Protein AF-A0A7S2RY55-F1 (afdb_monomer_lite)

Organism: NCBI:txid96639

Sequence (521 aa):
DVDEGTRLVTLERRDEWWFAETEDKSQRGIIPISYVMSVEEYDRMQTLAADEDEGQVDVDQDYYEEQDAEEEEQEDIQAQAPEQVLEQVGEAPPPEEDLGTSYEDLEAKFSALQKKVADVKLTIDDEEPANVDPRGLPPTPDEAAAVHQAGSPPPPSPAQAAAALAQPPPPSPAQAAAALGQPPPPSPAQAAAALGQPPPPSPAQAAAALGQMPPSPQQAAAAYSLQQQQQIQTPPPPSPQQAAAAYGLQQQQQQQTSMPPPPAPDQAMRQLQATQAEQARREAEQARRRAAEEEESKSRAAELRHKREEEYRLQQEALARDREAQAQIHRFAQQHDSEYQGKQAMGQAIEAVKQAVAADGQGRLVDAYKLYTQSCELFAYVLNVNAMRPQHQVIAERVQGYLSRMSALEPSICEGPWSDGVTRPGPHITRYKDRVKVLLTLAKVAGFNPIPYGDELRVKARFAQSQNKLRDSFRHYNEALEYYMCQHKLLKEQKRPADPKIVELLTQMLDKAESLKGQIK

pLDDT: mean 71.53, std 18.9, range [28.86, 98.06]

InterPro domains:
  IPR001452 SH3 domain [PS50002] (1-41)
  IPR007330 MIT domain [PF04212] (348-409)
  IPR036028 SH3-like domain superfamily [SSF50044] (3-44)
  IPR036181 MIT domain superfamily [SSF116846] (342-422)

Secondary structure (DSSP, 8-state):
---TT--EEEEEEETTEEEEEETTSS-EEEEEGGG---HHHHHHHHHHHHHHHH------STTSTTTHHHHTTTGGG-SS-------------------SS-HHHHHHHHHHHHHHHHHHHHTSTT-PPP---------------------PPPPPPHHHHHHHSSPPPPPPHHHHHHHTTPPPPPPHHHHHHHTTPPPPPPHHHHHHHTT-SPPPGGGHHHHHHSGGGGS---PPPPPHHHHHHHHHHHHHHHGGG-PPPPPPHHHHHHHHHHHHHHHHHHHHHHHHHHHHHHHHHHHHHHHHHHHHHHHHHHHHHHHHHHHHHHHHHHHHHHHHHHHHHHHHHHHHHHHHHHHHHHHHHTT-HHHHHHHHHHHHHHHHHHHHHTTT-THHHHHHHHHHHHHHHHHHHHHHH--EE-TTS-EE------THHHHHHHHHHHTTSTT---HHHHHHHHHHHHHHHHTT-HHHHHHHHHHHHHHHHHHHHHHHHTTPPPPHHHHHHHHHHHHHHHHHHHH--

Foldseek 3Di:
DDDPPFDWDFPDDDDQWTFIATPVRPDTDIDGPVRDDDPVVVVVVVVVVVVVVVPPDDPDDPPPPVPVVVVVVPPVVPPDDDDDDDDDDDDDDDDDDDDDDDPVVVVVLVVVVVVVVVVVVVVPPPDDDDDDDPDDDDDDDDDDDDDDDDDDDDDDDVVVVVVVPDDDDDDDQCVVCVVVVHHRDDDQCVVCVVVVHHRDDDPVVVCVVVVPDDDDPVVVVVVVVVVPVPDDDDDDDDDVVVVVVVVVVVVVVVVPPDDDPDDDPVVVVVVVVVVVVVVVVVVVVVVVVVVVVVVVVVVVVVVVVVVVVVVVVVVVVVVVVVVVVVVVVVVVVVLVVLVVLLVVLLVQLVVLQVVLVVCVVVVVLVSNLVSLLSSLQSLLSSLQSPVPDPCNVVSLVVNVVSLVVSVVSCLVADADQDLVRDGDDHDHDPCVVSSLVSLLSNLLRPPRDNVVVLVVLQSQLVSCVVVVVLVSNLVSLVSSLSSLVSNQVSCVVVVHPRDVVSVVVSVVSSVVSVVSVVVVD

Radius of gyration: 47.89 Å; chains: 1; bounding box: 132×67×142 Å

Structure (mmCIF, N/CA/C/O backbone):
data_AF-A0A7S2RY55-F1
#
_entry.id   AF-A0A7S2RY55-F1
#
loop_
_atom_site.group_PDB
_atom_site.id
_atom_site.type_symbol
_atom_site.label_atom_id
_atom_site.label_alt_id
_atom_site.label_comp_id
_atom_site.label_asym_id
_atom_site.label_entity_id
_atom_site.label_seq_id
_atom_site.pdbx_PDB_ins_code
_atom_site.Cartn_x
_atom_site.Cartn_y
_atom_site.Cartn_z
_atom_site.occupancy
_atom_site.B_iso_or_equiv
_atom_site.auth_seq_id
_atom_site.auth_comp_id
_atom_site.auth_asym_id
_atom_site.auth_atom_id
_atom_site.pdbx_PDB_model_num
ATOM 1 N N . ASP A 1 1 ? 4.375 20.923 40.256 1.00 61.12 1 ASP A N 1
ATOM 2 C CA . ASP A 1 1 ? 4.943 22.242 39.934 1.00 61.12 1 ASP A CA 1
ATOM 3 C C . ASP A 1 1 ? 6.412 22.226 40.306 1.00 61.12 1 ASP A C 1
ATOM 5 O O . ASP A 1 1 ? 6.780 22.488 41.444 1.00 61.12 1 ASP A O 1
ATOM 9 N N . VAL A 1 2 ? 7.218 21.772 39.351 1.00 79.19 2 VAL A N 1
ATOM 10 C CA . VAL A 1 2 ? 8.681 21.776 39.396 1.00 79.19 2 VAL A CA 1
ATOM 11 C C . VAL A 1 2 ? 9.096 22.486 38.114 1.00 79.19 2 VAL A C 1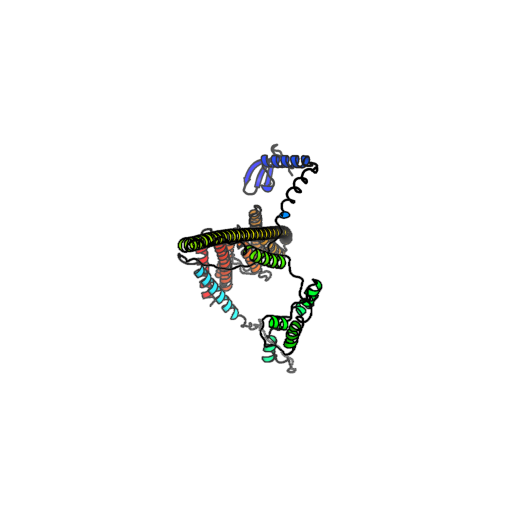
ATOM 13 O O . VAL A 1 2 ? 8.536 22.169 37.062 1.00 79.19 2 VAL A O 1
ATOM 16 N N . ASP A 1 3 ? 9.997 23.460 38.204 1.00 83.88 3 ASP A N 1
ATOM 17 C CA . ASP A 1 3 ? 10.376 24.280 37.053 1.00 83.88 3 ASP A CA 1
ATOM 18 C C . ASP A 1 3 ? 11.164 23.463 36.016 1.00 83.88 3 ASP A C 1
ATOM 20 O O . ASP A 1 3 ? 11.881 22.511 36.351 1.00 83.88 3 ASP A O 1
ATOM 24 N N . GLU A 1 4 ? 11.030 23.832 34.743 1.00 82.75 4 GLU A N 1
ATOM 25 C CA . GLU A 1 4 ? 11.732 23.180 33.637 1.00 82.75 4 GLU A CA 1
ATOM 26 C C . GLU A 1 4 ? 13.260 23.278 33.815 1.00 82.75 4 GLU A C 1
ATOM 28 O O . GLU A 1 4 ? 13.787 24.286 34.283 1.00 82.75 4 GLU A O 1
ATOM 33 N N . GLY A 1 5 ? 13.978 22.193 33.506 1.00 83.81 5 GLY A N 1
ATOM 34 C CA . GLY A 1 5 ? 15.420 22.075 33.760 1.00 83.81 5 GLY A CA 1
ATOM 35 C C . GLY A 1 5 ? 15.811 21.679 35.196 1.00 83.81 5 GLY A C 1
ATOM 36 O O . GLY A 1 5 ? 16.998 21.484 35.466 1.00 83.81 5 GLY A O 1
ATOM 37 N N . THR A 1 6 ? 14.860 21.503 36.124 1.00 90.00 6 THR A N 1
ATOM 38 C CA . THR A 1 6 ? 15.178 21.018 37.482 1.00 90.00 6 THR A CA 1
ATOM 39 C C . THR A 1 6 ? 15.724 19.589 37.456 1.00 90.00 6 THR A C 1
ATOM 41 O O . THR A 1 6 ? 15.100 18.675 36.914 1.00 90.00 6 THR A O 1
ATOM 44 N N . ARG A 1 7 ? 16.868 19.365 38.113 1.00 90.31 7 ARG A N 1
ATOM 45 C CA . ARG A 1 7 ? 17.490 18.039 38.227 1.00 90.31 7 ARG A CA 1
ATOM 46 C C . ARG A 1 7 ? 16.753 17.138 39.217 1.00 90.31 7 ARG A C 1
ATOM 48 O O . ARG A 1 7 ? 16.434 17.533 40.341 1.00 90.31 7 ARG A O 1
ATOM 55 N N . LEU A 1 8 ? 16.520 15.900 38.786 1.00 90.69 8 LEU A N 1
ATOM 56 C CA . LEU A 1 8 ? 15.730 14.894 39.489 1.00 90.69 8 LEU A CA 1
ATOM 57 C C . LEU A 1 8 ? 16.568 13.641 39.759 1.00 90.69 8 LEU A C 1
ATOM 59 O O . LEU A 1 8 ? 17.158 13.057 38.852 1.00 90.69 8 LEU A O 1
ATOM 63 N N . VAL A 1 9 ? 16.566 13.188 41.008 1.00 91.62 9 VAL A N 1
ATOM 64 C CA . VAL A 1 9 ? 17.144 11.915 41.436 1.00 91.62 9 VAL A CA 1
ATOM 65 C C . VAL A 1 9 ? 16.038 10.863 41.437 1.00 91.62 9 VAL A C 1
ATOM 67 O O . VAL A 1 9 ? 15.034 10.990 42.140 1.00 91.62 9 VAL A O 1
ATOM 70 N N . THR A 1 10 ? 16.214 9.803 40.647 1.00 89.19 10 THR A N 1
ATOM 71 C CA . THR A 1 10 ? 15.252 8.691 40.599 1.00 89.19 10 THR A CA 1
ATOM 72 C C . THR A 1 10 ? 15.389 7.832 41.855 1.00 89.19 10 THR A C 1
ATOM 74 O O . THR A 1 10 ? 16.453 7.269 42.105 1.00 89.19 10 THR A O 1
ATOM 77 N N . LEU A 1 11 ? 14.311 7.713 42.633 1.00 82.81 11 LEU A N 1
ATOM 78 C CA . LEU A 1 11 ? 14.242 6.864 43.826 1.00 82.81 11 LEU A CA 1
ATOM 79 C C . LEU A 1 11 ? 13.776 5.444 43.483 1.00 82.81 11 LEU A C 1
ATOM 81 O O . LEU A 1 11 ? 14.355 4.468 43.952 1.00 82.81 11 LEU A O 1
ATOM 85 N N . GLU A 1 12 ? 12.727 5.327 42.666 1.00 88.56 12 GLU A N 1
ATOM 86 C CA . GLU A 1 12 ? 12.156 4.048 42.237 1.00 88.56 12 GLU A CA 1
ATOM 87 C C . GLU A 1 12 ? 11.534 4.196 40.841 1.00 88.56 12 GLU A C 1
ATOM 89 O O . GLU A 1 12 ? 10.830 5.168 40.565 1.00 88.56 12 GLU A O 1
ATOM 94 N N . ARG A 1 13 ? 11.761 3.219 39.956 1.00 81.38 13 ARG A N 1
ATOM 95 C CA . ARG A 1 13 ? 11.147 3.159 38.623 1.00 81.38 13 ARG A CA 1
ATOM 96 C C . ARG A 1 13 ? 10.091 2.059 38.586 1.00 81.38 13 ARG A C 1
ATOM 98 O O . ARG A 1 13 ? 10.399 0.907 38.882 1.00 81.38 13 ARG A O 1
ATOM 105 N N . ARG A 1 14 ? 8.876 2.407 38.164 1.00 76.06 14 ARG A N 1
ATOM 106 C CA . ARG A 1 14 ? 7.816 1.466 37.770 1.00 76.06 14 ARG A CA 1
ATOM 107 C C . ARG A 1 14 ? 7.377 1.779 36.341 1.00 76.06 14 ARG A C 1
ATOM 109 O O . ARG A 1 14 ? 7.685 2.853 35.836 1.00 76.06 14 ARG A O 1
ATOM 116 N N . ASP A 1 15 ? 6.706 0.831 35.698 1.00 85.00 15 ASP A N 1
ATOM 117 C CA . ASP A 1 15 ? 6.554 0.726 34.236 1.00 85.00 15 ASP A CA 1
ATOM 118 C C . ASP A 1 15 ? 6.340 2.060 33.490 1.00 85.00 15 ASP A C 1
ATOM 120 O O . ASP A 1 15 ? 7.116 2.379 32.591 1.00 85.00 15 ASP A O 1
ATOM 124 N N . GLU A 1 16 ? 5.365 2.872 33.913 1.00 82.06 16 GLU A N 1
ATOM 125 C CA . GLU A 1 16 ? 5.023 4.172 33.299 1.00 82.06 16 GLU A CA 1
ATOM 126 C C . GLU A 1 16 ? 5.417 5.407 34.146 1.00 82.06 16 GLU A C 1
ATOM 128 O O . GLU A 1 16 ? 5.209 6.547 33.719 1.00 82.06 16 GLU A O 1
ATOM 133 N N . TRP A 1 17 ? 5.980 5.211 35.347 1.00 82.19 17 TRP A N 1
ATOM 134 C CA . TRP A 1 17 ? 6.111 6.257 36.373 1.00 82.19 17 TRP A CA 1
ATOM 135 C C . TRP A 1 17 ? 7.437 6.186 37.139 1.00 82.19 17 TRP A C 1
ATOM 137 O O . TRP A 1 17 ? 7.836 5.130 37.639 1.00 82.19 17 TRP A O 1
ATOM 147 N N . TRP A 1 18 ? 8.101 7.330 37.305 1.00 87.75 18 TRP A N 1
ATOM 148 C CA . TRP A 1 18 ? 9.258 7.470 38.191 1.00 87.75 18 TRP A CA 1
ATOM 149 C C . TRP A 1 18 ? 8.835 8.122 39.504 1.00 87.75 18 TRP A C 1
ATOM 151 O O . TRP A 1 18 ? 8.216 9.186 39.514 1.00 87.75 18 TRP A O 1
ATOM 161 N N . PHE A 1 19 ? 9.210 7.503 40.619 1.00 89.19 19 PHE A N 1
ATOM 162 C CA . PHE A 1 19 ? 9.266 8.176 41.909 1.00 89.19 19 PHE A CA 1
ATOM 163 C C . PHE A 1 19 ? 10.578 8.949 41.946 1.00 89.19 19 PHE A C 1
ATOM 165 O O . PHE A 1 19 ? 11.655 8.347 41.939 1.00 89.19 19 PHE A O 1
ATOM 172 N N . ALA A 1 20 ? 10.483 10.272 41.954 1.00 89.38 20 ALA A N 1
ATOM 173 C CA . ALA A 1 20 ? 11.627 11.165 41.874 1.00 89.38 20 ALA A CA 1
ATOM 174 C C . ALA A 1 20 ? 11.648 12.142 43.052 1.00 89.38 20 ALA A C 1
ATOM 176 O O . ALA A 1 20 ? 10.610 12.534 43.593 1.00 89.38 20 ALA A O 1
ATOM 177 N N . GLU A 1 21 ? 12.855 12.535 43.434 1.00 95.19 21 GLU A N 1
ATOM 178 C CA . GLU A 1 21 ? 13.142 13.599 44.390 1.00 95.19 21 GLU A CA 1
ATOM 179 C C . GLU A 1 21 ? 13.986 14.659 43.677 1.00 95.19 21 GLU A C 1
ATOM 181 O O . GLU A 1 21 ? 14.846 14.315 42.867 1.00 95.19 21 GLU A O 1
ATOM 186 N N . THR A 1 22 ? 13.742 15.942 43.931 1.00 91.94 22 THR A N 1
ATOM 187 C CA . THR A 1 22 ? 14.611 17.010 43.415 1.00 91.94 22 THR A CA 1
ATOM 188 C C . THR A 1 22 ? 16.016 16.876 44.011 1.00 91.94 22 THR A C 1
ATOM 190 O O . THR A 1 22 ? 16.178 16.380 45.125 1.00 91.94 22 THR A O 1
ATOM 193 N N . GLU A 1 23 ? 17.064 17.284 43.289 1.00 91.94 23 GLU A N 1
ATOM 194 C CA . GLU A 1 23 ? 18.457 17.090 43.743 1.00 91.94 23 GLU A CA 1
ATOM 195 C C . GLU A 1 23 ? 18.756 17.771 45.102 1.00 91.94 23 GLU A C 1
ATOM 197 O O . GLU A 1 23 ? 19.529 17.255 45.914 1.00 91.94 23 GLU A O 1
ATOM 202 N N . ASP A 1 24 ? 18.061 18.874 45.401 1.00 91.81 24 ASP A N 1
ATOM 203 C CA . ASP A 1 24 ? 18.082 19.598 46.681 1.00 91.81 24 ASP A CA 1
ATOM 204 C C . ASP A 1 24 ? 17.240 18.947 47.804 1.00 91.81 24 ASP A C 1
ATOM 206 O O . ASP A 1 24 ? 17.302 19.381 48.957 1.00 91.81 24 ASP A O 1
ATOM 210 N N . LYS A 1 25 ? 16.465 17.902 47.480 1.00 92.06 25 LYS A N 1
ATOM 211 C CA . LYS A 1 25 ? 15.521 17.179 48.351 1.00 92.06 25 LYS A CA 1
ATOM 212 C C . LYS A 1 25 ? 14.361 18.020 48.894 1.00 92.06 25 LYS A C 1
ATOM 214 O O . LYS A 1 25 ? 13.737 17.634 49.885 1.00 92.06 25 LYS A O 1
ATOM 219 N N . SER A 1 26 ? 14.047 19.154 48.265 1.00 89.81 26 SER A N 1
ATOM 220 C CA . SER A 1 26 ? 12.913 19.993 48.676 1.00 89.81 26 SER A CA 1
ATOM 221 C C . SER A 1 26 ? 11.556 19.410 48.272 1.00 89.81 26 SER A C 1
ATOM 223 O O . SER A 1 26 ? 10.569 19.637 48.976 1.00 89.81 26 SER A O 1
ATOM 225 N N . GLN A 1 27 ? 11.489 18.628 47.187 1.00 88.25 27 GLN A N 1
ATOM 226 C CA . GLN A 1 27 ? 10.250 18.029 46.689 1.00 88.25 27 GLN A CA 1
ATOM 227 C C . GLN A 1 27 ? 10.409 16.549 46.319 1.00 88.25 27 GLN A C 1
ATOM 229 O O . GLN A 1 27 ? 11.440 16.110 45.812 1.00 88.25 27 GLN A O 1
ATOM 234 N N . ARG A 1 28 ? 9.339 15.773 46.534 1.00 91.69 28 ARG A N 1
ATOM 235 C CA . ARG A 1 28 ? 9.204 14.368 46.117 1.00 91.69 28 ARG A CA 1
ATOM 236 C C . ARG A 1 28 ? 7.891 14.186 45.371 1.00 91.69 28 ARG A C 1
ATOM 238 O O . ARG A 1 28 ? 6.862 14.679 45.830 1.00 91.69 28 ARG A O 1
ATOM 245 N N . GLY A 1 29 ? 7.909 13.450 44.266 1.00 91.19 29 GLY A N 1
ATOM 246 C CA . GLY A 1 29 ? 6.731 13.271 43.423 1.00 91.19 29 GLY A CA 1
ATOM 247 C C . GLY A 1 29 ? 6.758 12.006 42.575 1.00 91.19 29 GLY A C 1
ATOM 248 O O . GLY A 1 29 ? 7.744 11.271 42.535 1.00 91.19 29 GLY A O 1
ATOM 249 N N . ILE A 1 30 ? 5.636 11.770 41.897 1.00 89.06 30 ILE A N 1
ATOM 250 C CA . ILE A 1 30 ? 5.496 10.749 40.860 1.00 89.06 30 ILE A CA 1
ATOM 251 C C . ILE A 1 30 ? 5.439 11.488 39.524 1.00 89.06 30 ILE A C 1
ATOM 253 O O . ILE A 1 30 ? 4.587 12.358 39.347 1.00 89.06 30 ILE A O 1
ATOM 257 N N . ILE A 1 31 ? 6.345 11.162 38.608 1.00 86.56 31 ILE A N 1
ATOM 258 C CA . ILE A 1 31 ? 6.501 11.846 37.322 1.00 86.56 31 ILE A CA 1
ATOM 259 C C . ILE A 1 31 ? 6.306 10.811 36.201 1.00 86.56 31 ILE A C 1
ATOM 261 O O . ILE A 1 31 ? 6.915 9.738 36.273 1.00 86.56 31 ILE A O 1
ATOM 265 N N . PRO A 1 32 ? 5.456 11.065 35.186 1.00 85.19 32 PRO A N 1
ATOM 266 C CA . PRO A 1 32 ? 5.341 10.166 34.041 1.00 85.19 32 PRO A CA 1
ATOM 267 C C . PRO A 1 32 ? 6.649 10.171 33.246 1.00 85.19 32 PRO A C 1
ATOM 269 O O . PRO A 1 32 ? 7.234 11.233 33.034 1.00 85.19 32 PRO A O 1
ATOM 272 N N . ILE A 1 33 ? 7.083 9.008 32.753 1.00 82.50 33 ILE A N 1
ATOM 273 C CA . ILE A 1 33 ? 8.390 8.863 32.073 1.00 82.50 33 ILE A CA 1
ATOM 274 C C . ILE A 1 33 ? 8.537 9.815 30.874 1.00 82.50 33 ILE A C 1
ATOM 276 O O . ILE A 1 33 ? 9.627 10.306 30.613 1.00 82.50 33 ILE A O 1
ATOM 280 N N . SER A 1 34 ? 7.438 10.156 30.195 1.00 83.38 34 SER A N 1
ATOM 281 C CA . SER A 1 34 ? 7.423 11.098 29.066 1.00 83.38 34 SER A CA 1
ATOM 282 C C . SER A 1 34 ? 7.836 12.540 29.400 1.00 83.38 34 SER A C 1
ATOM 284 O O . SER A 1 34 ? 7.961 13.341 28.481 1.00 83.38 34 SER A O 1
ATOM 286 N N . TYR A 1 35 ? 7.987 12.889 30.681 1.00 78.31 35 TYR A N 1
ATOM 287 C CA . TYR A 1 35 ? 8.414 14.215 31.149 1.00 78.31 35 TYR A CA 1
ATOM 288 C C . TYR A 1 35 ? 9.844 14.223 31.710 1.00 78.31 35 TYR A C 1
ATOM 290 O O . TYR A 1 35 ? 10.274 15.238 32.252 1.00 78.31 35 TYR A O 1
ATOM 298 N N . VAL A 1 36 ? 10.578 13.110 31.608 1.00 80.31 36 VAL A N 1
ATOM 299 C CA . VAL A 1 36 ? 11.963 13.015 32.080 1.00 80.31 36 VAL A CA 1
ATOM 300 C C . VAL A 1 36 ? 12.857 12.573 30.928 1.00 80.31 36 VAL A C 1
ATOM 302 O O . VAL A 1 36 ? 12.697 11.477 30.399 1.00 80.31 36 VAL A O 1
ATOM 305 N N . MET A 1 37 ? 13.804 13.431 30.559 1.00 84.25 37 MET A N 1
ATOM 306 C CA . MET A 1 37 ? 14.866 13.135 29.594 1.00 84.25 37 MET A CA 1
ATOM 307 C C . MET A 1 37 ? 16.197 12.924 30.320 1.00 84.25 37 MET A C 1
ATOM 309 O O . MET A 1 37 ? 16.357 13.355 31.467 1.00 84.25 37 MET A O 1
ATOM 313 N N . SER A 1 38 ? 17.150 12.249 29.679 1.00 86.00 38 SER A N 1
ATOM 314 C CA . SER A 1 38 ? 18.496 12.107 30.239 1.00 86.00 38 SER A CA 1
ATOM 315 C C . SER A 1 38 ? 19.238 13.453 30.229 1.00 86.00 38 SER A C 1
ATOM 317 O O . SER A 1 38 ? 18.917 14.352 29.448 1.00 86.00 38 SER A O 1
ATOM 319 N N . VAL A 1 39 ? 20.253 13.608 31.087 1.00 79.00 39 VAL A N 1
ATOM 320 C CA . VAL A 1 39 ? 21.084 14.829 31.099 1.00 79.00 39 VAL A CA 1
ATOM 321 C C . VAL A 1 39 ? 21.786 14.992 29.746 1.00 79.00 39 VAL A C 1
ATOM 323 O O . VAL A 1 39 ? 21.805 16.075 29.178 1.00 79.00 39 VAL A O 1
ATOM 326 N N . GLU A 1 40 ? 22.253 13.885 29.168 1.00 83.50 40 GLU A N 1
ATOM 327 C CA . GLU A 1 40 ? 22.896 13.827 27.853 1.00 83.50 40 GLU A CA 1
ATOM 328 C C . GLU A 1 40 ? 21.934 14.080 26.676 1.00 83.50 40 GLU A C 1
ATOM 330 O O . GLU A 1 40 ? 22.392 14.329 25.560 1.00 83.50 40 GLU A O 1
ATOM 335 N N . GLU A 1 41 ? 20.619 13.956 26.875 1.00 81.69 41 GLU A N 1
ATOM 336 C CA . GLU A 1 41 ? 19.588 14.343 25.901 1.00 81.69 41 GLU A CA 1
ATOM 337 C C . GLU A 1 41 ? 19.263 15.837 26.021 1.00 81.69 41 GLU A C 1
ATOM 339 O O . GLU A 1 41 ? 19.229 16.532 25.005 1.00 81.69 41 GLU A O 1
ATOM 344 N N . TYR A 1 42 ? 19.119 16.349 27.249 1.00 84.44 42 TYR A N 1
ATOM 345 C CA . TYR A 1 42 ? 18.909 17.776 27.517 1.00 84.44 42 TYR A CA 1
ATOM 346 C C . TYR A 1 42 ? 20.082 18.632 27.015 1.00 84.44 42 TYR A C 1
ATOM 348 O O . TYR A 1 42 ? 19.870 19.595 26.279 1.00 84.44 42 TYR A O 1
ATOM 356 N N . ASP A 1 43 ? 21.321 18.238 27.329 1.00 83.81 43 ASP A N 1
ATOM 357 C CA . ASP A 1 43 ? 22.534 18.935 26.883 1.00 83.81 43 ASP A CA 1
ATOM 358 C C . ASP A 1 43 ? 22.657 18.929 25.344 1.00 83.81 43 ASP A C 1
ATOM 360 O O . ASP A 1 43 ? 23.106 19.907 24.742 1.00 83.81 43 ASP A O 1
ATOM 364 N N . ARG A 1 44 ? 22.190 17.860 24.677 1.00 82.19 44 ARG A N 1
ATOM 365 C CA . ARG A 1 44 ? 22.132 17.795 23.207 1.00 82.19 44 ARG A CA 1
ATOM 366 C C . ARG A 1 44 ? 21.089 18.741 22.616 1.00 82.19 44 ARG A C 1
ATOM 368 O O . ARG A 1 44 ? 21.398 19.394 21.625 1.00 82.19 44 ARG A O 1
ATOM 375 N N . MET A 1 45 ? 19.900 18.858 23.211 1.00 86.38 45 MET A N 1
ATOM 376 C CA . MET A 1 45 ? 18.913 19.851 22.760 1.00 86.38 45 MET A CA 1
ATOM 377 C C . MET A 1 45 ? 19.395 21.288 22.987 1.00 86.38 45 MET A C 1
ATOM 379 O O . MET A 1 45 ? 19.213 22.122 22.110 1.00 86.38 45 MET A O 1
ATOM 383 N N . GLN A 1 46 ? 20.045 21.570 24.122 1.00 84.38 46 GLN A N 1
ATOM 384 C CA . GLN A 1 46 ? 20.656 22.877 24.402 1.00 84.38 46 GLN A CA 1
ATOM 385 C C . GLN A 1 46 ? 21.735 23.240 23.371 1.00 84.38 46 GLN A C 1
ATOM 387 O O . GLN A 1 46 ? 21.792 24.383 22.934 1.00 84.38 46 GLN A O 1
ATOM 392 N N . THR A 1 47 ? 22.554 22.268 22.953 1.00 84.00 47 THR A N 1
ATOM 393 C CA . THR A 1 47 ? 23.583 22.485 21.920 1.00 84.00 47 THR A CA 1
ATOM 394 C C . THR A 1 47 ? 22.942 22.796 20.564 1.00 84.00 47 THR A C 1
ATOM 396 O O . THR A 1 47 ? 23.271 23.805 19.956 1.00 84.00 47 THR A O 1
ATOM 399 N N . LEU A 1 48 ? 21.958 21.996 20.133 1.00 83.06 48 LEU A N 1
ATOM 400 C CA . LEU A 1 48 ? 21.247 22.223 18.866 1.00 83.06 48 LEU A CA 1
ATOM 401 C C . LEU A 1 48 ? 20.511 23.573 18.833 1.00 83.06 48 LEU A C 1
ATOM 403 O O . LEU A 1 48 ? 20.539 24.256 17.817 1.00 83.06 48 LEU A O 1
ATOM 407 N N . ALA A 1 49 ? 19.900 23.985 19.947 1.00 80.00 49 ALA A N 1
ATOM 408 C CA . ALA A 1 49 ? 19.234 25.283 20.054 1.00 80.00 49 ALA A CA 1
ATOM 409 C C . ALA A 1 49 ? 20.212 26.475 20.039 1.00 80.00 49 ALA A C 1
ATOM 411 O O . ALA A 1 49 ? 19.808 27.577 19.681 1.00 80.00 49 ALA A O 1
ATOM 412 N N . ALA A 1 50 ? 21.477 26.273 20.425 1.00 77.38 50 ALA A N 1
ATOM 413 C CA . ALA A 1 50 ? 22.523 27.287 20.292 1.00 77.38 50 ALA A CA 1
ATOM 414 C C . ALA A 1 50 ? 23.046 27.375 18.846 1.00 77.38 50 ALA A C 1
ATOM 416 O O . ALA A 1 50 ? 23.225 28.477 18.331 1.00 77.38 50 ALA A O 1
ATOM 417 N N . ASP A 1 51 ? 23.219 26.231 18.174 1.00 73.69 51 ASP A N 1
ATOM 418 C CA . ASP A 1 51 ? 23.657 26.172 16.772 1.00 73.69 51 ASP A CA 1
ATOM 419 C C . ASP A 1 51 ? 22.614 26.786 15.805 1.00 73.69 51 ASP A C 1
ATOM 421 O O . ASP A 1 51 ? 22.981 27.367 14.782 1.00 73.69 51 ASP A O 1
ATOM 425 N N . GLU A 1 52 ? 21.312 26.705 16.122 1.00 69.81 52 GLU A N 1
ATOM 426 C CA . GLU A 1 52 ? 20.238 27.317 15.316 1.00 69.81 52 GLU A CA 1
ATOM 427 C C . GLU A 1 52 ? 20.231 28.863 15.353 1.00 69.81 52 GLU A C 1
ATOM 429 O O . GLU A 1 52 ? 19.780 29.476 14.384 1.00 69.81 52 GLU A O 1
ATOM 434 N N . ASP A 1 53 ? 20.757 29.503 16.408 1.00 58.12 53 ASP A N 1
ATOM 435 C CA . ASP A 1 53 ? 20.772 30.975 16.559 1.00 58.12 53 ASP A CA 1
ATOM 436 C C . ASP A 1 53 ? 22.030 31.623 15.925 1.00 58.12 53 ASP A C 1
ATOM 438 O O . ASP A 1 53 ? 22.011 32.795 15.549 1.00 58.12 53 ASP A O 1
ATOM 442 N N . GLU A 1 54 ? 23.114 30.857 15.717 1.00 57.88 54 GLU A N 1
ATOM 443 C CA . GLU A 1 54 ? 24.289 31.291 14.930 1.00 57.88 54 GLU A CA 1
ATOM 444 C C . GLU A 1 54 ? 24.162 30.972 13.421 1.00 57.88 54 GLU A C 1
ATOM 446 O O . GLU A 1 54 ? 24.951 31.452 12.605 1.00 57.88 54 GLU A O 1
ATOM 451 N N . GLY A 1 55 ? 23.143 30.202 13.020 1.00 50.94 55 GLY A N 1
ATOM 452 C CA . GLY A 1 55 ? 22.943 29.697 11.654 1.00 50.94 55 GLY A CA 1
ATOM 453 C C . GLY A 1 55 ? 22.417 30.696 10.612 1.00 50.94 55 GLY A C 1
ATOM 454 O O . GLY A 1 55 ? 22.134 30.292 9.482 1.00 50.94 55 GLY A O 1
ATOM 455 N N . GLN A 1 56 ? 22.275 31.986 10.938 1.00 47.25 56 GLN A N 1
ATOM 456 C CA . GLN A 1 56 ? 21.787 33.009 10.002 1.00 47.25 56 GLN A CA 1
ATOM 457 C C . GLN A 1 56 ? 22.911 33.531 9.084 1.00 47.25 56 GLN A C 1
ATOM 459 O O . GLN A 1 56 ? 23.266 34.708 9.093 1.00 47.25 56 GLN A O 1
ATOM 464 N N . VAL A 1 57 ? 23.482 32.622 8.291 1.00 48.19 57 VAL A N 1
ATOM 465 C CA . VAL A 1 57 ? 24.496 32.923 7.271 1.00 48.19 57 VAL A CA 1
ATOM 466 C C . VAL A 1 57 ? 23.817 33.537 6.045 1.00 48.19 57 VAL A C 1
ATOM 468 O O . VAL A 1 57 ? 22.959 32.899 5.432 1.00 48.19 57 VAL A O 1
ATOM 471 N N . ASP A 1 58 ? 24.216 34.755 5.666 1.00 48.56 58 ASP A N 1
ATOM 472 C CA . ASP A 1 58 ? 23.860 35.341 4.369 1.00 48.56 58 ASP A CA 1
ATOM 473 C C . ASP A 1 58 ? 24.385 34.430 3.247 1.00 48.56 58 ASP A C 1
ATOM 475 O O . ASP A 1 58 ? 25.592 34.238 3.085 1.00 48.56 58 ASP A O 1
ATOM 479 N N . VAL A 1 59 ? 23.466 33.834 2.482 1.00 48.09 59 VAL A N 1
ATOM 480 C CA . VAL A 1 59 ? 23.794 32.964 1.344 1.00 48.09 59 VAL A CA 1
ATOM 481 C C . VAL A 1 59 ? 24.106 33.840 0.130 1.00 48.09 59 VAL A C 1
ATOM 483 O O . VAL A 1 59 ? 23.287 34.001 -0.779 1.00 48.09 59 VAL A O 1
ATOM 486 N N . ASP A 1 60 ? 25.298 34.432 0.140 1.00 46.91 60 ASP A N 1
ATOM 487 C CA . ASP A 1 60 ? 25.832 35.190 -0.989 1.00 46.91 60 ASP A CA 1
ATOM 488 C C . ASP A 1 60 ? 26.173 34.255 -2.165 1.00 46.91 60 ASP A C 1
ATOM 490 O O . ASP A 1 60 ? 27.159 33.524 -2.159 1.00 46.91 60 ASP A O 1
ATOM 494 N N . GLN A 1 61 ? 25.294 34.303 -3.167 1.00 48.47 61 GLN A N 1
ATOM 495 C CA . GLN A 1 61 ? 25.549 34.421 -4.614 1.00 48.47 61 GLN A CA 1
ATOM 496 C C . GLN A 1 61 ? 26.452 33.441 -5.396 1.00 48.47 61 GLN A C 1
ATOM 498 O O . GLN A 1 61 ? 26.225 33.311 -6.598 1.00 48.47 61 GLN A O 1
ATOM 503 N N . ASP A 1 62 ? 27.378 32.701 -4.791 1.00 47.38 62 ASP A N 1
ATOM 504 C CA . ASP A 1 62 ? 28.436 31.990 -5.537 1.00 47.38 62 ASP A CA 1
ATOM 505 C C . ASP A 1 62 ? 28.030 30.596 -6.078 1.00 47.38 62 ASP A C 1
ATOM 507 O O . ASP A 1 62 ? 28.810 29.943 -6.765 1.00 47.38 62 ASP A O 1
ATOM 511 N N . TYR A 1 63 ? 26.811 30.111 -5.797 1.00 47.69 63 TYR A N 1
ATOM 512 C CA . TYR A 1 63 ? 26.390 28.730 -6.117 1.00 47.69 63 TYR A CA 1
ATOM 513 C C . TYR A 1 63 ? 25.629 28.555 -7.450 1.00 47.69 63 TYR A C 1
ATOM 515 O O . TYR A 1 63 ? 25.062 27.491 -7.689 1.00 47.69 63 TYR A O 1
ATOM 523 N N . TYR A 1 64 ? 25.576 29.583 -8.306 1.00 50.44 64 TYR A N 1
ATOM 524 C CA . TYR A 1 64 ? 24.837 29.536 -9.583 1.00 50.44 64 TYR A CA 1
ATOM 525 C C . TYR A 1 64 ? 25.713 29.559 -10.850 1.00 50.44 64 TYR A C 1
ATOM 527 O O . TYR A 1 64 ? 25.194 29.262 -11.920 1.00 50.44 64 TYR A O 1
ATOM 535 N N . GLU A 1 65 ? 27.020 29.843 -10.771 1.00 51.38 65 GLU A N 1
ATOM 536 C CA . GLU A 1 65 ? 27.880 29.919 -11.974 1.00 51.38 65 GLU A CA 1
ATOM 537 C C . GLU A 1 65 ? 28.418 28.556 -12.469 1.00 51.38 65 GLU A C 1
ATOM 539 O O . GLU A 1 65 ? 28.915 28.478 -13.590 1.00 51.38 65 GLU A O 1
ATOM 544 N N . GLU A 1 66 ? 28.298 27.466 -11.696 1.00 51.47 66 GLU A N 1
ATOM 545 C CA . GLU A 1 66 ? 28.743 26.124 -12.135 1.00 51.47 66 GLU A CA 1
ATOM 546 C C . GLU A 1 66 ? 27.674 25.319 -12.910 1.00 51.47 66 GLU A C 1
ATOM 548 O O . GLU A 1 66 ? 28.020 24.305 -13.511 1.00 51.47 66 GLU A O 1
ATOM 553 N N . GLN A 1 67 ? 26.402 25.749 -12.957 1.00 47.28 67 GLN A N 1
ATOM 554 C CA . GLN A 1 67 ? 25.349 25.021 -13.697 1.00 47.28 67 GLN A CA 1
ATOM 555 C C . GLN A 1 67 ? 25.245 25.390 -15.186 1.00 47.28 67 GLN A C 1
ATOM 557 O O . GLN A 1 67 ? 24.995 24.505 -16.002 1.00 47.28 67 GLN A O 1
ATOM 562 N N . ASP A 1 68 ? 25.510 26.644 -15.565 1.00 46.97 68 ASP A N 1
ATOM 563 C CA . ASP A 1 68 ? 25.402 27.098 -16.965 1.00 46.97 68 ASP A CA 1
ATOM 564 C C . ASP A 1 68 ? 26.475 26.476 -17.891 1.00 46.97 68 ASP A C 1
ATOM 566 O O . ASP A 1 68 ? 26.352 26.526 -19.114 1.00 46.97 68 ASP A O 1
ATOM 570 N N . ALA A 1 69 ? 27.530 25.868 -17.332 1.00 52.00 69 ALA A N 1
ATOM 571 C CA . ALA A 1 69 ? 28.622 25.258 -18.095 1.00 52.00 69 ALA A CA 1
ATOM 572 C C . ALA A 1 69 ? 28.361 23.802 -18.536 1.00 52.00 69 ALA A C 1
ATOM 574 O O . ALA A 1 69 ? 29.031 23.329 -19.454 1.00 52.00 69 ALA A O 1
ATOM 575 N N . GLU A 1 70 ? 27.416 23.085 -17.911 1.00 51.25 70 GLU A N 1
ATOM 576 C CA . GLU A 1 70 ? 27.093 21.689 -18.266 1.00 51.25 70 GLU A CA 1
ATOM 577 C C . GLU A 1 70 ? 25.886 21.559 -19.223 1.00 51.25 70 GLU A C 1
ATOM 579 O O . GLU A 1 70 ? 25.699 20.496 -19.821 1.00 51.25 70 GLU A O 1
ATOM 584 N N . GLU A 1 71 ? 25.089 22.619 -19.431 1.00 50.56 71 GLU A N 1
ATOM 585 C CA . GLU A 1 71 ? 23.952 22.588 -20.374 1.00 50.56 71 GLU A CA 1
ATOM 586 C C . GLU A 1 71 ? 24.368 22.756 -21.854 1.00 50.56 71 GLU A C 1
ATOM 588 O O . GLU A 1 71 ? 23.757 22.122 -22.719 1.00 50.56 71 GLU A O 1
ATOM 593 N N . GLU A 1 72 ? 25.438 23.503 -22.182 1.00 49.38 72 GLU A N 1
ATOM 594 C CA . GLU A 1 72 ? 25.874 23.686 -23.588 1.00 49.38 72 GLU A CA 1
ATOM 595 C C . GLU A 1 72 ? 26.391 22.391 -24.258 1.00 49.38 72 GLU A C 1
ATOM 597 O O . GLU A 1 72 ? 26.320 22.272 -25.482 1.00 49.38 72 GLU A O 1
ATOM 602 N N . GLU A 1 73 ? 26.870 21.386 -23.508 1.00 49.12 73 GLU A N 1
ATOM 603 C CA . GLU A 1 73 ? 27.390 20.135 -24.101 1.00 49.12 73 GLU A CA 1
ATOM 604 C C . GLU A 1 73 ? 26.282 19.097 -24.416 1.00 49.12 73 GLU A C 1
ATOM 606 O O . GLU A 1 73 ? 26.542 18.095 -25.088 1.00 49.12 73 GLU A O 1
ATOM 611 N N . GLN A 1 74 ? 25.028 19.324 -23.988 1.00 48.59 74 GLN A N 1
ATOM 612 C CA . GLN A 1 74 ? 23.911 18.389 -24.229 1.00 48.59 74 GLN A CA 1
ATOM 613 C C . GLN A 1 74 ? 23.018 18.730 -25.435 1.00 48.59 74 GLN A C 1
ATOM 615 O O . GLN A 1 74 ? 22.376 17.820 -25.971 1.00 48.59 74 GLN A O 1
ATOM 620 N N . GLU A 1 75 ? 22.984 19.978 -25.920 1.00 46.44 75 GLU A N 1
ATOM 621 C CA . GLU A 1 75 ? 22.114 20.343 -27.057 1.00 46.44 75 GLU A CA 1
ATOM 622 C C . GLU A 1 75 ? 22.569 19.736 -28.403 1.00 46.44 75 GLU A C 1
ATOM 624 O O . GLU A 1 75 ? 21.732 19.378 -29.236 1.00 46.44 75 GLU A O 1
ATOM 629 N N . ASP A 1 76 ? 23.875 19.530 -28.615 1.00 41.50 76 ASP A N 1
ATOM 630 C CA . ASP A 1 76 ? 24.428 19.140 -29.928 1.00 41.50 76 ASP A CA 1
ATOM 631 C C . ASP A 1 76 ? 24.225 17.642 -30.282 1.00 41.50 76 ASP A C 1
ATOM 633 O O . ASP A 1 76 ? 24.461 17.207 -31.412 1.00 41.50 76 ASP A O 1
ATOM 637 N N . ILE A 1 77 ? 23.742 16.828 -29.332 1.00 47.72 77 ILE A N 1
ATOM 638 C CA . ILE A 1 77 ? 23.492 15.382 -29.520 1.00 47.72 77 ILE A CA 1
ATOM 639 C C . ILE A 1 77 ? 22.032 15.099 -29.935 1.00 47.72 77 ILE A C 1
ATOM 641 O O . ILE A 1 77 ? 21.726 14.021 -30.449 1.00 47.72 77 ILE A O 1
ATOM 645 N N . GLN A 1 78 ? 21.109 16.058 -29.781 1.00 39.97 78 GLN A N 1
ATOM 646 C CA . GLN A 1 78 ? 19.666 15.808 -29.925 1.00 39.97 78 GLN A CA 1
ATOM 647 C C . GLN A 1 78 ? 19.097 16.021 -31.347 1.00 39.97 78 GLN A C 1
ATOM 649 O O . GLN A 1 78 ? 17.883 16.123 -31.543 1.00 39.97 78 GLN A O 1
ATOM 654 N N . ALA A 1 79 ? 19.950 16.016 -32.376 1.00 43.47 79 ALA A N 1
ATOM 655 C CA . ALA A 1 79 ? 19.534 16.089 -33.774 1.00 43.47 79 ALA A CA 1
ATOM 656 C C . ALA A 1 79 ? 19.570 14.713 -34.481 1.00 43.47 79 ALA A C 1
ATOM 658 O O . ALA A 1 79 ? 20.628 14.240 -34.881 1.00 43.47 79 ALA A O 1
ATOM 659 N N . GLN A 1 80 ? 18.372 14.179 -34.783 1.00 36.38 80 GLN A N 1
ATOM 660 C CA . GLN A 1 80 ? 18.058 13.057 -35.704 1.00 36.38 80 GLN A CA 1
ATOM 661 C C . GLN A 1 80 ? 18.056 11.609 -35.151 1.00 36.38 80 GLN A C 1
ATOM 663 O O . GLN A 1 80 ? 18.992 10.858 -35.398 1.00 36.38 80 GLN A O 1
ATOM 668 N N . ALA A 1 81 ? 16.907 11.146 -34.623 1.00 33.34 81 ALA A N 1
ATOM 669 C CA . ALA A 1 81 ? 16.273 9.867 -35.030 1.00 33.34 81 ALA A CA 1
ATOM 670 C C . ALA A 1 81 ? 14.870 9.652 -34.397 1.00 33.34 81 ALA A C 1
ATOM 672 O O . ALA A 1 81 ? 14.714 9.868 -33.195 1.00 33.34 81 ALA A O 1
ATOM 673 N N . PRO A 1 82 ? 13.859 9.170 -35.156 1.00 40.84 82 PRO A N 1
ATOM 674 C CA . PRO A 1 82 ? 12.581 8.699 -34.610 1.00 40.84 82 PRO A CA 1
ATOM 675 C C . PRO A 1 82 ? 12.392 7.161 -34.639 1.00 40.84 82 PRO A C 1
ATOM 677 O O . PRO A 1 82 ? 12.814 6.491 -35.575 1.00 40.84 82 PRO A O 1
ATOM 680 N N . GLU A 1 83 ? 11.693 6.664 -33.609 1.00 33.81 83 GLU A N 1
ATOM 681 C CA . GLU A 1 83 ? 10.762 5.511 -33.511 1.00 33.81 83 GLU A CA 1
ATOM 682 C C . GLU A 1 83 ? 10.874 4.251 -34.432 1.00 33.81 83 GLU A C 1
ATOM 684 O O . GLU A 1 83 ? 10.765 4.355 -35.651 1.00 33.81 83 GLU A O 1
ATOM 689 N N . GLN A 1 84 ? 10.830 3.024 -33.858 1.00 32.44 84 GLN A N 1
ATOM 690 C CA . GLN A 1 84 ? 9.594 2.186 -33.736 1.00 32.44 84 GLN A CA 1
ATOM 691 C C . GLN A 1 84 ? 9.791 0.695 -33.291 1.00 32.44 84 GLN A C 1
ATOM 693 O O . GLN A 1 84 ? 10.602 -0.036 -33.843 1.00 32.44 84 GLN A O 1
ATOM 698 N N . VAL A 1 85 ? 8.909 0.250 -32.370 1.00 38.47 85 VAL A N 1
ATOM 699 C CA . VAL A 1 85 ? 8.173 -1.056 -32.288 1.00 38.47 85 VAL A CA 1
ATOM 700 C C . VAL A 1 85 ? 8.895 -2.418 -32.033 1.00 38.47 85 VAL A C 1
ATOM 702 O O . VAL A 1 85 ? 9.361 -3.092 -32.941 1.00 38.47 85 VAL A O 1
ATOM 705 N N . LEU A 1 86 ? 8.837 -2.863 -30.760 1.00 41.06 86 LEU A N 1
ATOM 706 C CA . LEU A 1 86 ? 8.161 -4.080 -30.208 1.00 41.06 86 LEU A CA 1
ATOM 707 C C . LEU A 1 86 ? 8.091 -5.434 -30.978 1.00 41.06 86 LEU A C 1
ATOM 709 O O . LEU A 1 86 ? 7.369 -5.521 -31.964 1.00 41.06 86 LEU A O 1
ATOM 713 N N . GLU A 1 87 ? 8.573 -6.534 -30.354 1.00 36.16 87 GLU A N 1
ATOM 714 C CA . GLU A 1 87 ? 7.763 -7.760 -30.103 1.00 36.16 87 GLU A CA 1
ATOM 715 C C . GLU A 1 87 ? 8.326 -8.734 -29.021 1.00 36.16 87 GLU A C 1
ATOM 717 O O . GLU A 1 87 ? 9.459 -8.613 -28.566 1.00 36.16 87 GLU A O 1
ATOM 722 N N . GLN A 1 88 ? 7.443 -9.643 -28.584 1.00 40.91 88 GLN A N 1
ATOM 723 C CA . GLN A 1 88 ? 7.401 -10.614 -27.459 1.00 40.91 88 GLN A CA 1
ATOM 724 C C . GLN A 1 88 ? 8.436 -11.783 -27.589 1.00 40.91 88 GLN A C 1
ATOM 726 O O . GLN A 1 88 ? 9.068 -11.889 -28.630 1.00 40.91 88 GLN A O 1
ATOM 731 N N . VAL A 1 89 ? 8.754 -12.700 -26.646 1.00 36.44 89 VAL A N 1
ATOM 732 C CA . VAL A 1 89 ? 8.021 -13.690 -25.785 1.00 36.44 89 VAL A CA 1
ATOM 733 C C . VAL A 1 89 ? 9.068 -14.289 -24.777 1.00 36.44 89 VAL A C 1
ATOM 735 O O . VAL A 1 89 ? 10.254 -14.213 -25.080 1.00 36.44 89 VAL A O 1
ATOM 738 N N . GLY A 1 90 ? 8.823 -14.927 -23.610 1.00 42.25 90 GLY A N 1
ATOM 739 C CA . GLY A 1 90 ? 7.609 -15.186 -22.805 1.00 42.25 90 GLY A CA 1
ATOM 740 C C . GLY A 1 90 ? 7.350 -16.669 -22.394 1.00 42.25 90 GLY A C 1
ATOM 741 O O . GLY A 1 90 ? 6.486 -17.287 -23.007 1.00 42.25 90 GLY A O 1
ATOM 742 N N . GLU A 1 91 ? 8.003 -17.242 -21.357 1.00 32.66 91 GLU A N 1
ATOM 743 C CA . GLU A 1 91 ? 7.758 -18.643 -20.883 1.00 32.66 91 GLU A CA 1
ATOM 744 C C . GLU A 1 91 ? 7.869 -18.845 -19.338 1.00 32.66 91 GLU A C 1
ATOM 746 O O . GLU A 1 91 ? 8.397 -17.981 -18.638 1.00 32.66 91 GLU A O 1
ATOM 751 N N . ALA A 1 92 ? 7.319 -19.949 -18.792 1.00 36.66 92 ALA A N 1
ATOM 752 C CA . ALA A 1 92 ? 6.933 -20.123 -17.371 1.00 36.66 92 ALA A CA 1
ATOM 753 C C . ALA A 1 92 ? 7.562 -21.358 -16.648 1.00 36.66 92 ALA A C 1
ATOM 755 O O . ALA A 1 92 ? 8.049 -22.265 -17.322 1.00 36.66 92 ALA A O 1
ATOM 756 N N . PRO A 1 93 ? 7.555 -21.430 -15.290 1.00 48.62 93 PRO A N 1
ATOM 757 C CA . PRO A 1 93 ? 8.282 -22.451 -14.511 1.00 48.62 93 PRO A CA 1
ATOM 758 C C . PRO A 1 93 ? 7.427 -23.648 -14.003 1.00 48.62 93 PRO A C 1
ATOM 760 O O . PRO A 1 93 ? 6.201 -23.545 -13.950 1.00 48.62 93 PRO A O 1
ATOM 763 N N . PRO A 1 94 ? 8.061 -24.768 -13.574 1.00 42.72 94 PRO A N 1
ATOM 764 C CA . PRO A 1 94 ? 7.402 -25.956 -13.001 1.00 42.72 94 PRO A CA 1
ATOM 765 C C . PRO A 1 94 ? 7.289 -25.943 -11.446 1.00 42.72 94 PRO A C 1
ATOM 767 O O . PRO A 1 94 ? 7.866 -25.056 -10.812 1.00 42.72 94 PRO A O 1
ATOM 770 N N . PRO A 1 95 ? 6.550 -26.894 -10.819 1.00 46.56 95 PRO A N 1
ATOM 771 C CA . PRO A 1 95 ? 5.900 -26.666 -9.517 1.00 46.56 95 PRO A CA 1
ATOM 772 C C . PRO A 1 95 ? 6.408 -27.482 -8.300 1.00 46.56 95 PRO A C 1
ATOM 774 O O . PRO A 1 95 ? 7.077 -28.497 -8.451 1.00 46.56 95 PRO A O 1
ATOM 777 N N . GLU A 1 96 ? 5.992 -26.993 -7.119 1.00 44.25 96 GLU A N 1
ATOM 778 C CA . GLU A 1 96 ? 5.516 -27.666 -5.879 1.00 44.25 96 GLU A CA 1
ATOM 779 C C . GLU A 1 96 ? 6.182 -28.926 -5.276 1.00 44.25 96 GLU A C 1
ATOM 781 O O . GLU A 1 96 ? 6.356 -29.947 -5.929 1.00 44.25 96 GLU A O 1
ATOM 786 N N . GLU A 1 97 ? 6.313 -28.907 -3.937 1.00 35.75 97 GLU A N 1
ATOM 787 C CA . GLU A 1 97 ? 6.041 -30.068 -3.067 1.00 35.75 97 GLU A CA 1
ATOM 788 C C . GLU A 1 97 ? 5.201 -29.645 -1.837 1.00 35.75 97 GLU A C 1
ATOM 790 O O . GLU A 1 97 ? 5.273 -28.502 -1.378 1.00 35.75 97 GLU A O 1
ATOM 795 N N . ASP A 1 98 ? 4.383 -30.578 -1.335 1.00 40.47 98 ASP A N 1
ATOM 796 C CA . ASP A 1 98 ? 3.279 -30.391 -0.376 1.00 40.47 98 ASP A CA 1
ATOM 797 C C . ASP A 1 98 ? 3.600 -30.954 1.025 1.00 40.47 98 ASP A C 1
ATOM 799 O O . ASP A 1 98 ? 4.225 -32.007 1.158 1.00 40.47 98 ASP A O 1
ATOM 803 N N . LEU A 1 99 ? 3.106 -30.283 2.076 1.00 37.22 99 LEU A N 1
ATOM 804 C CA . LEU A 1 99 ? 2.992 -30.834 3.430 1.00 37.22 99 LEU A CA 1
ATOM 805 C C . LEU A 1 99 ? 1.711 -30.360 4.149 1.00 37.22 99 LEU A C 1
ATOM 807 O O . LEU A 1 99 ? 1.741 -29.436 4.961 1.00 37.22 99 LEU A O 1
ATOM 811 N N . GLY A 1 100 ? 0.630 -31.120 3.971 1.00 47.31 100 GLY A N 1
ATOM 812 C CA . GLY A 1 100 ? -0.132 -31.687 5.094 1.00 47.31 100 GLY A CA 1
ATOM 813 C C . GLY A 1 100 ? -1.110 -30.764 5.837 1.00 47.31 100 GLY A C 1
ATOM 814 O O . GLY A 1 100 ? -0.729 -29.945 6.669 1.00 47.31 100 GLY A O 1
ATOM 815 N N . THR A 1 101 ? -2.410 -31.022 5.646 1.00 58.81 101 THR A N 1
ATOM 816 C CA . THR A 1 101 ? -3.548 -30.254 6.201 1.00 58.81 101 THR A CA 1
ATOM 817 C C . THR A 1 101 ? -3.515 -28.780 5.805 1.00 58.81 101 THR A C 1
ATOM 819 O O . THR A 1 101 ? -3.290 -27.885 6.620 1.00 58.81 101 THR A O 1
ATOM 822 N N . SER A 1 102 ? -3.755 -28.547 4.514 1.00 57.75 102 SER A N 1
ATOM 823 C CA . SER A 1 102 ? -3.792 -27.214 3.924 1.00 57.75 102 SER A CA 1
ATOM 824 C C . SER A 1 102 ? -4.824 -26.300 4.595 1.00 57.75 102 SER A C 1
ATOM 826 O O . SER A 1 102 ? -5.925 -26.707 4.973 1.00 57.75 102 SER A O 1
ATOM 828 N N . TYR A 1 103 ? -4.482 -25.014 4.656 1.00 54.59 103 TYR A N 1
ATOM 829 C CA . TYR A 1 103 ? -5.401 -23.921 4.974 1.00 54.59 103 TYR A CA 1
ATOM 830 C C . TYR A 1 103 ? -6.663 -23.941 4.092 1.00 54.59 103 TYR A C 1
ATOM 832 O O . TYR A 1 103 ? -7.735 -23.572 4.568 1.00 54.59 103 TYR A O 1
ATOM 840 N N . GLU A 1 104 ? -6.562 -24.442 2.857 1.00 66.06 104 GLU A N 1
ATOM 841 C CA . GLU A 1 104 ? -7.694 -24.612 1.939 1.00 66.06 104 GLU A CA 1
ATOM 842 C C . GLU A 1 104 ? -8.783 -25.532 2.510 1.00 66.06 104 GLU A C 1
ATOM 844 O O . GLU A 1 104 ? -9.960 -25.257 2.302 1.00 66.06 104 GLU A O 1
ATOM 849 N N . ASP A 1 105 ? -8.444 -26.559 3.302 1.00 72.62 105 ASP A N 1
ATOM 850 C CA . ASP A 1 105 ? -9.448 -27.405 3.967 1.00 72.62 105 ASP A CA 1
ATOM 851 C C . ASP A 1 105 ? -10.226 -26.631 5.042 1.00 72.62 105 ASP A C 1
ATOM 853 O O . ASP A 1 105 ? -11.430 -26.835 5.219 1.00 72.62 105 ASP A O 1
ATOM 857 N N . LEU A 1 106 ? -9.554 -25.742 5.780 1.00 66.94 106 LEU A N 1
ATOM 858 C CA . LEU A 1 106 ? -10.189 -24.891 6.791 1.00 66.94 106 LEU A CA 1
ATOM 859 C C . LEU A 1 106 ? -11.025 -23.787 6.136 1.00 66.94 106 LEU A C 1
ATOM 861 O O . LEU A 1 106 ? -12.158 -23.547 6.556 1.00 66.94 106 LEU A O 1
ATOM 865 N N . GLU A 1 107 ? -10.511 -23.158 5.080 1.00 71.69 107 GLU A N 1
ATOM 866 C CA . GLU A 1 107 ? -11.211 -22.118 4.326 1.00 71.69 107 GLU A CA 1
ATOM 867 C C . GLU A 1 107 ? -12.399 -22.691 3.534 1.00 71.69 107 GLU A C 1
ATOM 869 O O . GLU A 1 107 ? -13.465 -22.074 3.502 1.00 71.69 107 GLU A O 1
ATOM 874 N N . ALA A 1 108 ? -12.301 -23.912 2.999 1.00 79.19 108 ALA A N 1
ATOM 875 C CA . ALA A 1 108 ? -13.418 -24.617 2.373 1.00 79.19 108 ALA A CA 1
ATOM 876 C C . ALA A 1 108 ? -14.500 -25.005 3.394 1.00 79.19 108 ALA A C 1
ATOM 878 O O . ALA A 1 108 ? -15.689 -24.790 3.138 1.00 79.19 108 ALA A O 1
ATOM 879 N N . LYS A 1 109 ? -14.117 -25.517 4.576 1.00 75.31 109 LYS A N 1
ATOM 880 C CA . LYS A 1 109 ? -15.056 -25.799 5.681 1.00 75.31 109 LYS A CA 1
ATOM 881 C C . LYS A 1 109 ? -15.763 -24.529 6.152 1.00 75.31 109 LYS A C 1
ATOM 883 O O . LYS A 1 109 ? -16.989 -24.527 6.271 1.00 75.31 109 LYS A O 1
ATOM 888 N N . PHE A 1 110 ? -15.025 -23.437 6.349 1.00 71.94 110 PHE A N 1
ATOM 889 C CA . PHE A 1 110 ? -15.582 -22.143 6.742 1.00 71.94 110 PHE A CA 1
ATOM 890 C C . PHE A 1 110 ? -16.509 -21.557 5.663 1.00 71.94 110 PHE A C 1
ATOM 892 O O . PHE A 1 110 ? -17.644 -21.185 5.962 1.00 71.94 110 PHE A O 1
ATOM 899 N N . SER A 1 111 ? -16.096 -21.580 4.393 1.00 74.81 111 SER A N 1
ATOM 900 C CA . SER A 1 111 ? -16.922 -21.150 3.252 1.00 74.81 111 SER A CA 1
ATOM 901 C C . SER A 1 111 ? -18.217 -21.968 3.139 1.00 74.81 111 SER A C 1
ATOM 903 O O . SER A 1 111 ? -19.307 -21.421 2.940 1.00 74.81 111 SER A O 1
ATOM 905 N N . ALA A 1 112 ? -18.135 -23.287 3.347 1.00 76.38 112 ALA A N 1
ATOM 906 C CA . ALA A 1 112 ? -19.300 -24.168 3.413 1.00 76.38 112 ALA A CA 1
ATOM 907 C C . ALA A 1 112 ? -20.182 -23.900 4.647 1.00 76.38 112 ALA A C 1
ATOM 909 O O . ALA A 1 112 ? -21.400 -24.113 4.592 1.00 76.38 112 ALA A O 1
ATOM 910 N N . LEU A 1 113 ? -19.604 -23.429 5.758 1.00 69.19 113 LEU A N 1
ATOM 911 C CA . LEU A 1 113 ? -20.342 -23.008 6.945 1.00 69.19 113 LEU A CA 1
ATOM 912 C C . LEU A 1 113 ? -21.131 -21.723 6.665 1.00 69.19 113 LEU A C 1
ATOM 914 O O . LEU A 1 113 ? -22.340 -21.729 6.915 1.00 69.19 113 LEU A O 1
ATOM 918 N N . GLN A 1 114 ? -20.480 -20.689 6.111 1.00 67.31 114 GLN A N 1
ATOM 919 C CA . GLN A 1 114 ? -21.078 -19.393 5.759 1.00 67.31 114 GLN A CA 1
ATOM 920 C C . GLN A 1 114 ? -22.224 -19.544 4.752 1.00 67.31 114 GLN A C 1
ATOM 922 O O . GLN A 1 114 ? -23.326 -19.058 5.013 1.00 67.31 114 GLN A O 1
ATOM 927 N N . LYS A 1 115 ? -22.022 -20.292 3.655 1.00 76.44 115 LYS A N 1
ATOM 928 C CA . LYS A 1 115 ? -23.080 -20.564 2.663 1.00 76.44 115 LYS A CA 1
ATOM 929 C C . LYS A 1 115 ? -24.331 -21.165 3.318 1.00 76.44 115 LYS A C 1
ATOM 931 O O . LYS A 1 115 ? -25.423 -20.624 3.188 1.00 76.44 115 LYS A O 1
ATOM 936 N N . LYS A 1 116 ? -24.148 -22.194 4.152 1.00 67.00 116 LYS A N 1
ATOM 937 C CA . LYS A 1 116 ? -25.238 -22.843 4.905 1.00 67.00 116 LYS A CA 1
ATOM 938 C C . LYS A 1 116 ? -25.885 -21.945 5.974 1.00 67.00 116 LYS A C 1
ATOM 940 O O . LYS A 1 116 ? -26.954 -22.290 6.465 1.00 67.00 116 LYS A O 1
ATOM 945 N N . VAL A 1 117 ? -25.241 -20.855 6.403 1.00 60.62 117 VAL A N 1
ATOM 946 C CA . VAL A 1 117 ? -25.844 -19.851 7.304 1.00 60.62 117 VAL A CA 1
ATOM 947 C C . VAL A 1 117 ? -26.699 -18.861 6.511 1.00 60.62 117 VAL A C 1
ATOM 949 O O . VAL A 1 117 ? -27.773 -18.492 6.983 1.00 60.62 117 VAL A O 1
ATOM 952 N N . ALA A 1 118 ? -26.284 -18.490 5.295 1.00 62.75 118 ALA A N 1
ATOM 953 C CA . ALA A 1 118 ? -27.121 -17.721 4.375 1.00 62.75 118 ALA A CA 1
ATOM 954 C C . ALA A 1 118 ? -28.390 -18.498 3.973 1.00 62.75 118 ALA A C 1
ATOM 956 O O . ALA A 1 118 ? -29.477 -17.925 3.998 1.00 62.75 118 ALA A O 1
ATOM 957 N N . ASP A 1 119 ? -28.274 -19.806 3.717 1.00 61.47 119 ASP A N 1
ATOM 958 C CA . ASP A 1 119 ? -29.422 -20.671 3.399 1.00 61.47 119 ASP A CA 1
ATOM 959 C C . ASP A 1 119 ? -30.458 -20.704 4.544 1.00 61.47 119 ASP A C 1
ATOM 961 O O . ASP A 1 119 ? -31.650 -20.534 4.308 1.00 61.47 119 ASP A O 1
ATOM 965 N N . VAL A 1 120 ? -30.012 -20.841 5.804 1.00 55.84 120 VAL A N 1
ATOM 966 C CA . VAL A 1 120 ? -30.902 -20.814 6.988 1.00 55.84 120 VAL A CA 1
ATOM 967 C C . VAL A 1 120 ? -31.567 -19.446 7.172 1.00 55.84 120 VAL A C 1
ATOM 969 O O . VAL A 1 120 ? -32.692 -19.372 7.662 1.00 55.84 120 VAL A O 1
ATOM 972 N N . LYS A 1 121 ? -30.897 -18.360 6.771 1.00 44.16 121 LYS A N 1
ATOM 973 C CA . LYS A 1 121 ? -31.453 -17.005 6.840 1.00 44.16 121 LYS A CA 1
ATOM 974 C C . LYS A 1 121 ? -32.614 -16.806 5.855 1.00 44.16 121 LYS A C 1
ATOM 976 O O . LYS A 1 121 ? -33.571 -16.136 6.211 1.00 44.16 121 LYS A O 1
ATOM 981 N N . LEU A 1 122 ? -32.556 -17.420 4.670 1.00 45.72 122 LEU A N 1
ATOM 982 C CA . LEU A 1 122 ? -33.615 -17.340 3.651 1.00 45.72 122 LEU A CA 1
ATOM 983 C C . LEU A 1 122 ? -34.898 -18.104 4.019 1.00 45.72 122 LEU A C 1
ATOM 985 O O . LEU A 1 122 ? -35.951 -17.802 3.475 1.00 45.72 122 LEU A O 1
ATOM 989 N N . THR A 1 123 ? -34.833 -19.072 4.936 1.00 45.28 123 THR A N 1
ATOM 990 C CA . THR A 1 123 ? -35.991 -19.887 5.360 1.00 45.28 123 THR A CA 1
ATOM 991 C C . THR A 1 123 ? -36.780 -19.332 6.555 1.00 45.28 123 THR A C 1
ATOM 993 O O . THR A 1 123 ? -37.650 -20.031 7.062 1.00 45.28 123 THR A O 1
ATOM 996 N N . ILE A 1 124 ? -36.451 -18.140 7.072 1.00 46.00 124 ILE A N 1
ATOM 997 C CA . ILE A 1 124 ? -36.983 -17.641 8.362 1.00 46.00 124 ILE A CA 1
ATOM 998 C C . ILE A 1 124 ? -37.857 -16.377 8.224 1.00 46.00 124 ILE A C 1
ATOM 1000 O O . ILE A 1 124 ? -38.599 -16.064 9.150 1.00 46.00 124 ILE A O 1
ATOM 1004 N N . ASP A 1 125 ? -37.846 -15.690 7.079 1.00 42.69 125 ASP A N 1
ATOM 1005 C CA . ASP A 1 125 ? -38.607 -14.441 6.878 1.00 42.69 125 ASP A CA 1
ATOM 1006 C C . ASP A 1 125 ? -40.107 -14.650 6.513 1.00 42.69 125 ASP A C 1
ATOM 1008 O O . ASP A 1 125 ? -40.789 -13.679 6.198 1.00 42.69 125 ASP A O 1
ATOM 1012 N N . ASP A 1 126 ? -40.636 -15.885 6.583 1.00 43.84 126 ASP A N 1
ATOM 1013 C CA . ASP A 1 126 ? -42.016 -16.257 6.176 1.00 43.84 126 ASP A CA 1
ATOM 1014 C C . ASP A 1 126 ? -42.973 -16.652 7.335 1.00 43.84 126 ASP A C 1
ATOM 1016 O O . ASP A 1 126 ? -44.125 -17.005 7.082 1.00 43.84 126 ASP A O 1
ATOM 1020 N N . GLU A 1 127 ? -42.560 -16.583 8.611 1.00 45.34 127 GLU A N 1
ATOM 1021 C CA . GLU A 1 127 ? -43.487 -16.759 9.752 1.00 45.34 127 GLU A CA 1
ATOM 1022 C C . GLU A 1 127 ? -43.864 -15.420 10.408 1.00 45.34 127 GLU A C 1
ATOM 1024 O O . GLU A 1 127 ? -43.224 -14.932 11.343 1.00 45.34 127 GLU A O 1
ATOM 1029 N N . GLU A 1 128 ? -44.964 -14.843 9.919 1.00 51.16 128 GLU A N 1
ATOM 1030 C CA . GLU A 1 128 ? -45.682 -13.737 10.558 1.00 51.16 128 GLU A CA 1
ATOM 1031 C C . GLU A 1 128 ? -46.218 -14.183 11.941 1.00 51.16 128 GLU A C 1
ATOM 1033 O O . GLU A 1 128 ? -46.947 -15.177 12.031 1.00 51.16 128 GLU A O 1
ATOM 1038 N N . PRO A 1 129 ? -45.881 -13.492 13.049 1.00 45.75 129 PRO A N 1
ATOM 1039 C CA . PRO A 1 129 ? -46.262 -13.947 14.381 1.00 45.75 129 PRO A CA 1
ATOM 1040 C C . PRO A 1 129 ? -47.759 -13.740 14.636 1.00 45.75 129 PRO A C 1
ATOM 1042 O O . PRO A 1 129 ? -48.253 -12.612 14.692 1.00 45.75 129 PRO A O 1
ATOM 1045 N N . ALA A 1 130 ? -48.472 -14.843 14.873 1.00 41.12 130 ALA A N 1
ATOM 1046 C CA . ALA A 1 130 ? -49.872 -14.817 15.277 1.00 41.12 130 ALA A CA 1
ATOM 1047 C C . ALA A 1 130 ? -50.073 -13.959 16.542 1.00 41.12 130 ALA A C 1
ATOM 1049 O O . ALA A 1 130 ? -49.475 -14.199 17.593 1.00 41.12 130 ALA A O 1
ATOM 1050 N N . ASN A 1 131 ? -50.947 -12.961 16.428 1.00 45.97 131 ASN A N 1
ATOM 1051 C CA . ASN A 1 131 ? -51.269 -12.005 17.480 1.00 45.97 131 ASN A CA 1
ATOM 1052 C C . ASN A 1 131 ? -51.986 -12.694 18.663 1.00 45.97 131 ASN A C 1
ATOM 1054 O O . ASN A 1 131 ? -53.123 -13.144 18.516 1.00 45.97 131 ASN A O 1
ATOM 1058 N N . VAL A 1 132 ? -51.338 -12.765 19.833 1.00 39.22 132 VAL A N 1
ATOM 1059 C CA . VAL A 1 132 ? -51.926 -13.315 21.069 1.00 39.22 132 VAL A CA 1
ATOM 1060 C C . VAL A 1 132 ? -52.269 -12.178 22.031 1.00 39.22 132 VAL A C 1
ATOM 1062 O O . VAL A 1 132 ? -51.401 -11.647 22.722 1.00 39.22 132 VAL A O 1
ATOM 1065 N N . ASP A 1 133 ? -53.554 -11.832 22.085 1.00 44.34 133 ASP A N 1
ATOM 1066 C CA . ASP A 1 133 ? -54.117 -10.818 22.982 1.00 44.34 133 ASP A CA 1
ATOM 1067 C C . ASP A 1 133 ? -54.246 -11.347 24.433 1.00 44.34 133 ASP A C 1
ATOM 1069 O O . ASP A 1 133 ? -54.919 -12.360 24.661 1.00 44.34 133 ASP A O 1
ATOM 1073 N N . PRO A 1 134 ? -53.624 -10.705 25.445 1.00 50.09 134 PRO A N 1
ATOM 1074 C CA . PRO A 1 134 ? -53.638 -11.180 26.821 1.00 50.09 134 PRO A CA 1
ATOM 1075 C C . PRO A 1 134 ? -54.661 -10.441 27.710 1.00 50.09 134 PRO A C 1
ATOM 1077 O O . PRO A 1 134 ? -54.265 -9.741 28.646 1.00 50.09 134 PRO A O 1
ATOM 1080 N N . ARG A 1 135 ? -55.975 -10.639 27.498 1.00 36.38 135 ARG A N 1
ATOM 1081 C CA . ARG A 1 135 ? -57.032 -10.408 28.521 1.00 36.38 135 ARG A CA 1
ATOM 1082 C C . ARG A 1 135 ? -58.346 -11.138 28.212 1.00 36.38 135 ARG A C 1
ATOM 1084 O O . ARG A 1 135 ? -59.162 -10.670 27.430 1.00 36.38 135 ARG A O 1
ATOM 1091 N N . GLY A 1 136 ? -58.617 -12.217 28.945 1.00 37.97 136 GLY A N 1
ATOM 1092 C CA . GLY A 1 136 ? -59.962 -12.788 29.041 1.00 37.97 136 GLY A CA 1
ATOM 1093 C C . GLY A 1 136 ? -60.653 -12.412 30.353 1.00 37.97 136 GLY A C 1
ATOM 1094 O O . GLY A 1 136 ? -60.296 -12.969 31.386 1.00 37.97 136 GLY A O 1
ATOM 1095 N N . LEU A 1 137 ? -61.667 -11.539 30.306 1.00 36.88 137 LEU A N 1
ATOM 1096 C CA . LEU A 1 137 ? -62.824 -11.530 31.221 1.00 36.88 137 LEU A CA 1
ATOM 1097 C C . LEU A 1 137 ? -64.071 -10.966 30.481 1.00 36.88 137 LEU A C 1
ATOM 1099 O O . LEU A 1 137 ? -63.890 -10.123 29.603 1.00 36.88 137 LEU A O 1
ATOM 1103 N N . PRO A 1 138 ? -65.311 -11.423 30.776 1.00 50.38 138 PRO A N 1
ATOM 1104 C CA . PRO A 1 138 ? -66.497 -11.177 29.932 1.00 50.38 138 PRO A CA 1
ATOM 1105 C C . PRO A 1 138 ? -67.543 -10.236 30.621 1.00 50.38 138 PRO A C 1
ATOM 1107 O O . PRO A 1 138 ? -67.195 -9.592 31.608 1.00 50.38 138 PRO A O 1
ATOM 1110 N N . PRO A 1 139 ? -68.815 -10.120 30.167 1.00 60.81 139 PRO A N 1
ATOM 1111 C CA . PRO A 1 139 ? -69.244 -9.217 29.084 1.00 60.81 139 PRO A CA 1
ATOM 1112 C C . PRO A 1 139 ? -70.479 -8.341 29.448 1.00 60.81 139 PRO A C 1
ATOM 1114 O O . PRO A 1 139 ? -71.182 -8.643 30.406 1.00 60.81 139 PRO A O 1
ATOM 1117 N N . THR A 1 140 ? -70.850 -7.356 28.614 1.00 35.16 140 THR A N 1
ATOM 1118 C CA . THR A 1 140 ? -72.238 -6.817 28.519 1.00 35.16 140 THR A CA 1
ATOM 1119 C C . THR A 1 140 ? -72.510 -6.184 27.134 1.00 35.16 140 THR A C 1
ATOM 1121 O O . THR A 1 140 ? -71.537 -5.906 26.433 1.00 35.16 140 THR A O 1
ATOM 1124 N N . PRO A 1 141 ? -73.786 -6.033 26.703 1.00 57.59 141 PRO A N 1
ATOM 1125 C CA . PRO A 1 1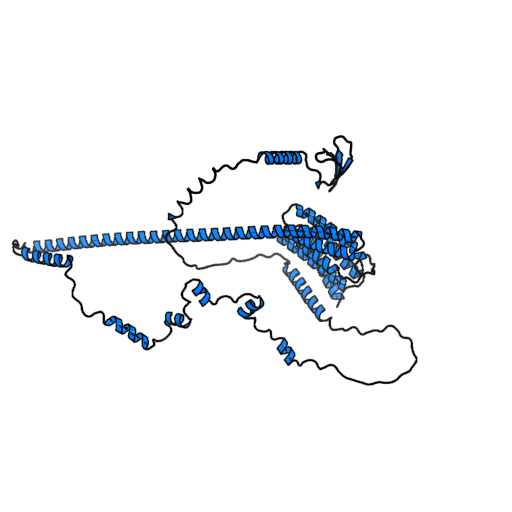41 ? -74.168 -5.930 25.285 1.00 57.59 141 PRO A CA 1
ATOM 1126 C C . PRO A 1 141 ? -74.503 -4.501 24.794 1.00 57.59 141 PRO A C 1
ATOM 1128 O O . PRO A 1 141 ? -74.299 -3.532 25.519 1.00 57.59 141 PRO A O 1
ATOM 1131 N N . ASP A 1 142 ? -75.073 -4.449 23.580 1.00 32.59 142 ASP A N 1
ATOM 1132 C CA . ASP A 1 142 ? -75.444 -3.298 22.736 1.00 32.59 142 ASP A CA 1
ATOM 1133 C C . ASP A 1 142 ? -74.236 -2.616 22.044 1.00 32.59 142 ASP A C 1
ATOM 1135 O O . ASP A 1 142 ? -73.178 -2.443 22.638 1.00 32.59 142 ASP A O 1
ATOM 1139 N N . GLU A 1 143 ? -74.262 -2.283 20.747 1.00 31.84 143 GLU A N 1
ATOM 1140 C CA . GLU A 1 143 ? -75.388 -2.125 19.807 1.00 31.84 143 GLU A CA 1
ATOM 1141 C C . GLU A 1 143 ? -75.045 -2.662 18.392 1.00 31.84 143 GLU A C 1
ATOM 1143 O O . GLU A 1 143 ? -73.890 -2.962 18.083 1.00 31.84 143 GLU A O 1
ATOM 1148 N N . ALA A 1 144 ? -76.049 -2.818 17.522 1.00 31.14 144 ALA A N 1
ATOM 1149 C CA . ALA A 1 144 ? -75.895 -3.393 16.178 1.00 31.14 144 ALA A CA 1
ATOM 1150 C C . ALA A 1 144 ? -75.737 -2.340 15.054 1.00 31.14 144 ALA A C 1
ATOM 1152 O O . ALA A 1 144 ? -76.115 -1.185 15.216 1.00 31.14 144 ALA A O 1
ATOM 1153 N N . ALA A 1 145 ? -75.305 -2.811 13.871 1.00 29.98 145 ALA A N 1
ATOM 1154 C CA . ALA A 1 145 ? -75.063 -2.067 12.617 1.00 29.98 145 ALA A CA 1
ATOM 1155 C C . ALA A 1 145 ? -73.766 -1.205 12.606 1.00 29.98 145 ALA A C 1
ATOM 1157 O O . ALA A 1 145 ? -73.349 -0.683 13.626 1.00 29.98 145 ALA A O 1
ATOM 1158 N N . ALA A 1 146 ? -73.045 -1.036 11.486 1.00 28.86 146 ALA A N 1
ATOM 1159 C CA . ALA A 1 146 ? -73.474 -1.149 10.091 1.00 28.86 146 ALA A CA 1
ATOM 1160 C C . ALA A 1 146 ? -72.347 -1.529 9.090 1.00 28.86 146 ALA A C 1
ATOM 1162 O O . ALA A 1 146 ? -71.206 -1.111 9.231 1.00 28.86 146 ALA A O 1
ATOM 1163 N N . VAL A 1 147 ? -72.749 -2.226 8.017 1.00 32.56 147 VAL A N 1
ATOM 1164 C CA . VAL A 1 147 ? -72.289 -2.082 6.611 1.00 32.56 147 VAL A CA 1
ATOM 1165 C C . VAL A 1 147 ? -70.802 -2.310 6.240 1.00 32.56 147 VAL A C 1
ATOM 1167 O O . VAL A 1 147 ? -69.938 -1.448 6.317 1.00 32.56 147 VAL A O 1
ATOM 1170 N N . HIS A 1 148 ? -70.594 -3.492 5.657 1.00 32.69 148 HIS A N 1
ATOM 1171 C CA . HIS A 1 148 ? -69.810 -3.833 4.458 1.00 32.69 148 HIS A CA 1
ATOM 1172 C C . HIS A 1 148 ? -69.055 -2.763 3.614 1.00 32.69 148 HIS A C 1
ATOM 1174 O O . HIS A 1 148 ? -69.661 -1.865 3.042 1.00 32.69 148 HIS A O 1
ATOM 1180 N N . GLN A 1 149 ? -67.814 -3.157 3.270 1.00 32.88 149 GLN A N 1
ATOM 1181 C CA . GLN A 1 149 ? -67.176 -3.171 1.928 1.00 32.88 149 GLN A CA 1
ATOM 1182 C C . GLN A 1 149 ? -66.485 -1.935 1.297 1.00 32.88 149 GLN A C 1
ATOM 1184 O O . GLN A 1 149 ? -66.969 -0.812 1.319 1.00 32.88 149 GLN A O 1
ATOM 1189 N N . ALA A 1 150 ? -65.421 -2.301 0.555 1.00 32.88 150 ALA A N 1
ATOM 1190 C CA . ALA A 1 150 ? -64.685 -1.606 -0.515 1.00 32.88 150 ALA A CA 1
ATOM 1191 C C . ALA A 1 150 ? -63.706 -0.472 -0.117 1.00 32.88 150 ALA A C 1
ATOM 1193 O O . ALA A 1 150 ? -64.049 0.434 0.626 1.00 32.88 150 ALA A O 1
ATOM 1194 N N . GLY A 1 151 ? -62.468 -0.439 -0.630 1.00 31.70 151 GLY A N 1
ATOM 1195 C CA . GLY A 1 151 ? -61.776 -1.438 -1.459 1.00 31.70 151 GLY A CA 1
ATOM 1196 C C . GLY A 1 151 ? -60.466 -0.901 -2.053 1.00 31.70 151 GLY A C 1
ATOM 1197 O O . GLY A 1 151 ? -60.481 0.107 -2.754 1.00 31.70 151 GLY A O 1
ATOM 1198 N N . SER A 1 152 ? -59.343 -1.578 -1.800 1.00 39.06 152 SER A N 1
ATOM 1199 C CA . SER A 1 152 ? -58.040 -1.255 -2.410 1.00 39.06 152 SER A CA 1
ATOM 1200 C C . SER A 1 152 ? -57.909 -1.885 -3.808 1.00 39.06 152 SER A C 1
ATOM 1202 O O . SER A 1 152 ? -58.465 -2.964 -4.032 1.00 39.06 152 SER A O 1
ATOM 1204 N N . PRO A 1 153 ? -57.193 -1.252 -4.759 1.00 49.34 153 PRO A N 1
ATOM 1205 C CA . PRO A 1 153 ? -57.069 -1.762 -6.124 1.00 49.34 153 PRO A CA 1
ATOM 1206 C C . PRO A 1 153 ? -56.263 -3.074 -6.188 1.00 49.34 153 PRO A C 1
ATOM 1208 O O . PRO A 1 153 ? -55.386 -3.294 -5.349 1.00 49.34 153 PRO A O 1
ATOM 1211 N N . PRO A 1 154 ? -56.517 -3.941 -7.189 1.00 51.97 154 PRO A N 1
ATOM 1212 C CA . PRO A 1 154 ? -55.742 -5.162 -7.380 1.00 51.97 154 PRO A CA 1
ATOM 1213 C C . PRO A 1 154 ? -54.281 -4.845 -7.759 1.00 51.97 154 PRO A C 1
ATOM 1215 O O . PRO A 1 154 ? -54.030 -3.842 -8.436 1.00 51.97 154 PRO A O 1
ATOM 1218 N N . PRO A 1 155 ? -53.314 -5.693 -7.360 1.00 52.06 155 PRO A N 1
ATOM 1219 C CA . PRO A 1 155 ? -51.907 -5.500 -7.694 1.00 52.06 155 PRO A CA 1
ATOM 1220 C C . PRO A 1 155 ? -51.654 -5.611 -9.211 1.00 52.06 155 PRO A C 1
ATOM 1222 O O . PRO A 1 155 ? -52.403 -6.295 -9.917 1.00 52.06 155 PRO A O 1
ATOM 1225 N N . PRO A 1 156 ? -50.599 -4.953 -9.730 1.00 53.03 156 PRO A N 1
ATOM 1226 C CA . PRO A 1 156 ? -50.277 -4.961 -11.152 1.00 53.03 156 PRO A CA 1
ATOM 1227 C C . PRO A 1 156 ? -49.952 -6.370 -11.662 1.00 53.03 156 PRO A C 1
ATOM 1229 O O . PRO A 1 156 ? -49.396 -7.212 -10.958 1.00 53.03 156 PRO A O 1
ATOM 1232 N N . SER A 1 157 ? -50.293 -6.613 -12.925 1.00 56.97 157 SER A N 1
ATOM 1233 C CA . SER A 1 157 ? -50.111 -7.918 -13.568 1.00 56.97 157 SER A CA 1
ATOM 1234 C C . SER A 1 157 ? -48.625 -8.249 -13.814 1.00 56.97 157 SER A C 1
ATOM 1236 O O . SER A 1 157 ? -47.820 -7.330 -13.992 1.00 56.97 157 SER A O 1
ATOM 1238 N N . PRO A 1 158 ? -48.229 -9.538 -13.911 1.00 52.66 158 PRO A N 1
ATOM 1239 C CA . PRO A 1 158 ? -46.821 -9.933 -14.073 1.00 52.66 158 PRO A CA 1
ATOM 1240 C C . PRO A 1 158 ? -46.091 -9.291 -15.266 1.00 52.66 158 PRO A C 1
ATOM 1242 O O . PRO A 1 158 ? -44.885 -9.063 -15.201 1.00 52.66 158 PRO A O 1
ATOM 1245 N N . ALA A 1 159 ? -46.811 -8.929 -16.334 1.00 53.91 159 ALA A N 1
ATOM 1246 C CA . ALA A 1 159 ? -46.246 -8.214 -17.480 1.00 53.91 159 ALA A CA 1
ATOM 1247 C C . ALA A 1 159 ? -45.740 -6.800 -17.123 1.00 53.91 159 ALA A C 1
ATOM 1249 O O . ALA A 1 159 ? -44.746 -6.338 -17.681 1.00 53.91 159 ALA A O 1
ATOM 1250 N N . GLN A 1 160 ? -46.384 -6.123 -16.167 1.00 53.50 160 GLN A N 1
ATOM 1251 C CA . GLN A 1 160 ? -45.966 -4.801 -15.686 1.00 53.50 160 GLN A CA 1
ATOM 1252 C C . GLN A 1 160 ? -44.744 -4.902 -14.761 1.00 53.50 160 GLN A C 1
ATOM 1254 O O . GLN A 1 160 ? -43.873 -4.037 -14.808 1.00 53.50 160 GLN A O 1
ATOM 1259 N N . ALA A 1 161 ? -44.628 -5.988 -13.986 1.00 55.28 161 ALA A N 1
ATOM 1260 C CA . ALA A 1 161 ? -43.428 -6.280 -13.199 1.00 55.28 161 ALA A CA 1
ATOM 1261 C C . ALA A 1 161 ? -42.215 -6.608 -14.094 1.00 55.28 161 ALA A C 1
ATOM 1263 O O . ALA A 1 161 ? -41.115 -6.127 -13.838 1.00 55.28 161 ALA A O 1
ATOM 1264 N N . ALA A 1 162 ? -42.415 -7.357 -15.186 1.00 51.41 162 ALA A N 1
ATOM 1265 C C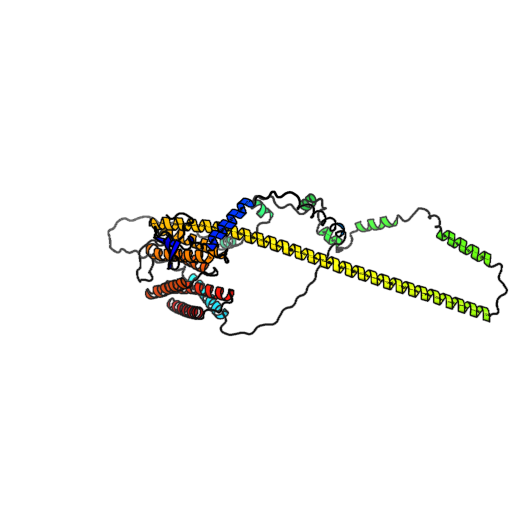A . ALA A 1 162 ? -41.352 -7.660 -16.147 1.00 51.41 162 ALA A CA 1
ATOM 1266 C C . ALA A 1 162 ? -40.806 -6.401 -16.850 1.00 51.41 162 ALA A C 1
ATOM 1268 O O . ALA A 1 162 ? -39.596 -6.273 -17.028 1.00 51.41 162 ALA A O 1
ATOM 1269 N N . ALA A 1 163 ? -41.674 -5.440 -17.191 1.00 53.44 163 ALA A N 1
ATOM 1270 C CA . ALA A 1 163 ? -41.256 -4.162 -17.775 1.00 53.44 163 ALA A CA 1
ATOM 1271 C C . ALA A 1 163 ? -40.430 -3.292 -16.804 1.00 53.44 163 ALA A C 1
ATOM 1273 O O . ALA A 1 163 ? -39.561 -2.548 -17.248 1.00 53.44 163 ALA A O 1
ATOM 1274 N N . ALA A 1 164 ? -40.660 -3.408 -15.491 1.00 54.09 164 ALA A N 1
ATOM 1275 C CA . ALA A 1 164 ? -39.913 -2.677 -14.463 1.00 54.09 164 ALA A CA 1
ATOM 1276 C C . ALA A 1 164 ? -38.518 -3.267 -14.156 1.00 54.09 164 ALA A C 1
ATOM 1278 O O . ALA A 1 164 ? -37.714 -2.612 -13.498 1.00 54.09 164 ALA A O 1
ATOM 1279 N N . LEU A 1 165 ? -38.225 -4.488 -14.624 1.00 50.44 165 LEU A N 1
ATOM 1280 C CA . LEU A 1 165 ? -36.941 -5.177 -14.417 1.00 50.44 165 LEU A CA 1
ATOM 1281 C C . LEU A 1 165 ? -35.984 -5.081 -15.617 1.00 50.44 165 LEU A C 1
ATOM 1283 O O . LEU A 1 165 ? -34.823 -5.476 -15.510 1.00 50.44 165 LEU A O 1
ATOM 1287 N N . ALA A 1 166 ? -36.436 -4.540 -16.750 1.00 47.59 166 ALA A N 1
ATOM 1288 C CA . ALA A 1 166 ? -35.560 -4.228 -17.871 1.00 47.59 166 ALA A CA 1
ATOM 1289 C C . ALA A 1 166 ? -34.723 -2.985 -17.534 1.00 47.59 166 ALA A C 1
ATOM 1291 O O . ALA A 1 166 ? -35.240 -1.867 -17.533 1.00 47.59 166 ALA A O 1
ATOM 1292 N N . GLN A 1 167 ? -33.428 -3.162 -17.248 1.00 51.19 167 GLN A N 1
ATOM 1293 C CA . GLN A 1 167 ? -32.546 -2.009 -17.066 1.00 51.19 167 GLN A CA 1
ATOM 1294 C C . GLN A 1 167 ? -32.474 -1.195 -18.369 1.00 51.19 167 GLN A C 1
ATOM 1296 O O . GLN A 1 167 ? -32.284 -1.783 -19.439 1.00 51.19 167 GLN A O 1
ATOM 1301 N N . PRO A 1 168 ? -32.622 0.142 -18.309 1.00 61.31 168 PRO A N 1
ATOM 1302 C CA . PRO A 1 168 ? -32.433 0.979 -19.483 1.00 61.31 168 PRO A CA 1
ATOM 1303 C C . PRO A 1 168 ? -30.980 0.863 -19.972 1.00 61.31 168 PRO A C 1
ATOM 1305 O O . PRO A 1 168 ? -30.075 0.665 -19.155 1.00 61.31 168 PRO A O 1
ATOM 1308 N N . PRO A 1 169 ? -30.725 0.999 -21.287 1.00 63.94 169 PRO A N 1
ATOM 1309 C CA . PRO A 1 169 ? -29.360 1.037 -21.796 1.00 63.94 169 PRO A CA 1
ATOM 1310 C C . PRO A 1 169 ? -28.582 2.184 -21.128 1.00 63.94 169 PRO A C 1
ATOM 1312 O O . PRO A 1 169 ? -29.178 3.226 -20.828 1.00 63.94 169 PRO A O 1
ATOM 1315 N N . PRO A 1 170 ? -27.266 2.021 -20.889 1.00 62.88 170 PRO A N 1
ATOM 1316 C CA . PRO A 1 170 ? -26.466 3.046 -20.231 1.00 62.88 170 PRO A CA 1
ATOM 1317 C C . PRO A 1 170 ? -26.545 4.371 -21.006 1.00 62.88 170 PRO A C 1
ATOM 1319 O O . PRO A 1 170 ? -26.559 4.355 -22.243 1.00 62.88 170 PRO A O 1
ATOM 1322 N N . PRO A 1 171 ? -26.610 5.522 -20.309 1.00 67.88 171 PRO A N 1
ATOM 1323 C CA . PRO A 1 171 ? -26.736 6.817 -20.959 1.00 67.88 171 PRO A CA 1
ATOM 1324 C C . PRO A 1 171 ? -25.542 7.069 -21.878 1.00 67.88 171 PRO A C 1
ATOM 1326 O O . PRO A 1 171 ? -24.395 6.773 -21.538 1.00 67.88 171 PRO A O 1
ATOM 1329 N N . SER A 1 172 ? -25.809 7.651 -23.045 1.00 72.94 172 SER A N 1
ATOM 1330 C CA . SER A 1 172 ? -24.744 8.061 -23.961 1.00 72.94 172 SER A CA 1
ATOM 1331 C C . SER A 1 172 ? -23.820 9.099 -23.297 1.00 72.94 172 SER A C 1
ATOM 1333 O O . SER A 1 172 ? -24.284 9.868 -22.448 1.00 72.94 172 SER A O 1
ATOM 1335 N N . PRO A 1 173 ? -22.535 9.203 -23.693 1.00 65.06 173 PRO A N 1
ATOM 1336 C CA . PRO A 1 173 ? -21.597 10.154 -23.085 1.00 65.06 173 PRO A CA 1
ATOM 1337 C C . PRO A 1 173 ? -22.091 11.611 -23.072 1.00 65.06 173 PRO A C 1
ATOM 1339 O O . PRO A 1 173 ? -21.832 12.345 -22.123 1.00 65.06 173 PRO A O 1
ATOM 1342 N N . ALA A 1 174 ? -22.873 12.018 -24.079 1.00 68.69 174 ALA A N 1
ATOM 1343 C CA . ALA A 1 174 ? -23.500 13.339 -24.132 1.00 68.69 174 ALA A CA 1
ATOM 1344 C C . ALA A 1 174 ? -24.590 13.539 -23.057 1.00 68.69 174 ALA A C 1
ATOM 1346 O O . ALA A 1 174 ? -24.698 14.621 -22.484 1.00 68.69 174 ALA A O 1
ATOM 1347 N N . GLN A 1 175 ? -25.375 12.501 -22.748 1.00 73.81 175 GLN A N 1
ATOM 1348 C CA . GLN A 1 175 ? -26.370 12.533 -21.667 1.00 73.81 175 GLN A CA 1
ATOM 1349 C C . GLN A 1 175 ? -25.699 12.527 -20.286 1.00 73.81 175 GLN A C 1
ATOM 1351 O O . GLN A 1 175 ? -26.160 13.226 -19.387 1.00 73.81 175 GLN A O 1
ATOM 1356 N N . ALA A 1 176 ? -24.590 11.795 -20.131 1.00 69.94 176 ALA A N 1
ATOM 1357 C CA . ALA A 1 176 ? -23.792 11.806 -18.906 1.00 69.94 176 ALA A CA 1
ATOM 1358 C C . ALA A 1 176 ? -23.151 13.184 -18.641 1.00 69.94 176 ALA A C 1
ATOM 1360 O O . ALA A 1 176 ? -23.254 13.698 -17.529 1.00 69.94 176 ALA A O 1
ATOM 1361 N N . ALA A 1 177 ? -22.570 13.825 -19.664 1.00 69.75 177 ALA A N 1
ATOM 1362 C CA . ALA A 1 177 ? -22.019 15.180 -19.552 1.00 69.75 177 ALA A CA 1
ATOM 1363 C C . ALA A 1 177 ? -23.096 16.214 -19.169 1.00 69.75 177 ALA A C 1
ATOM 1365 O O . ALA A 1 177 ? -22.904 16.992 -18.234 1.00 69.75 177 ALA A O 1
ATOM 1366 N N . ALA A 1 178 ? -24.267 16.159 -19.818 1.00 71.81 178 ALA A N 1
ATOM 1367 C CA . ALA A 1 178 ? -25.392 17.044 -19.517 1.00 71.81 178 ALA A CA 1
ATOM 1368 C C . ALA A 1 178 ? -25.920 16.877 -18.078 1.00 71.81 178 ALA A C 1
ATOM 1370 O O . ALA A 1 178 ? -26.234 17.872 -17.425 1.00 71.81 178 ALA A O 1
ATOM 1371 N N . ALA A 1 179 ? -25.975 15.646 -17.555 1.00 71.00 179 ALA A N 1
ATOM 1372 C CA . ALA A 1 179 ? -26.378 15.375 -16.172 1.00 71.00 179 ALA A CA 1
ATOM 1373 C C . ALA A 1 179 ? -25.381 15.915 -15.126 1.00 71.00 179 ALA A C 1
ATOM 1375 O O . ALA A 1 179 ? -25.775 16.201 -13.997 1.00 71.00 179 ALA A O 1
ATOM 1376 N N . LEU A 1 180 ? -24.110 16.087 -15.504 1.00 75.25 180 LEU A N 1
ATOM 1377 C CA . LEU A 1 180 ? -23.053 16.675 -14.672 1.00 75.25 180 LEU A CA 1
ATOM 1378 C C . LEU A 1 180 ? -22.876 18.188 -14.897 1.00 75.25 180 LEU A C 1
ATOM 1380 O O . LEU A 1 180 ? -21.945 18.782 -14.356 1.00 75.25 180 LEU A O 1
ATOM 1384 N N . GLY A 1 181 ? -23.737 18.820 -15.705 1.00 71.06 181 GLY A N 1
ATOM 1385 C CA . GLY A 1 181 ? -23.640 20.243 -16.044 1.00 71.06 181 GLY A CA 1
ATOM 1386 C C . GLY A 1 181 ? -22.404 20.611 -16.873 1.00 71.06 181 GLY A C 1
ATOM 1387 O O . GLY A 1 181 ? -22.072 21.791 -16.976 1.00 71.06 181 GLY A O 1
ATOM 1388 N N . GLN A 1 182 ? -21.712 19.627 -17.455 1.00 65.75 182 GLN A N 1
ATOM 1389 C CA . GLN A 1 182 ? -20.509 19.851 -18.251 1.00 65.75 182 GLN A CA 1
ATOM 1390 C C . GLN A 1 182 ? -20.848 19.985 -19.743 1.00 65.75 182 GLN A C 1
ATOM 1392 O O . GLN A 1 182 ? -21.751 19.297 -20.235 1.00 65.75 182 GLN A O 1
ATOM 1397 N N . PRO A 1 183 ? -20.135 20.847 -20.493 1.00 70.25 183 PRO A N 1
ATOM 1398 C CA . PRO A 1 183 ? -20.274 20.885 -21.942 1.00 70.25 183 PRO A CA 1
ATOM 1399 C C . PRO A 1 183 ? -19.897 19.513 -22.529 1.00 70.25 183 PRO A C 1
ATOM 1401 O O . PRO A 1 183 ? -18.948 18.885 -22.051 1.00 70.25 183 PRO A O 1
ATOM 1404 N N . PRO A 1 184 ? -20.615 19.021 -23.556 1.00 70.25 184 PRO A N 1
ATOM 1405 C CA . PRO A 1 184 ? -20.264 17.758 -24.191 1.00 70.25 184 PRO A CA 1
ATOM 1406 C C . PRO A 1 184 ? -18.851 17.851 -24.792 1.00 70.25 184 PRO A C 1
ATOM 1408 O O . PRO A 1 184 ? -18.483 18.912 -25.308 1.00 70.25 184 PRO A O 1
ATOM 1411 N N . PRO A 1 185 ? -18.058 16.763 -24.754 1.00 71.31 185 PRO A N 1
ATOM 1412 C CA . PRO A 1 185 ? -16.710 16.774 -25.306 1.00 71.31 185 PRO A CA 1
ATOM 1413 C C . PRO A 1 185 ? -16.746 17.133 -26.802 1.00 71.31 185 PRO A C 1
ATOM 1415 O O . PRO A 1 185 ? -17.661 16.696 -27.511 1.00 71.31 185 PRO A O 1
ATOM 1418 N N . PRO A 1 186 ? -15.776 17.923 -27.300 1.00 72.12 186 PRO A N 1
ATOM 1419 C CA . PRO A 1 186 ? -15.744 18.326 -28.699 1.00 72.12 186 PRO A CA 1
ATOM 1420 C C . PRO A 1 186 ? -15.649 17.098 -29.603 1.00 72.12 186 PRO A C 1
ATOM 1422 O O . PRO A 1 186 ? -14.919 16.146 -29.323 1.00 72.12 186 PRO A O 1
ATOM 1425 N N . SER A 1 187 ? -16.375 17.124 -30.719 1.00 75.69 187 SER A N 1
ATOM 1426 C CA . SER A 1 187 ? -16.266 16.067 -31.726 1.00 75.69 187 SER A CA 1
ATOM 1427 C C . SER A 1 187 ? -14.836 15.994 -32.292 1.00 75.69 187 SER A C 1
ATOM 1429 O O . SER A 1 187 ? -14.155 17.022 -32.345 1.00 75.69 187 SER 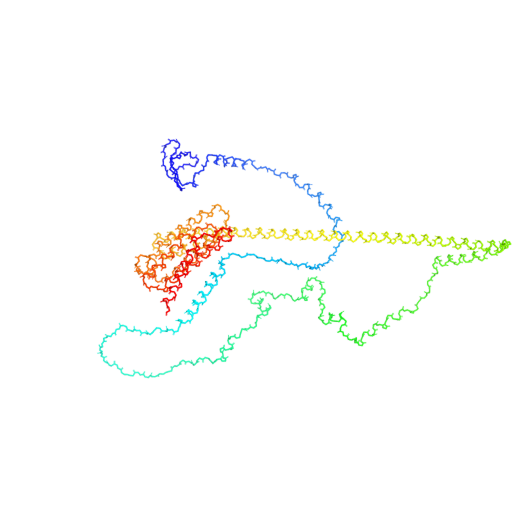A O 1
ATOM 1431 N N . PRO A 1 188 ? -14.371 14.832 -32.794 1.00 65.25 188 PRO A N 1
ATOM 1432 C CA . PRO A 1 188 ? -13.023 14.702 -33.357 1.00 65.25 188 PRO A CA 1
ATOM 1433 C C . PRO A 1 188 ? -12.700 15.728 -34.456 1.00 65.25 188 PRO A C 1
ATOM 1435 O O . PRO A 1 188 ? -11.564 16.177 -34.564 1.00 65.25 188 PRO A O 1
ATOM 1438 N N . ALA A 1 189 ? -13.702 16.163 -35.229 1.00 67.38 189 ALA A N 1
ATOM 1439 C CA . ALA A 1 189 ? -13.548 17.221 -36.228 1.00 67.38 189 ALA A CA 1
ATOM 1440 C C . ALA A 1 189 ? -13.344 18.619 -35.605 1.00 67.38 189 ALA A C 1
ATOM 1442 O O . ALA A 1 189 ? -12.561 19.408 -36.126 1.00 67.38 189 ALA A O 1
ATOM 1443 N N . GLN A 1 190 ? -14.008 18.923 -34.484 1.00 74.00 190 GLN A N 1
ATOM 1444 C CA . GLN A 1 190 ? -13.793 20.166 -33.730 1.00 74.00 190 GLN A CA 1
ATOM 1445 C C . GLN A 1 190 ? -12.437 20.161 -33.013 1.00 74.00 190 GLN A C 1
ATOM 1447 O O . GLN A 1 190 ? -11.765 21.187 -32.994 1.00 74.00 190 GLN A O 1
ATOM 1452 N N . ALA A 1 191 ? -12.012 19.012 -32.478 1.00 69.62 191 ALA A N 1
ATOM 1453 C CA . ALA A 1 191 ? -10.687 18.847 -31.884 1.00 69.62 191 ALA A CA 1
ATOM 1454 C C . ALA A 1 191 ? -9.569 19.017 -32.932 1.00 69.62 191 ALA A C 1
ATOM 1456 O O . ALA A 1 191 ? -8.634 19.780 -32.704 1.00 69.62 191 ALA A O 1
ATOM 1457 N N . ALA A 1 192 ? -9.700 18.394 -34.111 1.00 68.06 192 ALA A N 1
ATOM 1458 C CA . ALA A 1 192 ? -8.758 18.576 -35.217 1.00 68.06 192 ALA A CA 1
ATOM 1459 C C . ALA A 1 192 ? -8.683 20.046 -35.674 1.00 68.06 192 ALA A C 1
ATOM 1461 O O . ALA A 1 192 ? -7.591 20.598 -35.785 1.00 68.06 192 ALA A O 1
ATOM 1462 N N . ALA A 1 193 ? -9.834 20.712 -35.840 1.00 70.12 193 ALA A N 1
ATOM 1463 C CA . ALA A 1 193 ? -9.891 22.126 -36.212 1.00 70.12 193 ALA A CA 1
ATOM 1464 C C . ALA A 1 193 ? -9.253 23.056 -35.160 1.00 70.12 193 ALA A C 1
ATOM 1466 O O . ALA A 1 193 ? -8.563 24.003 -35.530 1.00 70.12 193 ALA A O 1
ATOM 1467 N N . ALA A 1 194 ? -9.435 22.776 -33.864 1.00 70.38 194 ALA A N 1
ATOM 1468 C CA . ALA A 1 194 ? -8.799 23.529 -32.779 1.00 70.38 194 ALA A CA 1
ATOM 1469 C C . ALA A 1 194 ? -7.267 23.353 -32.739 1.00 70.38 194 ALA A C 1
ATOM 1471 O O . ALA A 1 194 ? -6.561 24.255 -32.298 1.00 70.38 194 ALA A O 1
ATOM 1472 N N . LEU A 1 195 ? -6.758 22.221 -33.235 1.00 73.56 195 LEU A N 1
ATOM 1473 C CA . LEU A 1 195 ? -5.327 21.921 -33.367 1.00 73.56 195 LEU A CA 1
ATOM 1474 C C . LEU A 1 195 ? -4.751 22.296 -34.748 1.00 73.56 195 LEU A C 1
ATOM 1476 O O . LEU A 1 195 ? -3.609 21.957 -35.049 1.00 73.56 195 LEU A O 1
ATOM 1480 N N . GLY A 1 196 ? -5.532 22.957 -35.613 1.00 69.88 196 GLY A N 1
ATOM 1481 C CA . GLY A 1 196 ? -5.118 23.320 -36.973 1.00 69.88 196 GLY A CA 1
ATOM 1482 C C . GLY A 1 196 ? -4.879 22.128 -37.911 1.00 69.88 196 GLY A C 1
ATOM 1483 O O . GLY A 1 196 ? -4.320 22.306 -38.992 1.00 69.88 196 GLY A O 1
ATOM 1484 N N . GLN A 1 197 ? -5.290 20.919 -37.522 1.00 64.81 197 GLN A N 1
ATOM 1485 C CA . GLN A 1 197 ? -5.081 19.701 -38.300 1.00 64.81 197 GLN A CA 1
ATOM 1486 C C . GLN A 1 197 ? -6.270 19.415 -39.231 1.00 64.81 197 GLN A C 1
ATOM 1488 O O . GLN A 1 197 ? -7.424 19.675 -38.869 1.00 64.81 197 GLN A O 1
ATOM 1493 N N . PRO A 1 198 ? -6.028 18.856 -40.433 1.00 68.25 198 PRO A N 1
ATOM 1494 C CA . PRO A 1 198 ? -7.111 18.400 -41.294 1.00 68.25 198 PRO A CA 1
ATOM 1495 C C . PRO A 1 198 ? -7.916 17.296 -40.583 1.00 68.25 198 PRO A C 1
ATOM 1497 O O . PRO A 1 198 ? -7.325 16.442 -39.918 1.00 68.25 198 PRO A O 1
ATOM 1500 N N . PRO A 1 199 ? -9.256 17.279 -40.707 1.00 65.50 199 PRO A N 1
ATOM 1501 C CA . PRO A 1 199 ? -10.068 16.240 -40.086 1.00 65.50 199 PRO A CA 1
ATOM 1502 C C . PRO A 1 199 ? -9.686 14.858 -40.644 1.00 65.50 199 PRO A C 1
ATOM 1504 O O . PRO A 1 199 ? -9.397 14.746 -41.842 1.00 65.50 199 PRO A O 1
ATOM 1507 N N . PRO A 1 200 ? -9.699 13.798 -39.813 1.00 65.50 200 PRO A N 1
ATOM 1508 C CA . PRO A 1 200 ? -9.317 12.463 -40.253 1.00 65.50 200 PRO A CA 1
ATOM 1509 C C . PRO A 1 200 ? -10.220 11.982 -41.402 1.00 65.50 200 PRO A C 1
ATOM 1511 O O . PRO A 1 200 ? -11.419 12.290 -41.411 1.00 65.50 200 PRO A O 1
ATOM 1514 N N . PRO A 1 201 ? -9.675 11.226 -42.375 1.00 68.06 201 PRO A N 1
ATOM 1515 C CA . PRO A 1 201 ? -10.441 10.753 -43.518 1.00 68.06 201 PRO A CA 1
ATOM 1516 C C . PRO A 1 201 ? -11.618 9.890 -43.059 1.00 68.06 201 PRO A C 1
ATOM 1518 O O . PRO A 1 201 ? -11.498 9.049 -42.167 1.00 68.06 201 PRO A O 1
ATOM 1521 N N . SER A 1 202 ? -12.766 10.080 -43.704 1.00 68.88 202 SER A N 1
ATOM 1522 C CA . SER A 1 202 ? -13.952 9.262 -43.453 1.00 68.88 202 SER A CA 1
ATOM 1523 C C . SER A 1 202 ? -13.669 7.772 -43.726 1.00 68.88 202 SER A C 1
ATOM 1525 O O . SER A 1 202 ? -12.828 7.457 -44.574 1.00 68.88 202 SER A O 1
ATOM 1527 N N . PRO A 1 203 ? -14.399 6.828 -43.100 1.00 59.44 203 PRO A N 1
ATOM 1528 C CA . PRO A 1 203 ? -14.200 5.393 -43.336 1.00 59.44 203 PRO A CA 1
ATOM 1529 C C . PRO A 1 203 ? -14.267 4.986 -44.819 1.00 59.44 203 PRO A C 1
ATOM 1531 O O . PRO A 1 203 ? -13.553 4.083 -45.247 1.00 59.44 203 PRO A O 1
ATOM 1534 N N . ALA A 1 204 ? -15.060 5.697 -45.630 1.00 57.12 204 ALA A N 1
ATOM 1535 C CA . ALA A 1 204 ? -15.124 5.509 -47.080 1.00 57.12 204 ALA A CA 1
ATOM 1536 C C . ALA A 1 204 ? -13.826 5.922 -47.807 1.00 57.12 204 ALA A C 1
ATOM 1538 O O . ALA A 1 204 ? -13.421 5.268 -48.767 1.00 57.12 204 ALA A O 1
ATOM 1539 N N . GLN A 1 205 ? -13.147 6.977 -47.345 1.00 63.53 205 GLN A N 1
ATOM 1540 C CA . GLN A 1 205 ? -11.848 7.408 -47.878 1.00 63.53 205 GLN A CA 1
ATOM 1541 C C . GLN A 1 205 ? -10.716 6.472 -47.429 1.00 63.53 205 GLN A C 1
ATOM 1543 O O . GLN A 1 205 ? -9.848 6.143 -48.234 1.00 63.53 205 GLN A O 1
ATOM 1548 N N . ALA A 1 206 ? -10.757 5.979 -46.186 1.00 61.22 206 ALA A N 1
ATOM 1549 C CA . ALA A 1 206 ? -9.809 4.976 -45.697 1.00 61.22 206 ALA A CA 1
ATOM 1550 C C . ALA A 1 206 ? -9.924 3.646 -46.472 1.00 61.22 206 ALA A C 1
ATOM 1552 O O . ALA A 1 206 ? -8.913 3.077 -46.881 1.00 61.22 206 ALA A O 1
ATOM 1553 N N . ALA A 1 207 ? -11.147 3.186 -46.762 1.00 53.50 207 ALA A N 1
ATOM 1554 C CA . ALA A 1 207 ? -11.380 1.997 -47.585 1.00 53.50 207 ALA A CA 1
ATOM 1555 C C . ALA A 1 207 ? -10.882 2.163 -49.036 1.00 53.50 207 ALA A C 1
ATOM 1557 O O . ALA A 1 207 ? -10.338 1.221 -49.613 1.00 53.50 207 ALA A O 1
ATOM 1558 N N . ALA A 1 208 ? -11.012 3.365 -49.613 1.00 54.91 208 ALA A N 1
ATOM 1559 C CA . ALA A 1 208 ? -10.490 3.671 -50.946 1.00 54.91 208 ALA A CA 1
ATOM 1560 C C . ALA A 1 208 ? -8.949 3.646 -51.001 1.00 54.91 208 ALA A C 1
ATOM 1562 O O . ALA A 1 208 ? -8.383 3.170 -51.984 1.00 54.91 208 ALA A O 1
ATOM 1563 N N . ALA A 1 209 ? -8.268 4.097 -49.941 1.00 57.22 209 ALA A N 1
ATOM 1564 C CA . ALA A 1 209 ? -6.806 4.040 -49.836 1.00 57.22 209 ALA A CA 1
ATOM 1565 C C . ALA A 1 209 ? -6.258 2.601 -49.718 1.00 57.22 209 ALA A C 1
ATOM 1567 O O . ALA A 1 209 ? -5.133 2.338 -50.133 1.00 57.22 209 ALA A O 1
ATOM 1568 N N . LEU A 1 210 ? -7.063 1.661 -49.208 1.00 57.94 210 LEU A N 1
ATOM 1569 C CA . LEU A 1 210 ? -6.719 0.237 -49.083 1.00 57.94 210 LEU A CA 1
ATOM 1570 C C . LEU A 1 210 ? -7.080 -0.605 -50.326 1.00 57.94 210 LEU A C 1
ATOM 1572 O O . LEU A 1 210 ? -7.020 -1.833 -50.281 1.00 57.94 210 LEU A O 1
ATOM 1576 N N . GLY A 1 211 ? -7.450 0.031 -51.444 1.00 47.28 211 GLY A N 1
ATOM 1577 C CA . GLY A 1 211 ? -7.576 -0.621 -52.755 1.00 47.28 211 GLY A CA 1
ATOM 1578 C C . GLY A 1 211 ? -8.770 -1.569 -52.933 1.00 47.28 211 GLY A C 1
ATOM 1579 O O . GLY A 1 211 ? -8.819 -2.298 -53.923 1.00 47.28 211 GLY A O 1
ATOM 1580 N N . GLN A 1 212 ? -9.744 -1.576 -52.017 1.00 51.28 212 GLN A N 1
ATOM 1581 C CA . GLN A 1 212 ? -10.849 -2.545 -52.024 1.00 51.28 212 GLN A CA 1
ATOM 1582 C C . GLN A 1 212 ? -12.146 -2.029 -52.676 1.00 51.28 212 GLN A C 1
ATOM 1584 O O . GLN A 1 212 ? -13.204 -2.045 -52.056 1.00 51.28 212 GLN A O 1
ATOM 1589 N N . MET A 1 213 ? -12.084 -1.605 -53.945 1.00 44.81 213 MET A N 1
ATOM 1590 C CA . MET A 1 213 ? -13.223 -1.638 -54.886 1.00 44.81 213 MET A CA 1
ATOM 1591 C C . MET A 1 213 ? -12.759 -1.412 -56.341 1.00 44.81 213 MET A C 1
ATOM 1593 O O . MET A 1 213 ? -11.721 -0.784 -56.555 1.00 44.81 213 MET A O 1
ATOM 1597 N N . PRO A 1 214 ? -13.505 -1.896 -57.357 1.00 52.53 214 PRO A N 1
ATOM 1598 C CA . PRO A 1 214 ? -13.161 -1.675 -58.762 1.00 52.53 214 PRO A CA 1
ATOM 1599 C C . PRO A 1 214 ? -13.312 -0.192 -59.160 1.00 52.53 214 PRO A C 1
ATOM 1601 O O . PRO A 1 214 ? -14.202 0.496 -58.650 1.00 52.53 214 PRO A O 1
ATOM 1604 N N . PRO A 1 215 ? -12.477 0.321 -60.085 1.00 44.81 215 PRO A N 1
ATOM 1605 C CA . PRO A 1 215 ? -12.431 1.744 -60.399 1.00 44.81 215 PRO A CA 1
ATOM 1606 C C . PRO A 1 215 ? -13.699 2.221 -61.113 1.00 44.81 215 PRO A C 1
ATOM 1608 O O . PRO A 1 215 ? -14.200 1.595 -62.048 1.00 44.81 215 PRO A O 1
ATOM 1611 N N . SER A 1 216 ? -14.190 3.385 -60.691 1.00 53.12 216 SER A N 1
ATOM 1612 C CA . SER A 1 216 ? -15.315 4.068 -61.335 1.00 53.12 216 SER A CA 1
ATOM 1613 C C . SER A 1 216 ? -14.855 4.874 -62.566 1.00 53.12 216 SER A C 1
ATOM 1615 O O . SER A 1 216 ? -13.712 5.341 -62.588 1.00 53.12 216 SER A O 1
ATOM 1617 N N . PRO A 1 217 ? -15.722 5.121 -63.575 1.00 52.12 217 PRO A N 1
ATOM 1618 C CA . PRO A 1 217 ? -15.313 5.661 -64.884 1.00 52.12 217 PRO A CA 1
ATOM 1619 C C . PRO A 1 217 ? -14.597 7.024 -64.880 1.00 52.12 217 PRO A C 1
ATOM 1621 O O . PRO A 1 217 ? -13.974 7.393 -65.872 1.00 52.12 217 PRO A O 1
ATOM 1624 N N . GLN A 1 218 ? -14.661 7.781 -63.783 1.00 52.41 218 GLN A N 1
ATOM 1625 C CA . GLN A 1 218 ? -14.032 9.100 -63.663 1.00 52.41 218 GLN A CA 1
ATOM 1626 C C . GLN A 1 218 ? -12.505 9.046 -63.467 1.00 52.41 218 GLN A C 1
ATOM 1628 O O . GLN A 1 218 ? -11.825 10.013 -63.800 1.00 52.41 218 GLN A O 1
ATOM 1633 N N . GLN A 1 219 ? -11.933 7.924 -63.008 1.00 49.75 219 GLN A N 1
ATOM 1634 C CA . GLN A 1 219 ? -10.475 7.799 -62.836 1.00 49.75 219 GLN A CA 1
ATOM 1635 C C . GLN A 1 219 ? -9.717 7.582 -64.161 1.00 49.75 219 GLN A C 1
ATOM 1637 O O . GLN A 1 219 ? -8.530 7.891 -64.247 1.00 49.75 219 GLN A O 1
ATOM 1642 N N . ALA A 1 220 ? -10.399 7.145 -65.227 1.00 45.78 220 ALA A N 1
ATOM 1643 C CA . ALA A 1 220 ? -9.797 6.996 -66.555 1.00 45.78 220 ALA A CA 1
ATOM 1644 C C . ALA A 1 220 ? -9.416 8.343 -67.209 1.00 45.78 220 ALA A C 1
ATOM 1646 O O . ALA A 1 220 ? -8.510 8.392 -68.040 1.00 45.78 220 ALA A O 1
ATOM 1647 N N . ALA A 1 221 ? -10.065 9.446 -66.815 1.00 45.69 221 ALA A N 1
ATOM 1648 C CA . ALA A 1 221 ? -9.800 10.772 -67.376 1.00 45.69 221 ALA A CA 1
ATOM 1649 C C . ALA A 1 221 ? -8.428 11.341 -66.958 1.00 45.69 221 ALA A C 1
ATOM 1651 O O . ALA A 1 221 ? -7.766 11.991 -67.764 1.00 45.69 221 ALA A O 1
ATOM 1652 N N . ALA A 1 222 ? -7.970 11.056 -65.733 1.00 46.00 222 ALA A N 1
ATOM 1653 C CA . ALA A 1 222 ? -6.703 11.576 -65.207 1.00 46.00 222 ALA A CA 1
ATOM 1654 C C . ALA A 1 222 ? -5.464 10.920 -65.852 1.00 46.00 222 ALA A C 1
ATOM 1656 O O . ALA A 1 222 ? -4.437 11.575 -66.041 1.00 46.00 222 ALA A O 1
ATOM 1657 N N . ALA A 1 223 ? -5.570 9.646 -66.245 1.00 44.09 223 ALA A N 1
ATOM 1658 C CA . ALA A 1 223 ? -4.494 8.929 -66.931 1.00 44.09 223 ALA A CA 1
ATOM 1659 C C . ALA A 1 223 ? -4.228 9.479 -68.347 1.00 44.09 223 ALA A C 1
ATOM 1661 O O . ALA A 1 223 ? -3.082 9.516 -68.793 1.00 44.09 223 ALA A O 1
ATOM 1662 N N . TYR A 1 224 ? -5.265 9.965 -69.038 1.00 46.66 224 TYR A N 1
ATOM 1663 C CA . TYR A 1 224 ? -5.142 10.485 -70.406 1.00 46.66 224 TYR A CA 1
ATOM 1664 C C . TYR A 1 224 ? -4.471 11.869 -70.475 1.00 46.66 224 TYR A C 1
ATOM 1666 O O . TYR A 1 224 ? -3.850 12.211 -71.482 1.00 46.66 224 TYR A O 1
ATOM 1674 N N . SER A 1 225 ? -4.549 12.665 -69.402 1.00 48.50 225 SER A N 1
ATOM 1675 C CA . SER A 1 225 ? -3.937 14.001 -69.332 1.00 48.50 225 SER A CA 1
ATOM 1676 C C . SER A 1 225 ? -2.409 13.998 -69.205 1.00 48.50 225 SER A C 1
ATOM 1678 O O . SER A 1 225 ? -1.779 14.965 -69.627 1.00 48.50 225 SER A O 1
ATOM 1680 N N . LEU A 1 226 ? -1.789 12.930 -68.682 1.00 48.38 226 LEU A N 1
ATOM 1681 C CA . LEU A 1 226 ? -0.326 12.882 -68.525 1.00 48.38 226 LEU A CA 1
ATOM 1682 C C . LEU A 1 226 ? 0.416 12.531 -69.830 1.00 48.38 226 LEU A C 1
ATOM 1684 O O . LEU A 1 226 ? 1.601 12.825 -69.963 1.00 48.38 226 LEU A O 1
ATOM 1688 N N . GLN A 1 227 ? -0.268 11.927 -70.809 1.00 50.09 227 GLN A N 1
ATOM 1689 C CA . GLN A 1 227 ? 0.360 11.457 -72.051 1.00 50.09 227 GLN A CA 1
ATOM 1690 C C . GLN A 1 227 ? 0.537 12.562 -73.114 1.00 50.09 227 GLN A C 1
ATOM 1692 O O . GLN A 1 227 ? 1.341 12.401 -74.029 1.00 50.09 227 GLN A O 1
ATOM 1697 N N . GLN A 1 228 ? -0.159 13.703 -72.997 1.00 48.59 228 GLN A N 1
ATOM 1698 C CA . GLN A 1 228 ? -0.062 14.801 -73.977 1.00 48.59 228 GLN A CA 1
ATOM 1699 C C . GLN A 1 228 ? 1.057 15.828 -73.717 1.00 48.59 228 GLN A C 1
ATOM 1701 O O . GLN A 1 228 ? 1.333 16.633 -74.601 1.00 48.59 228 GLN A O 1
ATOM 1706 N N . GLN A 1 229 ? 1.768 15.792 -72.582 1.00 46.91 229 GLN A N 1
ATOM 1707 C CA . GLN A 1 229 ? 2.914 16.694 -72.341 1.00 46.91 229 GLN A CA 1
ATOM 1708 C C . GLN A 1 229 ? 4.254 16.219 -72.946 1.00 46.91 229 GLN A C 1
ATOM 1710 O O . GLN A 1 229 ? 5.295 16.804 -72.666 1.00 46.91 229 GLN A O 1
ATOM 1715 N N . GLN A 1 230 ? 4.254 15.198 -73.814 1.00 47.84 230 GLN A N 1
ATOM 1716 C CA . GLN A 1 230 ? 5.457 14.734 -74.531 1.00 47.84 230 GLN A CA 1
ATOM 1717 C C . GLN A 1 230 ? 5.486 15.086 -76.029 1.00 47.84 230 GLN A C 1
ATOM 1719 O O . GLN A 1 230 ? 6.144 14.402 -76.814 1.00 47.84 230 GLN A O 1
ATOM 1724 N N . GLN A 1 231 ? 4.820 16.163 -76.459 1.00 50.91 231 GLN A N 1
ATOM 1725 C CA . GLN A 1 231 ? 5.036 16.701 -77.806 1.00 50.91 231 GLN A CA 1
ATOM 1726 C C . GLN A 1 231 ? 5.348 18.202 -77.798 1.00 50.91 231 GLN A C 1
ATOM 1728 O O . GLN A 1 231 ? 4.646 19.005 -77.194 1.00 50.91 231 GLN A O 1
ATOM 1733 N N . ILE A 1 232 ? 6.382 18.547 -78.577 1.00 51.22 232 ILE A N 1
ATOM 1734 C CA . ILE A 1 232 ? 6.825 19.898 -78.961 1.00 51.22 232 ILE A CA 1
ATOM 1735 C C . ILE A 1 232 ? 7.564 20.716 -77.872 1.00 51.22 232 ILE A C 1
ATOM 1737 O O . ILE A 1 232 ? 7.033 21.699 -77.357 1.00 51.22 232 ILE A O 1
ATOM 1741 N N . GLN A 1 233 ? 8.865 20.439 -77.670 1.00 39.91 233 GLN A N 1
ATOM 1742 C CA . GLN A 1 233 ? 9.917 21.410 -78.054 1.00 39.91 233 GLN A CA 1
ATOM 1743 C C . GLN A 1 233 ? 11.369 20.880 -77.996 1.00 39.91 233 GLN A C 1
ATOM 1745 O O . GLN A 1 233 ? 11.818 20.372 -76.980 1.00 39.91 233 GLN A O 1
ATOM 1750 N N . THR A 1 234 ? 12.073 21.087 -79.120 1.00 49.16 234 THR A N 1
ATOM 1751 C CA . THR A 1 234 ? 13.532 21.276 -79.335 1.00 49.16 234 THR A CA 1
ATOM 1752 C C . THR A 1 234 ? 14.576 20.358 -78.660 1.00 49.16 234 THR A C 1
ATOM 1754 O O . THR A 1 234 ? 14.628 20.281 -77.435 1.00 49.16 234 THR A O 1
ATOM 1757 N N . PRO A 1 235 ? 15.530 19.778 -79.424 1.00 48.94 235 PRO A N 1
ATOM 1758 C CA . PRO A 1 235 ? 16.681 19.087 -78.841 1.00 48.94 235 PRO A CA 1
ATOM 1759 C C . PRO A 1 235 ? 17.639 20.078 -78.144 1.00 48.94 235 PRO A C 1
ATOM 1761 O O . PRO A 1 235 ? 17.913 21.145 -78.704 1.00 48.94 235 PRO A O 1
ATOM 1764 N N . PRO A 1 236 ? 18.192 19.742 -76.963 1.00 62.16 236 PRO A N 1
ATOM 1765 C CA . PRO A 1 236 ? 19.235 20.543 -76.328 1.00 62.16 236 PRO A CA 1
ATOM 1766 C C . PRO A 1 236 ? 20.559 20.466 -77.116 1.00 62.16 236 PRO A C 1
ATOM 1768 O O . PRO A 1 236 ? 20.803 19.479 -77.818 1.00 62.16 236 PRO A O 1
ATOM 1771 N N . PRO A 1 237 ? 21.439 21.481 -77.004 1.00 61.09 237 PRO A N 1
ATOM 1772 C CA . PRO A 1 237 ? 22.755 21.455 -77.639 1.00 61.09 237 PRO A CA 1
ATOM 1773 C C . PRO A 1 237 ? 23.625 20.307 -77.089 1.00 61.09 237 PRO A C 1
ATOM 1775 O O . PRO A 1 237 ? 23.478 19.934 -75.921 1.00 61.09 237 PRO A O 1
ATOM 1778 N N . PRO A 1 238 ? 24.549 19.752 -77.899 1.00 57.66 238 PRO A N 1
ATOM 1779 C CA . PRO A 1 238 ? 25.391 18.636 -77.484 1.00 57.66 238 PRO A CA 1
ATOM 1780 C C . PRO A 1 238 ? 26.253 19.017 -76.279 1.00 57.66 238 PRO A C 1
ATOM 1782 O O . PRO A 1 238 ? 26.909 20.061 -76.264 1.00 57.66 238 PRO A O 1
ATOM 1785 N N . SER A 1 239 ? 26.274 18.149 -75.268 1.00 67.69 239 SER A N 1
ATOM 1786 C CA . SER A 1 239 ? 27.102 18.351 -74.081 1.00 67.69 239 SER A CA 1
ATOM 1787 C C . SER A 1 239 ? 28.600 18.267 -74.432 1.00 67.69 239 SER A C 1
ATOM 1789 O O . SER A 1 239 ? 28.971 17.578 -75.390 1.00 67.69 239 SER A O 1
ATOM 1791 N N . PRO A 1 240 ? 29.506 18.900 -73.655 1.00 64.00 240 PRO A N 1
ATOM 1792 C CA . PRO A 1 240 ? 30.950 18.876 -73.934 1.00 64.00 240 PRO A CA 1
ATOM 1793 C C . PRO A 1 240 ? 31.544 17.464 -74.093 1.00 64.00 240 PRO A C 1
ATOM 1795 O O . PRO A 1 240 ? 32.503 17.267 -74.836 1.00 64.00 240 PRO A O 1
ATOM 1798 N N . GLN A 1 241 ? 30.934 16.464 -73.451 1.00 62.72 241 GLN A N 1
ATOM 1799 C CA . GLN A 1 241 ? 31.302 15.050 -73.562 1.00 62.72 241 GLN A CA 1
ATOM 1800 C C . GLN A 1 241 ? 31.025 14.461 -74.961 1.00 62.72 241 GLN A C 1
ATOM 1802 O O . GLN A 1 241 ? 31.808 13.647 -75.445 1.00 62.72 241 GLN A O 1
ATOM 1807 N N . GLN A 1 242 ? 29.964 14.899 -75.650 1.00 64.06 242 GLN A N 1
ATOM 1808 C CA . GLN A 1 242 ? 29.662 14.468 -77.022 1.00 64.06 242 GLN A CA 1
ATOM 1809 C C . GLN A 1 242 ? 30.609 15.117 -78.044 1.00 64.06 242 GLN A C 1
ATOM 1811 O O . GLN A 1 242 ? 31.053 14.454 -78.982 1.00 64.06 242 GLN A O 1
ATOM 1816 N N . ALA A 1 243 ? 30.993 16.380 -77.827 1.00 60.25 243 ALA A N 1
ATOM 1817 C CA . ALA A 1 243 ? 32.011 17.049 -78.641 1.00 60.25 243 ALA A CA 1
ATOM 1818 C C . ALA A 1 243 ? 33.399 16.391 -78.487 1.00 60.25 243 ALA A C 1
ATOM 1820 O O . ALA A 1 243 ? 34.091 16.166 -79.481 1.00 60.25 243 ALA A O 1
ATOM 1821 N N . ALA A 1 244 ? 33.778 16.006 -77.262 1.00 64.19 244 ALA A N 1
ATOM 1822 C CA . ALA A 1 244 ? 35.018 15.273 -77.001 1.00 64.19 244 ALA A CA 1
ATOM 1823 C C . ALA A 1 244 ? 35.052 13.897 -77.700 1.00 64.19 244 ALA A C 1
ATOM 1825 O O . ALA A 1 244 ? 36.073 13.530 -78.285 1.00 64.19 244 ALA A O 1
ATOM 1826 N N . ALA A 1 245 ? 33.931 13.165 -77.708 1.00 65.50 245 ALA A N 1
ATOM 1827 C CA . ALA A 1 245 ? 33.818 11.883 -78.407 1.00 65.50 245 ALA A CA 1
ATOM 1828 C C . ALA A 1 245 ? 34.002 12.021 -79.933 1.00 65.50 245 ALA A C 1
ATOM 1830 O O . ALA A 1 245 ? 34.717 11.223 -80.544 1.00 65.50 245 ALA A O 1
ATOM 1831 N N . ALA A 1 246 ? 33.425 13.061 -80.547 1.00 59.62 246 ALA A N 1
ATOM 1832 C CA . ALA A 1 246 ? 33.602 13.340 -81.974 1.00 59.62 246 ALA A CA 1
ATOM 1833 C C . ALA A 1 246 ? 35.057 13.713 -82.329 1.00 59.62 246 ALA A C 1
ATOM 1835 O O . ALA A 1 246 ? 35.589 13.246 -83.339 1.00 59.62 246 ALA A O 1
ATOM 1836 N N . TYR A 1 247 ? 35.727 14.499 -81.479 1.00 64.88 247 TYR A N 1
ATOM 1837 C CA . TYR A 1 247 ? 37.120 14.909 -81.696 1.00 64.88 247 TYR A CA 1
ATOM 1838 C C . TYR A 1 247 ? 38.105 13.729 -81.598 1.00 64.88 247 TYR A C 1
ATOM 1840 O O . TYR A 1 247 ? 39.047 13.630 -82.389 1.00 64.88 247 TYR A O 1
ATOM 1848 N N . GLY A 1 248 ? 37.857 12.786 -80.679 1.00 68.81 248 GLY A N 1
ATOM 1849 C CA . GLY A 1 248 ? 38.633 11.545 -80.572 1.00 68.81 248 GLY A CA 1
ATOM 1850 C C . GLY A 1 248 ? 38.553 10.680 -81.836 1.00 68.81 248 GLY A C 1
ATOM 1851 O O . GLY A 1 248 ? 39.578 10.194 -82.320 1.00 68.81 248 GLY A O 1
ATOM 1852 N N . LEU A 1 249 ? 37.359 10.555 -82.426 1.00 67.88 249 LEU A N 1
ATOM 1853 C CA . LEU A 1 249 ? 37.151 9.784 -83.657 1.00 67.88 249 LEU A CA 1
ATOM 1854 C C . LEU A 1 249 ? 37.872 10.408 -84.869 1.00 67.88 249 LEU A C 1
ATOM 1856 O O . LEU A 1 249 ? 38.385 9.689 -85.728 1.00 67.88 249 LEU A O 1
ATOM 1860 N N . GLN A 1 250 ? 37.961 11.742 -84.927 1.00 64.38 250 GLN A N 1
ATOM 1861 C CA . GLN A 1 250 ? 38.642 12.451 -86.014 1.00 64.38 250 GLN A CA 1
ATOM 1862 C C . GLN A 1 250 ? 40.173 12.319 -85.941 1.00 64.38 250 GLN A C 1
ATOM 1864 O O . GLN A 1 250 ? 40.814 12.125 -86.977 1.00 64.38 250 GLN A O 1
ATOM 1869 N N . GLN A 1 251 ? 40.772 12.344 -84.742 1.00 64.88 251 GLN A N 1
ATOM 1870 C CA . GLN A 1 251 ? 42.205 12.043 -84.595 1.00 64.88 251 GLN A CA 1
ATOM 1871 C C . GLN A 1 251 ? 42.541 10.598 -84.983 1.00 64.88 251 GLN A C 1
ATOM 1873 O O . GLN A 1 251 ? 43.573 10.363 -85.613 1.00 64.88 251 GLN A O 1
ATOM 1878 N N . GLN A 1 252 ? 41.665 9.635 -84.674 1.00 62.75 252 GLN A N 1
ATOM 1879 C CA . GLN A 1 252 ? 41.891 8.230 -85.024 1.00 62.75 252 GLN A CA 1
ATOM 1880 C C . GLN A 1 252 ? 41.967 8.001 -86.546 1.00 62.75 252 GLN A C 1
ATOM 1882 O O . GLN A 1 252 ? 42.712 7.130 -86.990 1.00 62.75 252 GLN A O 1
ATOM 1887 N N . GLN A 1 253 ? 41.259 8.800 -87.356 1.00 60.56 253 GLN A N 1
ATOM 1888 C CA . GLN A 1 253 ? 41.374 8.737 -88.820 1.00 60.56 253 GLN A CA 1
ATOM 1889 C C . GLN A 1 253 ? 42.675 9.362 -89.349 1.00 60.56 253 GLN A C 1
ATOM 1891 O O . GLN A 1 253 ? 43.232 8.862 -90.324 1.00 60.56 253 GLN A O 1
ATOM 1896 N N . GLN A 1 254 ? 43.204 10.412 -88.710 1.00 61.09 254 GLN A N 1
ATOM 1897 C CA . GLN A 1 254 ? 44.434 11.070 -89.179 1.00 61.09 254 GLN A CA 1
ATOM 1898 C C . GLN A 1 254 ? 45.713 10.267 -88.894 1.00 61.09 254 GLN A C 1
ATOM 1900 O O . GLN A 1 254 ? 46.695 10.437 -89.611 1.00 61.09 254 GLN A O 1
ATOM 1905 N N . GLN A 1 255 ? 45.708 9.353 -87.917 1.00 57.75 255 GLN A N 1
ATOM 1906 C CA . GLN A 1 255 ? 46.873 8.507 -87.607 1.00 57.75 255 GLN A CA 1
ATOM 1907 C C . GLN A 1 255 ? 47.025 7.274 -88.527 1.00 57.75 255 GLN A C 1
ATOM 1909 O O . GLN A 1 255 ? 48.039 6.583 -88.458 1.00 57.75 255 GLN A O 1
ATOM 1914 N N . GLN A 1 256 ? 46.071 6.995 -89.427 1.00 54.84 256 GLN A N 1
ATOM 1915 C CA . GLN A 1 256 ? 46.148 5.834 -90.335 1.00 54.84 256 GLN A CA 1
ATOM 1916 C C . GLN A 1 256 ? 47.085 6.031 -91.546 1.00 54.84 256 GLN A C 1
ATOM 1918 O O . GLN A 1 256 ? 47.322 5.086 -92.296 1.00 54.84 256 GLN A O 1
ATOM 1923 N N . THR A 1 257 ? 47.639 7.229 -91.756 1.00 50.47 257 THR A N 1
ATOM 1924 C CA . THR A 1 257 ? 48.423 7.576 -92.961 1.00 50.47 257 THR A CA 1
ATOM 1925 C C . THR A 1 257 ? 49.932 7.327 -92.849 1.00 50.47 257 THR A C 1
ATOM 1927 O O . THR A 1 257 ? 50.658 7.575 -93.810 1.00 50.47 257 THR A O 1
ATOM 1930 N N . SER A 1 258 ? 50.425 6.796 -91.723 1.00 53.78 258 SER A N 1
ATOM 1931 C CA . SER A 1 258 ? 51.853 6.499 -91.517 1.00 53.78 258 SER A CA 1
ATOM 1932 C C . SER A 1 258 ? 52.085 5.173 -90.781 1.00 53.78 258 SER A C 1
ATOM 1934 O O . SER A 1 258 ? 52.700 5.131 -89.715 1.00 53.78 258 SER A O 1
ATOM 1936 N N . MET A 1 259 ? 51.580 4.076 -91.347 1.00 47.72 259 MET A N 1
ATOM 1937 C CA . MET A 1 259 ? 51.846 2.722 -90.849 1.00 47.72 259 MET A CA 1
ATOM 1938 C C . MET A 1 259 ? 53.246 2.244 -91.291 1.00 47.72 259 MET A C 1
ATOM 1940 O O . MET A 1 259 ? 53.516 2.231 -92.496 1.00 47.72 259 MET A O 1
ATOM 1944 N N . PRO A 1 260 ? 54.139 1.818 -90.374 1.00 61.97 260 PRO A N 1
ATOM 1945 C CA . PRO A 1 260 ? 55.334 1.060 -90.746 1.00 61.97 260 PRO A CA 1
ATOM 1946 C C . PRO A 1 260 ? 54.942 -0.301 -91.364 1.00 61.97 260 PRO A C 1
ATOM 1948 O O . PRO A 1 260 ? 53.811 -0.757 -91.169 1.00 61.97 260 PRO A O 1
ATOM 1951 N N . PRO A 1 261 ? 55.842 -0.965 -92.119 1.00 62.56 261 PRO A N 1
ATOM 1952 C CA . PRO A 1 261 ? 55.532 -2.237 -92.771 1.00 62.56 261 PRO A CA 1
ATOM 1953 C C . PRO A 1 261 ? 55.063 -3.295 -91.759 1.00 62.56 261 PRO A C 1
ATOM 1955 O O . PRO A 1 261 ? 55.565 -3.322 -90.630 1.00 62.56 261 PRO A O 1
ATOM 1958 N N . PRO A 1 262 ? 54.114 -4.171 -92.144 1.00 55.22 262 PRO A N 1
ATOM 1959 C CA . PRO A 1 262 ? 53.506 -5.117 -91.221 1.00 55.22 262 PRO A CA 1
ATOM 1960 C C . PRO A 1 262 ? 54.574 -6.043 -90.620 1.00 55.22 262 PRO A C 1
ATOM 1962 O O . PRO A 1 262 ? 55.375 -6.614 -91.369 1.00 55.22 262 PRO A O 1
ATOM 1965 N N . PRO A 1 263 ? 54.599 -6.222 -89.286 1.00 59.56 263 PRO A N 1
ATOM 1966 C CA . PRO A 1 263 ? 55.491 -7.188 -88.667 1.00 59.56 263 PRO A CA 1
ATOM 1967 C C . PRO A 1 263 ? 55.128 -8.599 -89.145 1.00 59.56 263 PRO A C 1
ATOM 1969 O O . PRO A 1 263 ? 53.972 -8.880 -89.473 1.00 59.56 263 PRO A O 1
ATOM 1972 N N . ALA A 1 264 ? 56.115 -9.499 -89.182 1.00 60.88 264 ALA A N 1
ATOM 1973 C CA . ALA A 1 264 ? 55.897 -10.886 -89.593 1.00 60.88 264 ALA A CA 1
ATOM 1974 C C . ALA A 1 264 ? 54.738 -11.522 -88.788 1.00 60.88 264 ALA A C 1
ATOM 1976 O O . ALA A 1 264 ? 54.596 -11.203 -87.603 1.00 60.88 264 ALA A O 1
ATOM 1977 N N . PRO A 1 265 ? 53.919 -12.416 -89.377 1.00 70.50 265 PRO A N 1
ATOM 1978 C CA . PRO A 1 265 ? 52.663 -12.879 -88.770 1.00 70.50 265 PRO A CA 1
ATOM 1979 C C . PRO A 1 265 ? 52.805 -13.420 -87.333 1.00 70.50 265 PRO A C 1
ATOM 1981 O O . PRO A 1 265 ? 51.941 -13.161 -86.492 1.00 70.50 265 PRO A O 1
ATOM 1984 N N . ASP A 1 266 ? 53.930 -14.062 -87.007 1.00 70.12 266 ASP A N 1
ATOM 1985 C CA . ASP A 1 266 ? 54.243 -14.540 -85.651 1.00 70.12 266 ASP A CA 1
ATOM 1986 C C . ASP A 1 266 ? 54.393 -13.413 -84.611 1.00 70.12 266 ASP A C 1
ATOM 1988 O O . ASP A 1 266 ? 54.073 -13.594 -83.435 1.00 70.12 266 ASP A O 1
ATOM 1992 N N . GLN A 1 267 ? 54.879 -12.236 -85.014 1.00 72.44 267 GLN A N 1
ATOM 1993 C CA . GLN A 1 267 ? 55.004 -11.068 -84.137 1.00 72.44 267 GLN A CA 1
ATOM 1994 C C . GLN A 1 267 ? 53.646 -10.395 -83.906 1.00 72.44 267 GLN A C 1
ATOM 1996 O O . GLN A 1 267 ? 53.346 -10.027 -82.770 1.00 72.44 267 GLN A O 1
ATOM 2001 N N . ALA A 1 268 ? 52.804 -10.293 -84.940 1.00 73.94 268 ALA A N 1
ATOM 2002 C CA . ALA A 1 268 ? 51.453 -9.743 -84.817 1.00 73.94 268 ALA A CA 1
ATOM 2003 C C . ALA A 1 268 ? 50.584 -10.578 -83.856 1.00 73.94 268 ALA A C 1
ATOM 2005 O O . ALA A 1 268 ? 49.909 -10.027 -82.986 1.00 73.94 268 ALA A O 1
ATOM 2006 N N . MET A 1 269 ? 50.662 -11.913 -83.944 1.00 78.69 269 MET A N 1
ATOM 2007 C CA . MET A 1 269 ? 49.934 -12.809 -83.040 1.00 78.69 269 MET A CA 1
ATOM 2008 C C . MET A 1 269 ? 50.402 -12.673 -81.581 1.00 78.69 269 MET A C 1
ATOM 2010 O O . MET A 1 269 ? 49.573 -12.626 -80.673 1.00 78.69 269 MET A O 1
ATOM 2014 N N . ARG A 1 270 ? 51.716 -12.539 -81.343 1.00 83.81 270 ARG A N 1
ATOM 2015 C CA . ARG A 1 270 ? 52.272 -12.302 -79.996 1.00 83.81 270 ARG A CA 1
ATOM 2016 C C . ARG A 1 270 ? 51.863 -10.947 -79.420 1.00 83.81 270 ARG A C 1
ATOM 2018 O O . ARG A 1 270 ? 51.572 -10.870 -78.231 1.00 83.81 270 ARG A O 1
ATOM 2025 N N . GLN A 1 271 ? 51.816 -9.894 -80.240 1.00 83.69 271 GLN A N 1
ATOM 2026 C CA . GLN A 1 271 ? 51.339 -8.577 -79.805 1.00 83.69 271 GLN A CA 1
ATOM 2027 C C . GLN A 1 271 ? 49.856 -8.619 -79.418 1.00 83.69 271 GLN A C 1
ATOM 2029 O O . GLN A 1 271 ? 49.503 -8.112 -78.358 1.00 83.69 271 GLN A O 1
ATOM 2034 N N . LEU A 1 272 ? 49.007 -9.288 -80.208 1.00 85.94 272 LEU A N 1
ATOM 2035 C CA . LEU A 1 272 ? 47.587 -9.457 -79.881 1.00 85.94 272 LEU A CA 1
ATOM 2036 C C . LEU A 1 272 ? 47.376 -10.257 -78.583 1.00 85.94 272 LEU A C 1
ATOM 2038 O O . LEU A 1 272 ? 46.563 -9.877 -77.747 1.00 85.94 272 LEU A O 1
ATOM 2042 N N . GLN A 1 273 ? 48.134 -11.338 -78.376 1.00 88.94 273 GLN A N 1
ATOM 2043 C CA . GLN A 1 273 ? 48.087 -12.098 -77.120 1.00 88.94 273 GLN A CA 1
ATOM 2044 C C . GLN A 1 273 ? 48.558 -11.260 -75.921 1.00 88.94 273 GLN A C 1
ATOM 2046 O O . GLN A 1 273 ? 47.964 -11.341 -74.847 1.00 88.94 273 GLN A O 1
ATOM 2051 N N . ALA A 1 274 ? 49.590 -10.427 -76.094 1.00 87.81 274 ALA A N 1
ATOM 2052 C CA . ALA A 1 274 ? 50.072 -9.534 -75.044 1.00 87.81 274 ALA A CA 1
ATOM 2053 C C . ALA A 1 274 ? 49.037 -8.456 -74.674 1.00 87.81 274 ALA A C 1
ATOM 2055 O O . ALA A 1 274 ? 48.798 -8.241 -73.486 1.00 87.81 274 ALA A O 1
ATOM 2056 N N . THR A 1 275 ? 48.373 -7.828 -75.652 1.00 90.94 275 THR A N 1
ATOM 2057 C CA . THR A 1 275 ? 47.332 -6.820 -75.379 1.00 90.94 275 THR A CA 1
ATOM 2058 C C . THR A 1 275 ? 46.087 -7.432 -74.742 1.00 90.94 275 THR A C 1
ATOM 2060 O O . THR A 1 275 ? 45.553 -6.854 -73.798 1.00 90.94 275 THR A O 1
ATOM 2063 N N . GLN A 1 276 ? 45.665 -8.629 -75.166 1.00 92.88 276 GLN A N 1
ATOM 2064 C CA . GLN A 1 276 ? 44.581 -9.372 -74.509 1.00 92.88 276 GLN A CA 1
ATOM 2065 C C . GLN A 1 276 ? 44.934 -9.742 -73.060 1.00 92.88 276 GLN A C 1
ATOM 2067 O O . GLN A 1 276 ? 44.112 -9.568 -72.162 1.00 92.88 276 GLN A O 1
ATOM 2072 N N . ALA A 1 277 ? 46.165 -10.196 -72.804 1.00 93.12 277 ALA A N 1
ATOM 2073 C CA . ALA A 1 277 ? 46.632 -10.501 -71.453 1.00 93.12 277 ALA A CA 1
ATOM 2074 C C . ALA A 1 277 ? 46.726 -9.247 -70.563 1.00 93.12 277 ALA A C 1
ATOM 2076 O O . ALA A 1 277 ? 46.438 -9.319 -69.367 1.00 93.12 277 ALA A O 1
ATOM 2077 N N . GLU A 1 278 ? 47.102 -8.094 -71.121 1.00 93.19 278 GLU A N 1
ATOM 2078 C CA . GLU A 1 278 ? 47.110 -6.828 -70.386 1.00 93.19 278 GLU A CA 1
ATOM 2079 C C . GLU A 1 278 ? 45.690 -6.321 -70.098 1.00 93.19 278 GLU A C 1
ATOM 2081 O O . GLU A 1 278 ? 45.407 -5.913 -68.971 1.00 93.19 278 GLU A O 1
ATOM 2086 N N . GLN A 1 279 ? 44.772 -6.410 -71.065 1.00 94.06 279 GLN A N 1
ATOM 2087 C CA . GLN A 1 279 ? 43.365 -6.065 -70.858 1.00 94.06 279 GLN A CA 1
ATOM 2088 C C . GLN A 1 279 ? 42.737 -6.943 -69.766 1.00 94.06 279 GLN A C 1
ATOM 2090 O O . GLN A 1 279 ? 42.171 -6.405 -68.817 1.00 94.06 279 GLN A O 1
ATOM 2095 N N . ALA A 1 280 ? 42.936 -8.264 -69.818 1.00 94.81 280 ALA A N 1
ATOM 2096 C CA . ALA A 1 280 ? 42.458 -9.184 -68.786 1.00 94.81 280 ALA A CA 1
ATOM 2097 C C . ALA A 1 280 ? 43.041 -8.870 -67.392 1.00 94.81 280 ALA A C 1
ATOM 2099 O O . ALA A 1 280 ? 42.344 -8.997 -66.386 1.00 94.81 280 ALA A O 1
ATOM 2100 N N . ARG A 1 281 ? 44.300 -8.407 -67.306 1.00 95.94 281 ARG A N 1
ATOM 2101 C CA . ARG A 1 281 ? 44.889 -7.927 -66.041 1.00 95.94 281 ARG A CA 1
ATOM 2102 C C . ARG A 1 281 ? 44.212 -6.655 -65.533 1.00 95.94 281 ARG A C 1
ATOM 2104 O O . ARG A 1 281 ? 43.903 -6.590 -64.348 1.00 95.94 281 ARG A O 1
ATOM 2111 N N . ARG A 1 282 ? 43.956 -5.673 -66.405 1.00 96.19 282 ARG A N 1
ATOM 2112 C CA . ARG A 1 282 ? 43.263 -4.421 -66.044 1.00 96.19 282 ARG A CA 1
ATOM 2113 C C . ARG A 1 282 ? 41.818 -4.683 -65.610 1.00 96.19 282 ARG A C 1
ATOM 2115 O O . ARG A 1 282 ? 41.375 -4.113 -64.620 1.00 96.19 282 ARG A O 1
ATOM 2122 N N . GLU A 1 283 ? 41.106 -5.575 -66.294 1.00 96.00 283 GLU A N 1
ATOM 2123 C CA . GLU A 1 283 ? 39.750 -6.002 -65.924 1.00 96.00 283 GLU A CA 1
ATOM 2124 C C . GLU A 1 283 ? 39.737 -6.746 -64.580 1.00 96.00 283 GLU A C 1
ATOM 2126 O O . GLU A 1 283 ? 38.923 -6.428 -63.714 1.00 96.00 283 GLU A O 1
ATOM 2131 N N . ALA A 1 284 ? 40.686 -7.661 -64.347 1.00 95.75 284 ALA A N 1
ATOM 2132 C CA . ALA A 1 284 ? 40.838 -8.339 -63.060 1.00 95.75 284 ALA A CA 1
ATOM 2133 C C . ALA A 1 284 ? 41.208 -7.374 -61.917 1.00 95.75 284 ALA A C 1
ATOM 2135 O O . ALA A 1 284 ? 40.738 -7.541 -60.791 1.00 95.75 284 ALA A O 1
ATOM 2136 N N . GLU A 1 285 ? 42.021 -6.348 -62.182 1.00 96.50 285 GLU A N 1
ATOM 2137 C CA . GLU A 1 285 ? 42.340 -5.308 -61.200 1.00 96.50 285 GLU A CA 1
ATOM 2138 C C . GLU A 1 285 ? 41.118 -4.429 -60.890 1.00 96.50 285 GLU A C 1
ATOM 2140 O O . GLU A 1 285 ? 40.821 -4.188 -59.721 1.00 96.50 285 GLU A O 1
ATOM 2145 N N . GLN A 1 286 ? 40.359 -4.008 -61.906 1.00 96.75 286 GLN A N 1
ATOM 2146 C CA . GLN A 1 286 ? 39.107 -3.268 -61.711 1.00 96.75 286 GLN A CA 1
ATOM 2147 C C . GLN A 1 286 ? 38.066 -4.091 -60.943 1.00 96.75 286 GLN A C 1
ATOM 2149 O O . GLN A 1 286 ? 37.406 -3.552 -60.058 1.00 96.75 286 GLN A O 1
ATOM 2154 N N . ALA A 1 287 ? 37.943 -5.390 -61.228 1.00 96.19 287 ALA A N 1
ATOM 2155 C CA . ALA A 1 287 ? 37.066 -6.288 -60.481 1.00 96.19 287 ALA A CA 1
ATOM 2156 C C . ALA A 1 287 ? 37.481 -6.394 -59.003 1.00 96.19 287 ALA A C 1
ATOM 2158 O O . ALA A 1 287 ? 36.622 -6.335 -58.126 1.00 96.19 287 ALA A O 1
ATOM 2159 N N . ARG A 1 288 ? 38.789 -6.470 -58.711 1.00 97.00 288 ARG A N 1
ATOM 2160 C CA . ARG A 1 288 ? 39.310 -6.449 -57.332 1.00 97.00 288 ARG A CA 1
ATOM 2161 C C . ARG A 1 288 ? 39.042 -5.125 -56.617 1.00 97.00 288 ARG A C 1
ATOM 2163 O O . ARG A 1 288 ? 38.656 -5.159 -55.455 1.00 97.00 288 ARG A O 1
ATOM 2170 N N . ARG A 1 289 ? 39.210 -3.982 -57.294 1.00 96.75 289 ARG A N 1
ATOM 2171 C CA . ARG A 1 289 ? 38.895 -2.660 -56.721 1.00 96.75 289 ARG A CA 1
ATOM 2172 C C . ARG A 1 289 ? 37.408 -2.545 -56.379 1.00 96.75 289 ARG A C 1
ATOM 2174 O O . ARG A 1 289 ? 37.092 -2.235 -55.241 1.00 96.75 289 ARG A O 1
ATOM 2181 N N . ARG A 1 290 ? 36.512 -2.921 -57.301 1.00 96.81 290 ARG A N 1
ATOM 2182 C CA . ARG A 1 290 ? 35.058 -2.941 -57.044 1.00 96.81 290 ARG A CA 1
ATOM 2183 C C . ARG A 1 290 ? 34.674 -3.874 -55.895 1.00 96.81 290 ARG A C 1
ATOM 2185 O O . ARG A 1 290 ? 33.829 -3.509 -55.093 1.00 96.81 290 ARG A O 1
ATOM 2192 N N . ALA A 1 291 ? 35.293 -5.053 -55.799 1.00 96.19 291 ALA A N 1
ATOM 2193 C CA . ALA A 1 291 ? 35.040 -5.978 -54.694 1.00 96.19 291 ALA A CA 1
ATOM 2194 C C . ALA A 1 291 ? 35.478 -5.392 -53.338 1.00 96.19 291 ALA A C 1
ATOM 2196 O O . ALA A 1 291 ? 34.737 -5.509 -52.367 1.00 96.19 291 ALA A O 1
ATOM 2197 N N . ALA A 1 292 ? 36.632 -4.718 -53.284 1.00 96.56 292 ALA A N 1
ATOM 2198 C CA . ALA A 1 292 ? 37.104 -4.032 -52.080 1.00 96.56 292 ALA A CA 1
ATOM 2199 C C . ALA A 1 292 ? 36.218 -2.825 -51.706 1.00 96.56 292 ALA A C 1
ATOM 2201 O O . ALA A 1 292 ? 35.875 -2.659 -50.541 1.00 96.56 292 ALA A O 1
ATOM 2202 N N . GLU A 1 293 ? 35.790 -2.025 -52.688 1.00 97.00 293 GLU A N 1
ATOM 2203 C CA . GLU A 1 293 ? 34.837 -0.917 -52.499 1.00 97.00 293 GLU A CA 1
ATOM 2204 C C . GLU A 1 293 ? 33.465 -1.422 -52.002 1.00 97.00 293 GLU A C 1
ATOM 2206 O O . GLU A 1 293 ? 32.839 -0.799 -51.145 1.00 97.00 293 GLU A O 1
ATOM 2211 N N . GLU A 1 294 ? 32.997 -2.575 -52.497 1.00 97.38 294 GLU A N 1
ATOM 2212 C CA . GLU A 1 294 ? 31.758 -3.220 -52.047 1.00 97.38 294 GLU A CA 1
ATOM 2213 C C . GLU A 1 294 ? 31.884 -3.780 -50.617 1.00 97.38 294 GLU A C 1
ATOM 2215 O O . GLU A 1 294 ? 30.946 -3.669 -49.825 1.00 97.38 294 GLU A O 1
ATOM 2220 N N . GLU A 1 295 ? 33.033 -4.359 -50.262 1.00 97.25 295 GLU A N 1
ATOM 2221 C CA . GLU A 1 295 ? 33.335 -4.834 -48.905 1.00 97.25 295 GLU A CA 1
ATOM 2222 C C . GLU A 1 295 ? 33.428 -3.669 -47.906 1.00 97.25 295 GLU A C 1
ATOM 2224 O O . GLU A 1 295 ? 32.791 -3.710 -46.852 1.00 97.25 295 GLU A O 1
ATOM 2229 N N . GLU A 1 296 ? 34.109 -2.580 -48.270 1.00 97.00 296 GLU A N 1
ATOM 2230 C CA . GLU A 1 296 ? 34.169 -1.358 -47.464 1.00 97.00 296 GLU A CA 1
ATOM 2231 C C . GLU A 1 296 ? 32.778 -0.723 -47.295 1.00 97.00 296 GLU A C 1
ATOM 2233 O O . GLU A 1 296 ? 32.389 -0.349 -46.186 1.00 97.00 296 GLU A O 1
ATOM 2238 N N . SER A 1 297 ? 31.981 -0.659 -48.368 1.00 96.69 297 SER A N 1
ATOM 2239 C CA . SER A 1 297 ? 30.599 -0.168 -48.317 1.00 96.69 297 SER A CA 1
ATOM 2240 C C . SER A 1 297 ? 29.724 -1.007 -47.378 1.00 96.69 297 SER A C 1
ATOM 2242 O O . SER A 1 297 ? 28.978 -0.445 -46.572 1.00 96.69 297 SER A O 1
ATOM 2244 N N . LYS A 1 298 ? 29.858 -2.341 -47.408 1.00 97.25 298 LYS A N 1
ATOM 2245 C CA . LYS A 1 298 ? 29.178 -3.250 -46.469 1.00 97.25 298 LYS A CA 1
ATOM 2246 C C . LYS A 1 298 ? 29.638 -3.037 -45.028 1.00 97.25 298 LYS A C 1
ATOM 2248 O O . LYS A 1 298 ? 28.788 -3.018 -44.141 1.00 97.25 298 LYS A O 1
ATOM 2253 N N . SER A 1 299 ? 30.936 -2.831 -44.796 1.00 97.69 299 SER A N 1
ATOM 2254 C CA . SER A 1 299 ? 31.482 -2.550 -43.462 1.00 97.69 299 SER A CA 1
ATOM 2255 C C . SER A 1 299 ? 30.898 -1.260 -42.880 1.00 97.69 299 SER A C 1
ATOM 2257 O O . SER A 1 299 ? 30.318 -1.287 -41.796 1.00 97.69 299 SER A O 1
ATOM 2259 N N . ARG A 1 300 ? 30.935 -0.153 -43.636 1.00 97.50 300 ARG A N 1
ATOM 2260 C CA . ARG A 1 300 ? 30.333 1.130 -43.222 1.00 97.50 300 ARG A CA 1
ATOM 2261 C C . ARG A 1 300 ? 28.817 1.014 -43.004 1.00 97.50 300 ARG A C 1
ATOM 2263 O O . ARG A 1 300 ? 28.267 1.614 -42.086 1.00 97.50 300 ARG A O 1
ATOM 2270 N N . ALA A 1 301 ? 28.121 0.225 -43.826 1.00 96.75 301 ALA A N 1
ATOM 2271 C CA . ALA A 1 301 ? 26.687 -0.016 -43.663 1.00 96.75 301 ALA A CA 1
ATOM 2272 C C . ALA A 1 301 ? 26.349 -0.855 -42.415 1.00 96.75 301 ALA A C 1
ATOM 2274 O O . ALA A 1 301 ? 25.270 -0.674 -41.851 1.00 96.75 301 ALA A O 1
ATOM 2275 N N . ALA A 1 302 ? 27.238 -1.756 -41.984 1.00 97.06 302 ALA A N 1
ATOM 2276 C CA . ALA A 1 302 ? 27.099 -2.510 -40.738 1.00 97.06 302 ALA A CA 1
ATOM 2277 C C . ALA A 1 302 ? 27.385 -1.631 -39.508 1.00 97.06 302 ALA A C 1
ATOM 2279 O O . ALA A 1 302 ? 26.606 -1.640 -38.558 1.00 97.06 302 ALA A O 1
ATOM 2280 N N . GLU A 1 303 ? 28.429 -0.803 -39.561 1.00 97.75 303 GLU A N 1
ATOM 2281 C CA . GLU A 1 303 ? 28.761 0.189 -38.528 1.00 97.75 303 GLU A CA 1
ATOM 2282 C C . GLU A 1 303 ? 27.593 1.166 -38.284 1.00 97.75 303 GLU A C 1
ATOM 2284 O O . GLU A 1 303 ? 27.139 1.340 -37.154 1.00 97.75 303 GLU A O 1
ATOM 2289 N N . LEU A 1 304 ? 26.996 1.699 -39.358 1.00 97.19 304 LEU A N 1
ATOM 2290 C CA . LEU A 1 304 ? 25.796 2.547 -39.297 1.00 97.19 304 LEU A CA 1
ATOM 2291 C C . LEU A 1 304 ? 24.514 1.814 -38.861 1.00 97.19 304 LEU A C 1
ATOM 2293 O O . LEU A 1 304 ? 23.484 2.467 -38.679 1.00 97.19 304 LEU A O 1
ATOM 2297 N N . ARG A 1 305 ? 24.506 0.480 -38.751 1.00 97.44 305 ARG A N 1
ATOM 2298 C CA . ARG A 1 305 ? 23.410 -0.265 -38.101 1.00 97.44 305 ARG A CA 1
ATOM 2299 C C . ARG A 1 305 ? 23.675 -0.385 -36.609 1.00 97.44 305 ARG A C 1
ATOM 2301 O O . ARG A 1 305 ? 22.830 0.051 -35.839 1.00 97.44 305 ARG A O 1
ATOM 2308 N N . HIS A 1 306 ? 24.874 -0.831 -36.230 1.00 97.81 306 HIS A N 1
ATOM 2309 C CA . HIS A 1 306 ? 25.294 -0.918 -34.831 1.00 97.81 306 HIS A CA 1
ATOM 2310 C C . HIS A 1 306 ? 25.112 0.418 -34.097 1.00 97.81 306 HIS A C 1
ATOM 2312 O O . HIS A 1 306 ? 24.541 0.448 -33.012 1.00 97.81 306 HIS A O 1
ATOM 2318 N N . LYS A 1 307 ? 25.521 1.540 -34.709 1.00 97.75 307 LYS A N 1
ATOM 2319 C CA . LYS A 1 307 ? 25.362 2.863 -34.088 1.00 97.75 307 LYS A CA 1
ATOM 2320 C C . LYS A 1 307 ? 23.891 3.223 -33.823 1.00 97.75 307 LYS A C 1
ATOM 2322 O O . LYS A 1 307 ? 23.571 3.693 -32.740 1.00 97.75 307 LYS A O 1
ATOM 2327 N N . ARG A 1 308 ? 22.985 2.928 -34.764 1.00 97.88 308 ARG A N 1
ATOM 2328 C CA . ARG A 1 308 ? 21.537 3.162 -34.591 1.00 97.88 308 ARG A CA 1
ATOM 2329 C C . ARG A 1 308 ? 20.893 2.217 -33.578 1.00 97.88 308 ARG A C 1
ATOM 2331 O O . ARG A 1 308 ? 19.978 2.620 -32.870 1.00 97.88 308 ARG A O 1
ATOM 2338 N N . GLU A 1 309 ? 21.357 0.972 -33.499 1.00 97.75 309 GLU A N 1
ATOM 2339 C CA . GLU A 1 309 ? 20.930 0.015 -32.470 1.00 97.75 309 GLU A CA 1
ATOM 2340 C C . GLU A 1 309 ? 21.362 0.484 -31.067 1.00 97.75 309 GLU A C 1
ATOM 2342 O O . GLU A 1 309 ? 20.591 0.380 -30.113 1.00 97.75 309 GLU A O 1
ATOM 2347 N N . GLU A 1 310 ? 22.554 1.074 -30.948 1.00 97.88 310 GLU A N 1
ATOM 2348 C CA . GLU A 1 310 ? 23.054 1.679 -29.711 1.00 97.88 310 GLU A CA 1
ATOM 2349 C C . GLU A 1 310 ? 22.304 2.966 -29.327 1.00 97.88 310 GLU A C 1
ATOM 2351 O O . GLU A 1 310 ? 21.871 3.089 -28.181 1.00 97.88 310 GLU A O 1
ATOM 2356 N N . GLU A 1 311 ? 22.068 3.875 -30.279 1.00 97.75 311 GLU A N 1
ATOM 2357 C CA . GLU A 1 311 ? 21.243 5.083 -30.098 1.00 97.75 311 GLU A CA 1
ATOM 2358 C C . GLU A 1 311 ? 19.814 4.713 -29.637 1.00 97.75 311 GLU A C 1
ATOM 2360 O O . GLU A 1 311 ? 19.305 5.275 -28.664 1.00 97.75 311 GLU A O 1
ATOM 2365 N N . TYR A 1 312 ? 19.190 3.694 -30.244 1.00 97.38 312 TYR A N 1
ATOM 2366 C CA . TYR A 1 312 ? 17.874 3.192 -29.827 1.00 97.38 312 TYR A CA 1
ATOM 2367 C C . TYR A 1 312 ? 17.889 2.563 -28.425 1.00 97.38 312 TYR A C 1
ATOM 2369 O O . TYR A 1 312 ? 16.958 2.767 -27.641 1.00 97.38 312 TYR A O 1
ATOM 2377 N N . ARG A 1 313 ? 18.951 1.825 -28.068 1.00 97.88 313 ARG A N 1
ATOM 2378 C CA . ARG A 1 313 ? 19.122 1.267 -26.716 1.00 97.88 313 ARG A CA 1
ATOM 2379 C C . ARG A 1 313 ? 19.214 2.376 -25.665 1.00 97.88 313 ARG A C 1
ATOM 2381 O O . ARG A 1 313 ? 18.546 2.277 -24.639 1.00 97.88 313 ARG A O 1
ATOM 2388 N N . LEU A 1 314 ? 19.990 3.430 -25.930 1.00 97.75 314 LEU A N 1
ATOM 2389 C CA . LEU A 1 314 ? 20.114 4.588 -25.037 1.00 97.75 314 LEU A CA 1
ATOM 2390 C C . LEU A 1 314 ? 18.779 5.336 -24.890 1.00 97.75 314 LEU A C 1
ATOM 2392 O O . LEU A 1 314 ? 18.394 5.681 -23.775 1.00 97.75 314 LEU A O 1
ATOM 2396 N N . GLN A 1 315 ? 18.021 5.507 -25.979 1.00 97.69 315 GLN A N 1
ATOM 2397 C CA . GLN A 1 315 ? 16.684 6.110 -25.936 1.00 97.69 315 GLN A CA 1
ATOM 2398 C C . GLN A 1 315 ? 15.694 5.285 -25.091 1.00 97.69 315 GLN A C 1
ATOM 2400 O O . GLN A 1 315 ? 14.925 5.849 -24.310 1.00 97.69 315 GLN A O 1
ATOM 2405 N N . GLN A 1 316 ? 15.724 3.952 -25.201 1.00 97.56 316 GLN A N 1
ATOM 2406 C CA . GLN A 1 316 ? 14.905 3.063 -24.366 1.00 97.56 316 GLN A CA 1
ATOM 2407 C C . GLN A 1 316 ? 15.314 3.110 -22.887 1.00 97.56 316 GLN A C 1
ATOM 2409 O O . GLN A 1 316 ? 14.446 3.101 -22.015 1.00 97.56 316 GLN A O 1
ATOM 2414 N N . GLU A 1 317 ? 16.613 3.198 -22.589 1.00 97.38 317 GLU A N 1
ATOM 2415 C CA . GLU A 1 317 ? 17.102 3.342 -21.215 1.00 97.38 317 GLU A CA 1
ATOM 2416 C C . GLU A 1 317 ? 16.692 4.691 -20.601 1.00 97.38 317 GLU A C 1
ATOM 2418 O O . GLU A 1 317 ? 16.201 4.723 -19.472 1.00 97.38 317 GLU A O 1
ATOM 2423 N N . ALA A 1 318 ? 16.798 5.791 -21.352 1.00 96.81 318 ALA A N 1
ATOM 2424 C CA . ALA A 1 318 ? 16.326 7.107 -20.920 1.00 96.81 318 ALA A CA 1
ATOM 2425 C C . ALA A 1 318 ? 14.815 7.104 -20.620 1.00 96.81 318 ALA A C 1
ATOM 2427 O O . ALA A 1 318 ? 14.395 7.560 -19.556 1.00 96.81 318 ALA A O 1
ATOM 2428 N N . LEU A 1 319 ? 14.000 6.507 -21.499 1.00 97.69 319 LEU A N 1
ATOM 2429 C CA . LEU A 1 319 ? 12.554 6.365 -21.290 1.00 97.69 319 LEU A CA 1
ATOM 2430 C C . LEU A 1 319 ? 12.212 5.461 -20.091 1.00 97.69 319 LEU A C 1
ATOM 2432 O O . LEU A 1 319 ? 11.211 5.684 -19.408 1.00 97.69 319 LEU A O 1
ATOM 2436 N N . ALA A 1 320 ? 13.023 4.436 -19.816 1.00 97.19 320 ALA A N 1
ATOM 2437 C CA . ALA A 1 320 ? 12.863 3.599 -18.631 1.00 97.19 320 ALA A CA 1
ATOM 2438 C C . ALA A 1 320 ? 13.165 4.380 -17.340 1.00 97.19 320 ALA A C 1
ATOM 2440 O O . ALA A 1 320 ? 12.387 4.289 -16.389 1.00 97.19 320 ALA A O 1
ATOM 2441 N N . ARG A 1 321 ? 14.233 5.193 -17.329 1.00 97.00 321 ARG A N 1
ATOM 2442 C CA . ARG A 1 321 ? 14.594 6.064 -16.196 1.00 97.00 321 ARG A CA 1
ATOM 2443 C C . ARG A 1 321 ? 13.542 7.147 -15.936 1.00 97.00 321 ARG A C 1
ATOM 2445 O O . ARG A 1 321 ? 13.173 7.341 -14.784 1.00 97.00 321 ARG A O 1
ATOM 2452 N N . ASP A 1 322 ? 13.004 7.791 -16.974 1.00 96.31 322 ASP A N 1
ATOM 2453 C CA . ASP A 1 322 ? 11.904 8.763 -16.839 1.00 96.31 322 ASP A CA 1
ATOM 2454 C C . ASP A 1 322 ? 10.643 8.117 -16.236 1.00 96.31 322 ASP A C 1
ATOM 2456 O O . ASP A 1 322 ? 10.091 8.606 -15.250 1.00 96.31 322 ASP A O 1
ATOM 2460 N N . ARG A 1 323 ? 10.233 6.943 -16.737 1.00 97.06 323 ARG A N 1
ATOM 2461 C CA . ARG A 1 323 ? 9.114 6.182 -16.148 1.00 97.06 323 ARG A CA 1
ATOM 2462 C C . ARG A 1 323 ? 9.361 5.800 -14.691 1.00 97.06 323 ARG A C 1
ATOM 2464 O O . ARG A 1 323 ? 8.421 5.817 -13.896 1.00 97.06 323 ARG A O 1
ATOM 2471 N N . GLU A 1 324 ? 10.593 5.446 -14.331 1.00 96.50 324 GLU A N 1
ATOM 2472 C CA . GLU A 1 324 ? 10.945 5.167 -12.941 1.00 96.50 324 GLU A CA 1
ATOM 2473 C C . GLU A 1 324 ? 10.880 6.435 -12.077 1.00 96.50 324 GLU A C 1
ATOM 2475 O O . GLU A 1 324 ? 10.263 6.400 -11.012 1.00 96.50 324 GLU A O 1
ATOM 2480 N N . ALA A 1 325 ? 11.413 7.565 -12.548 1.00 95.81 325 ALA A N 1
ATOM 2481 C CA . ALA A 1 325 ? 11.341 8.852 -11.859 1.00 95.81 325 ALA A CA 1
ATOM 2482 C C . ALA A 1 325 ? 9.885 9.306 -11.641 1.00 95.81 325 ALA A C 1
ATOM 2484 O O . ALA A 1 325 ? 9.501 9.640 -10.520 1.00 95.81 325 ALA A O 1
ATOM 2485 N N . GLN A 1 326 ? 9.030 9.217 -12.664 1.00 95.25 326 GLN A N 1
ATOM 2486 C CA . GLN A 1 326 ? 7.594 9.501 -12.549 1.00 95.25 326 GLN A CA 1
ATOM 2487 C C . GLN A 1 326 ? 6.900 8.563 -11.547 1.00 95.25 326 GLN A C 1
ATOM 2489 O O . GLN A 1 326 ? 6.091 9.008 -10.728 1.00 95.25 326 GLN A O 1
ATOM 2494 N N . ALA A 1 327 ? 7.246 7.270 -11.549 1.00 94.81 327 ALA A N 1
ATOM 2495 C CA . ALA A 1 327 ? 6.731 6.316 -10.569 1.00 94.81 327 ALA A CA 1
ATOM 2496 C C . ALA A 1 327 ? 7.214 6.623 -9.137 1.00 94.81 327 ALA A C 1
ATOM 2498 O O . ALA A 1 327 ? 6.454 6.422 -8.187 1.00 94.81 327 ALA A O 1
ATOM 2499 N N . GLN A 1 328 ? 8.439 7.127 -8.961 1.00 94.75 328 GLN A N 1
ATOM 2500 C CA . GLN A 1 328 ? 8.948 7.592 -7.668 1.00 94.75 328 GLN A CA 1
ATOM 2501 C C . GLN A 1 328 ? 8.210 8.855 -7.197 1.00 94.75 328 GLN A C 1
ATOM 2503 O O . GLN A 1 328 ? 7.705 8.859 -6.075 1.00 94.75 328 GLN A O 1
ATOM 2508 N N . ILE A 1 329 ? 8.043 9.872 -8.052 1.00 92.81 329 ILE A N 1
ATOM 2509 C CA . ILE A 1 329 ? 7.268 11.093 -7.749 1.00 92.81 329 ILE A CA 1
ATOM 2510 C C . ILE A 1 329 ? 5.840 10.733 -7.312 1.00 92.81 329 ILE A C 1
ATOM 2512 O O . ILE A 1 329 ? 5.359 11.215 -6.286 1.00 92.81 329 ILE A O 1
ATOM 2516 N N . HIS A 1 330 ? 5.177 9.823 -8.032 1.00 90.88 330 HIS A N 1
ATOM 2517 C CA . HIS A 1 330 ? 3.833 9.365 -7.681 1.00 90.88 330 HIS A CA 1
ATOM 2518 C C . HIS A 1 330 ? 3.790 8.626 -6.330 1.00 90.88 330 HIS A C 1
ATOM 2520 O O . HIS A 1 330 ? 2.859 8.827 -5.550 1.00 90.88 330 HIS A O 1
ATOM 2526 N N . ARG A 1 331 ? 4.807 7.811 -6.001 1.00 90.38 331 ARG A N 1
ATOM 2527 C CA . ARG A 1 331 ? 4.927 7.178 -4.670 1.00 90.38 331 ARG A CA 1
ATOM 2528 C C . ARG A 1 331 ? 5.113 8.217 -3.561 1.00 90.38 331 ARG A C 1
ATOM 2530 O O . ARG A 1 331 ? 4.457 8.095 -2.530 1.00 90.38 331 ARG A O 1
ATOM 2537 N N . PHE A 1 332 ? 5.951 9.235 -3.768 1.00 89.62 332 PHE A N 1
ATOM 2538 C CA . PHE A 1 332 ? 6.144 10.320 -2.798 1.00 89.62 332 PHE A CA 1
ATOM 2539 C C . PHE A 1 332 ? 4.859 11.129 -2.575 1.00 89.62 332 PHE A C 1
ATOM 2541 O O . PHE A 1 332 ? 4.488 11.370 -1.426 1.00 89.62 332 PHE A O 1
ATOM 2548 N N . ALA A 1 333 ? 4.128 11.471 -3.641 1.00 85.88 333 ALA A N 1
ATOM 2549 C CA . ALA A 1 333 ? 2.832 12.144 -3.538 1.00 85.88 333 ALA A CA 1
ATOM 2550 C C . ALA A 1 333 ? 1.819 11.313 -2.725 1.00 85.88 333 ALA A C 1
ATOM 2552 O O . ALA A 1 333 ? 1.239 11.812 -1.760 1.00 85.88 333 ALA A O 1
ATOM 2553 N N . GLN A 1 334 ? 1.680 10.017 -3.035 1.00 85.62 334 GLN A N 1
ATOM 2554 C CA . GLN A 1 334 ? 0.805 9.106 -2.286 1.00 85.62 334 GLN A CA 1
ATOM 2555 C C . GLN A 1 334 ? 1.199 8.973 -0.806 1.00 85.62 334 GLN A C 1
ATOM 2557 O O . GLN A 1 334 ? 0.325 8.918 0.062 1.00 85.62 334 GLN A O 1
ATOM 2562 N N . GLN A 1 335 ? 2.499 8.935 -0.497 1.00 84.81 335 GLN A N 1
ATOM 2563 C CA . GLN A 1 335 ? 2.983 8.911 0.885 1.00 84.81 335 GLN A CA 1
ATOM 2564 C C . GLN A 1 335 ? 2.607 10.196 1.631 1.00 84.81 335 GLN A C 1
ATOM 2566 O O . GLN A 1 335 ? 2.072 10.114 2.738 1.00 84.81 335 GLN A O 1
ATOM 2571 N N . HIS A 1 336 ? 2.816 11.363 1.018 1.00 86.06 336 HIS A N 1
ATOM 2572 C CA . HIS A 1 336 ? 2.524 12.656 1.634 1.00 86.06 336 HIS A CA 1
ATOM 2573 C C . HIS A 1 336 ? 1.019 12.858 1.894 1.00 86.06 336 HIS A C 1
ATOM 2575 O O . HIS A 1 336 ? 0.632 13.261 2.995 1.00 86.06 336 HIS A O 1
ATOM 2581 N N . ASP A 1 337 ? 0.162 12.482 0.938 1.00 87.56 337 ASP A N 1
ATOM 2582 C CA . ASP A 1 337 ? -1.296 12.479 1.117 1.00 87.56 337 ASP A CA 1
ATOM 2583 C C . ASP A 1 337 ? -1.723 11.543 2.255 1.00 87.56 337 ASP A C 1
ATOM 2585 O O . ASP A 1 337 ? -2.549 11.914 3.096 1.00 87.56 337 ASP A O 1
ATOM 2589 N N . SER A 1 338 ? -1.131 10.344 2.332 1.00 88.19 338 SER A N 1
ATOM 2590 C CA . SER A 1 338 ? -1.426 9.398 3.411 1.00 88.19 338 SER A CA 1
ATOM 2591 C C . SER A 1 338 ? -1.015 9.948 4.783 1.00 88.19 338 SER A C 1
ATOM 2593 O O . SER A 1 338 ? -1.797 9.871 5.731 1.00 88.19 338 SER A O 1
ATOM 2595 N N . GLU A 1 339 ? 0.152 10.593 4.901 1.00 89.06 339 GLU A N 1
ATOM 2596 C CA . GLU A 1 339 ? 0.595 11.193 6.161 1.00 89.06 339 GLU A CA 1
ATOM 2597 C C . GLU A 1 339 ? -0.308 12.361 6.582 1.00 89.06 339 GLU A C 1
ATOM 2599 O O . GLU A 1 339 ? -0.663 12.467 7.761 1.00 89.06 339 GLU A O 1
ATOM 2604 N N . TYR A 1 340 ? -0.726 13.213 5.640 1.00 91.56 340 TYR A N 1
ATOM 2605 C CA . TYR A 1 340 ? -1.658 14.305 5.924 1.00 91.56 340 TYR A CA 1
ATOM 2606 C C . TYR A 1 340 ? -3.008 13.776 6.433 1.00 91.56 340 TYR A C 1
ATOM 2608 O O . TYR A 1 340 ? -3.493 14.211 7.483 1.00 91.56 340 TYR A O 1
ATOM 2616 N N . GLN A 1 341 ? -3.578 12.774 5.756 1.00 91.50 341 GLN A N 1
ATOM 2617 C CA . GLN A 1 341 ? -4.811 12.110 6.191 1.00 91.50 341 GLN A CA 1
ATOM 2618 C C . GLN A 1 341 ? -4.647 11.428 7.557 1.00 91.50 341 GLN A C 1
ATOM 2620 O O . GLN A 1 341 ? -5.544 11.508 8.397 1.00 91.50 341 GLN A O 1
ATOM 2625 N N . GLY A 1 342 ? -3.495 10.805 7.821 1.00 91.94 342 GLY A N 1
ATOM 2626 C CA . GLY A 1 342 ? -3.160 10.218 9.119 1.00 91.94 342 GLY A CA 1
ATOM 2627 C C . GLY A 1 342 ? -3.123 11.258 10.245 1.00 91.94 342 GLY A C 1
ATOM 2628 O O . GLY A 1 342 ? -3.713 11.037 11.303 1.00 91.94 342 GLY A O 1
ATOM 2629 N N . LYS A 1 343 ? -2.505 12.424 10.012 1.00 92.88 343 LYS A N 1
ATOM 2630 C CA . LYS A 1 343 ? -2.488 13.552 10.964 1.00 92.88 343 LYS A CA 1
ATOM 2631 C C . LYS A 1 343 ? -3.895 14.102 11.219 1.00 92.88 343 LYS A C 1
ATOM 2633 O O . LYS A 1 343 ? -4.268 14.315 12.374 1.00 92.88 343 LYS A O 1
ATOM 2638 N N . GLN A 1 344 ? -4.701 14.277 10.170 1.00 94.69 344 GLN A N 1
ATOM 2639 C CA . GLN A 1 344 ? -6.083 14.752 10.293 1.00 94.69 344 GLN A CA 1
ATOM 2640 C C . GLN A 1 344 ? -6.958 13.765 11.085 1.00 94.69 344 GLN A C 1
ATOM 2642 O O . GLN A 1 344 ? -7.660 14.170 12.015 1.00 94.69 344 GLN A O 1
ATOM 2647 N N . ALA A 1 345 ? -6.879 12.469 10.767 1.00 95.19 345 ALA A N 1
ATOM 2648 C CA . ALA A 1 345 ? -7.606 11.418 11.473 1.00 95.19 345 ALA A CA 1
ATOM 2649 C C . ALA A 1 345 ? -7.175 11.300 12.945 1.00 95.19 345 ALA A C 1
ATOM 2651 O O . ALA A 1 345 ? -8.024 11.099 13.809 1.00 95.19 345 ALA A O 1
ATOM 2652 N N . MET A 1 346 ? -5.888 11.502 13.256 1.00 95.94 346 MET A N 1
ATOM 2653 C CA . MET A 1 346 ? -5.382 11.531 14.634 1.00 95.94 346 MET A CA 1
ATOM 2654 C C . MET A 1 346 ? -5.990 12.687 15.440 1.00 95.94 346 MET A C 1
ATOM 2656 O O . MET A 1 346 ? -6.455 12.477 16.561 1.00 95.94 346 MET A O 1
ATOM 2660 N N . GLY A 1 347 ? -6.064 13.891 14.860 1.00 95.62 347 GLY A N 1
ATOM 2661 C CA . GLY A 1 347 ? -6.732 15.035 15.489 1.00 95.62 347 GLY A CA 1
ATOM 2662 C C . GLY A 1 347 ? -8.216 14.768 15.772 1.00 95.62 347 GLY A C 1
ATOM 2663 O O . GLY A 1 347 ? -8.698 15.028 16.875 1.00 95.62 347 GLY A O 1
ATOM 2664 N N . GLN A 1 348 ? -8.928 14.171 14.810 1.00 97.06 348 GLN A N 1
ATOM 2665 C CA . GLN A 1 348 ? -10.328 13.766 14.981 1.00 97.06 348 GLN A CA 1
ATOM 2666 C C . GLN A 1 348 ? -10.498 12.668 16.046 1.00 97.06 348 GLN A C 1
ATOM 2668 O O . GLN A 1 348 ? -11.434 12.735 16.843 1.00 97.06 348 GLN A O 1
ATOM 2673 N N . ALA A 1 349 ? -9.594 11.682 16.099 1.00 96.62 349 ALA A N 1
ATOM 2674 C CA . ALA A 1 349 ? -9.624 10.600 17.082 1.00 96.62 349 ALA A CA 1
ATOM 2675 C C . ALA A 1 349 ? -9.471 11.135 18.512 1.00 96.62 349 ALA A C 1
ATOM 2677 O O . ALA A 1 349 ? -10.257 10.784 19.392 1.00 96.62 349 ALA A O 1
ATOM 2678 N N . ILE A 1 350 ? -8.502 12.034 18.727 1.00 97.12 350 ILE A N 1
ATOM 2679 C CA . ILE A 1 350 ? -8.273 12.710 20.011 1.00 97.12 350 ILE A CA 1
ATOM 2680 C C . ILE A 1 350 ? -9.525 13.480 20.449 1.00 97.12 350 ILE A C 1
ATOM 2682 O O . ILE A 1 350 ? -9.943 13.369 21.603 1.00 97.12 350 ILE A O 1
ATOM 2686 N N . GLU A 1 351 ? -10.147 14.242 19.547 1.00 97.75 351 GLU A N 1
ATOM 2687 C CA . GLU A 1 351 ? -11.314 15.054 19.904 1.00 97.75 351 GLU A CA 1
ATOM 2688 C C . GLU A 1 351 ? -12.554 14.194 20.195 1.00 97.75 351 GLU A C 1
ATOM 2690 O O . GLU A 1 351 ? -13.275 14.457 21.160 1.00 97.75 351 GLU A O 1
ATOM 2695 N N . ALA A 1 352 ? -12.745 13.097 19.454 1.00 97.38 352 ALA A N 1
ATOM 2696 C CA . ALA A 1 352 ? -13.769 12.098 19.754 1.00 97.38 352 ALA A CA 1
ATOM 2697 C C . ALA A 1 352 ? -13.566 11.456 21.143 1.00 97.38 352 ALA A C 1
ATOM 2699 O O . ALA A 1 352 ? -14.540 11.305 21.881 1.00 97.38 352 ALA A O 1
ATOM 2700 N N . VAL A 1 353 ? -12.323 11.162 21.561 1.00 97.94 353 VAL A N 1
ATOM 2701 C CA . VAL A 1 353 ? -12.033 10.687 22.933 1.00 97.94 353 VAL A CA 1
ATOM 2702 C C . VAL A 1 353 ? -12.400 11.732 23.982 1.00 97.94 353 VAL A C 1
ATOM 2704 O O . VAL A 1 353 ? -13.049 11.385 24.967 1.00 97.94 353 VAL A O 1
ATOM 2707 N N . LYS A 1 354 ? -12.019 13.006 23.804 1.00 98.00 354 LYS A N 1
ATOM 2708 C CA . LYS A 1 354 ? -12.363 14.065 24.775 1.00 98.00 354 LYS A CA 1
ATOM 2709 C C . LYS A 1 354 ? -13.876 14.165 24.963 1.00 98.00 354 LYS A C 1
ATOM 2711 O O . LYS A 1 354 ? -14.358 14.216 26.094 1.00 98.00 354 LYS A O 1
ATOM 2716 N N . GLN A 1 355 ? -14.626 14.134 23.861 1.00 98.06 355 GLN A N 1
ATOM 2717 C CA . GLN A 1 355 ? -16.088 14.137 23.889 1.00 98.06 355 GLN A CA 1
ATOM 2718 C C . GLN A 1 355 ? -16.650 12.865 24.544 1.00 98.06 355 GLN A C 1
ATOM 2720 O O . GLN A 1 355 ? -17.599 12.961 25.324 1.00 98.06 355 GLN A O 1
ATOM 2725 N N . ALA A 1 356 ? -16.056 11.691 24.291 1.00 97.62 356 ALA A N 1
ATOM 2726 C CA . ALA A 1 356 ? -16.448 10.431 24.922 1.00 97.62 356 ALA A CA 1
ATOM 2727 C C . ALA A 1 356 ? -16.288 10.483 26.447 1.00 97.62 356 ALA A C 1
ATOM 2729 O O . ALA A 1 356 ? -17.240 10.196 27.169 1.00 97.62 356 ALA A O 1
ATOM 2730 N N . VAL A 1 357 ? -15.121 10.921 26.932 1.00 97.88 357 VAL A N 1
ATOM 2731 C CA . VAL A 1 357 ? -14.812 11.076 28.364 1.00 97.88 357 VAL A CA 1
ATOM 2732 C C . VAL A 1 357 ? -15.738 12.106 29.022 1.00 97.88 357 VAL A C 1
ATOM 2734 O O . VAL A 1 357 ? -16.246 11.865 30.117 1.00 97.88 357 VAL A O 1
ATOM 2737 N N . ALA A 1 358 ? -16.023 13.226 28.350 1.00 97.75 358 ALA A N 1
ATOM 2738 C CA . ALA A 1 358 ? -16.955 14.235 28.853 1.00 97.75 358 ALA A CA 1
ATOM 2739 C C . ALA A 1 358 ? -18.400 13.709 28.948 1.00 97.75 358 ALA A C 1
ATOM 2741 O O . ALA A 1 358 ? -19.085 13.967 29.938 1.00 97.75 358 ALA A O 1
ATOM 2742 N N . ALA A 1 359 ? -18.869 12.946 27.955 1.00 97.06 359 ALA A N 1
ATOM 2743 C CA . ALA A 1 359 ? -20.184 12.305 27.994 1.00 97.06 359 ALA A CA 1
ATOM 2744 C C . ALA A 1 359 ? -20.269 11.222 29.088 1.00 97.06 359 ALA A C 1
ATOM 2746 O O . ALA A 1 359 ? -21.283 11.122 29.776 1.00 97.06 359 ALA A O 1
ATOM 2747 N N . ASP A 1 360 ? -19.195 10.455 29.282 1.00 97.44 360 ASP A N 1
ATOM 2748 C CA . ASP A 1 360 ? -19.066 9.415 30.309 1.00 97.44 360 ASP A CA 1
ATOM 2749 C C . ASP A 1 360 ? -19.165 10.019 31.721 1.00 97.44 360 ASP A C 1
ATOM 2751 O O . ASP A 1 360 ? -20.031 9.637 32.509 1.00 97.44 360 ASP A O 1
ATOM 2755 N N . GLY A 1 361 ? -18.382 11.070 31.997 1.00 96.94 361 GLY A N 1
ATOM 2756 C CA . GLY A 1 361 ? -18.431 11.819 33.260 1.00 96.94 361 GLY A CA 1
ATOM 2757 C C . GLY A 1 361 ? -19.768 12.525 33.533 1.00 96.94 361 GLY A C 1
ATOM 2758 O O . GLY A 1 361 ? -20.101 12.784 34.685 1.00 96.94 361 GLY A O 1
ATOM 2759 N N . GLN A 1 362 ? -20.567 12.792 32.494 1.00 97.62 362 GLN A N 1
ATOM 2760 C CA . GLN A 1 362 ? -21.934 13.322 32.602 1.00 97.62 362 GLN A CA 1
ATOM 2761 C C . GLN A 1 362 ? -23.005 12.228 32.782 1.00 97.62 362 GLN A C 1
ATOM 2763 O O . GLN A 1 362 ? -24.195 12.536 32.794 1.00 97.62 362 GLN A O 1
ATOM 2768 N N . GLY A 1 363 ? -22.624 10.948 32.861 1.00 95.44 363 GLY A N 1
ATOM 2769 C CA . GLY A 1 363 ? -23.565 9.825 32.915 1.00 95.44 363 GLY A CA 1
ATOM 2770 C C . GLY A 1 363 ? -24.293 9.553 31.591 1.00 95.44 363 GLY A C 1
ATOM 2771 O O . GLY A 1 363 ? -25.184 8.705 31.540 1.00 95.44 363 GLY A O 1
ATOM 2772 N N . ARG A 1 364 ? -23.909 10.212 30.488 1.00 95.69 364 ARG A N 1
ATOM 2773 C CA . ARG A 1 364 ? -24.449 9.974 29.138 1.00 95.69 364 ARG A CA 1
ATOM 2774 C C . ARG A 1 364 ? -23.754 8.774 28.495 1.00 95.69 364 ARG A C 1
ATOM 2776 O O . ARG A 1 364 ? -23.171 8.870 27.418 1.00 95.69 364 ARG A O 1
ATOM 2783 N N . LEU A 1 365 ? -23.833 7.619 29.159 1.00 93.06 365 LEU A N 1
ATOM 2784 C CA . LEU A 1 365 ? -23.109 6.386 28.805 1.00 93.06 365 LEU A CA 1
ATOM 2785 C C . LEU A 1 365 ? -23.378 5.935 27.354 1.00 93.06 365 LEU A C 1
ATOM 2787 O O . LEU A 1 365 ? -22.504 5.412 26.663 1.00 93.06 365 LEU A O 1
ATOM 2791 N N . VAL A 1 366 ? -24.600 6.186 26.879 1.00 90.88 366 VAL A N 1
ATOM 2792 C CA . VAL A 1 366 ? -25.066 5.902 25.516 1.00 90.88 366 VAL A CA 1
ATOM 2793 C C . VAL A 1 366 ? -24.395 6.812 24.474 1.00 90.88 366 VAL A C 1
ATOM 2795 O O . VAL A 1 366 ? -24.148 6.364 23.354 1.00 90.88 366 VAL A O 1
ATOM 2798 N N . ASP A 1 367 ? -24.052 8.053 24.805 1.00 94.44 367 ASP A N 1
ATOM 2799 C CA . ASP A 1 367 ? -23.290 8.931 23.907 1.00 94.44 367 ASP A CA 1
ATOM 2800 C C . ASP A 1 367 ? -21.794 8.608 23.994 1.00 94.44 367 ASP A C 1
ATOM 2802 O O . ASP A 1 367 ? -21.138 8.439 22.966 1.00 94.44 367 ASP A O 1
ATOM 2806 N N . ALA A 1 368 ? -21.284 8.402 25.214 1.00 95.69 368 ALA A N 1
ATOM 2807 C CA . ALA A 1 368 ? -19.901 8.013 25.474 1.00 95.69 368 ALA A CA 1
ATOM 2808 C C . ALA A 1 368 ? -19.483 6.778 24.662 1.00 95.69 368 ALA A C 1
ATOM 2810 O O . ALA A 1 368 ? -18.465 6.804 23.978 1.00 95.69 368 ALA A O 1
ATOM 2811 N N . TYR A 1 369 ? -20.298 5.716 24.651 1.00 93.50 369 TYR A N 1
ATOM 2812 C CA . TYR A 1 369 ? -19.989 4.499 23.892 1.00 93.50 369 TYR A CA 1
ATOM 2813 C C . TYR A 1 369 ? -19.917 4.730 22.374 1.00 93.50 369 TYR A C 1
ATOM 2815 O O . TYR A 1 369 ? -19.063 4.143 21.712 1.00 93.50 369 TYR A O 1
ATOM 2823 N N . LYS A 1 370 ? -20.779 5.591 21.807 1.00 93.25 370 LYS A N 1
ATOM 2824 C CA . LYS A 1 370 ? -20.708 5.955 20.377 1.00 93.25 370 LYS A CA 1
ATOM 2825 C C . LYS A 1 370 ? -19.396 6.671 20.068 1.00 93.25 370 LYS A C 1
ATOM 2827 O O . LYS A 1 370 ? -18.723 6.316 19.108 1.00 93.25 370 LYS A O 1
ATOM 2832 N N . LEU A 1 371 ? -19.029 7.638 20.905 1.00 96.44 371 LEU A N 1
ATOM 2833 C CA . LEU A 1 371 ? -17.829 8.452 20.727 1.00 96.44 371 LEU A CA 1
ATOM 2834 C C . LEU A 1 371 ? -16.545 7.626 20.923 1.00 96.44 371 LEU A C 1
ATOM 2836 O O . LEU A 1 371 ? -15.633 7.747 20.112 1.00 96.44 371 LEU A O 1
ATOM 2840 N N . TYR A 1 372 ? -16.509 6.701 21.894 1.00 96.12 372 TYR A N 1
ATOM 2841 C CA . TYR A 1 372 ? -15.415 5.727 22.025 1.00 96.12 372 TYR A CA 1
ATOM 2842 C C . TYR A 1 372 ? -15.330 4.764 20.829 1.00 96.12 372 TYR A C 1
ATOM 2844 O O . TYR A 1 372 ? -14.231 4.424 20.396 1.00 96.12 372 TYR A O 1
ATOM 2852 N N . THR A 1 373 ? -16.469 4.338 20.268 1.00 94.12 373 THR A N 1
ATOM 2853 C CA . THR A 1 373 ? -16.487 3.515 19.044 1.00 94.12 373 THR A CA 1
ATOM 2854 C C . THR A 1 373 ? -15.852 4.292 17.889 1.00 94.12 373 THR A C 1
ATOM 2856 O O . THR A 1 373 ? -14.891 3.817 17.290 1.00 94.12 373 THR A O 1
ATOM 2859 N N . GLN A 1 374 ? -16.324 5.518 17.641 1.00 95.75 374 GLN A N 1
ATOM 2860 C CA . GLN A 1 374 ? -15.813 6.405 16.594 1.00 95.75 374 GLN A CA 1
ATOM 2861 C C . GLN A 1 374 ? -14.318 6.707 16.767 1.00 95.75 374 GLN A C 1
ATOM 2863 O O . GLN A 1 374 ? -13.569 6.650 15.793 1.00 95.75 374 GLN A O 1
ATOM 2868 N N . SER A 1 375 ? -13.851 6.983 17.991 1.00 96.69 375 SER A N 1
ATOM 2869 C CA . SER A 1 375 ? -12.425 7.213 18.228 1.00 96.69 375 SER A CA 1
ATOM 2870 C C . SER A 1 375 ? -11.592 5.964 17.950 1.00 96.69 375 SER A C 1
ATOM 2872 O O . SER A 1 375 ? -10.523 6.077 17.363 1.00 96.69 375 SER A O 1
ATOM 2874 N N . CYS A 1 376 ? -12.070 4.768 18.317 1.00 95.12 376 CYS A N 1
ATOM 2875 C CA . CYS A 1 376 ? -11.356 3.525 18.020 1.00 95.12 376 CYS A CA 1
ATOM 2876 C C . CYS A 1 376 ? -11.323 3.209 16.514 1.00 95.12 376 CYS A C 1
ATOM 2878 O O . CYS A 1 376 ? -10.303 2.716 16.039 1.00 95.12 376 CYS A O 1
ATOM 2880 N N . GLU A 1 377 ? -12.378 3.525 15.749 1.00 94.19 377 GLU A N 1
ATOM 2881 C CA . GLU A 1 377 ? -12.349 3.433 14.278 1.00 94.19 377 GLU A CA 1
ATOM 2882 C C . GLU A 1 377 ? -11.308 4.390 13.671 1.00 94.19 377 GLU A C 1
ATOM 2884 O O . GLU A 1 377 ? -10.517 3.982 12.819 1.00 94.19 377 GLU A O 1
ATOM 2889 N N . LEU A 1 378 ? -11.254 5.639 14.149 1.00 95.81 378 LEU A N 1
ATOM 2890 C CA . LEU A 1 378 ? -10.277 6.630 13.689 1.00 95.81 378 LEU A CA 1
ATOM 2891 C C . LEU A 1 378 ? -8.839 6.252 14.075 1.00 95.81 378 LEU A C 1
ATOM 2893 O O . LEU A 1 378 ? -7.947 6.344 13.236 1.00 95.81 378 LEU A O 1
ATOM 2897 N N . PHE A 1 379 ? -8.591 5.756 15.291 1.00 95.44 379 PHE A N 1
ATOM 2898 C CA . PHE A 1 379 ? -7.265 5.244 15.655 1.00 95.44 379 PHE A CA 1
ATOM 2899 C C . PHE A 1 379 ? -6.878 4.010 14.835 1.00 95.44 379 PHE A C 1
ATOM 2901 O O . PHE A 1 379 ? -5.730 3.920 14.411 1.00 95.44 379 PHE A O 1
ATOM 2908 N N . ALA A 1 380 ? -7.805 3.091 14.545 1.00 92.38 380 ALA A N 1
ATOM 2909 C CA . ALA A 1 380 ? -7.519 1.950 13.673 1.00 92.38 380 ALA A CA 1
ATOM 2910 C C . ALA A 1 380 ? -7.080 2.404 12.268 1.00 92.38 380 ALA A C 1
ATOM 2912 O O . ALA A 1 380 ? -6.139 1.842 11.709 1.00 92.38 380 ALA A O 1
ATOM 2913 N N . TYR A 1 381 ? -7.699 3.463 11.731 1.00 93.44 381 TYR A N 1
ATOM 2914 C CA . TYR A 1 381 ? -7.253 4.107 10.492 1.00 93.44 381 TYR A CA 1
ATOM 2915 C C . TYR A 1 381 ? -5.845 4.710 10.626 1.00 93.44 381 TYR A C 1
ATOM 2917 O O . TYR A 1 381 ? -4.973 4.407 9.814 1.00 93.44 381 TYR A O 1
ATOM 2925 N N . VAL A 1 382 ? -5.590 5.502 11.676 1.00 94.06 382 VAL A N 1
ATOM 2926 C CA . VAL A 1 382 ? -4.274 6.122 11.934 1.00 94.06 382 VAL A CA 1
ATOM 2927 C C . VAL A 1 382 ? -3.162 5.078 12.030 1.00 94.06 382 VAL A C 1
ATOM 2929 O O . VAL A 1 382 ? -2.096 5.288 11.452 1.00 94.06 382 VAL A O 1
ATOM 2932 N N . LEU A 1 383 ? -3.406 3.962 12.723 1.00 91.38 383 LEU A N 1
ATOM 2933 C CA . LEU A 1 383 ? -2.442 2.871 12.874 1.00 91.38 383 LEU A CA 1
ATOM 2934 C C . LEU A 1 383 ? -2.189 2.117 11.562 1.00 91.38 383 LEU A C 1
ATOM 2936 O O . LEU A 1 383 ? -1.053 1.741 11.285 1.00 91.38 383 LEU A O 1
ATOM 2940 N N . ASN A 1 384 ? -3.223 1.929 10.737 1.00 89.88 384 ASN A N 1
ATOM 2941 C CA . ASN A 1 384 ? -3.089 1.308 9.418 1.00 89.88 384 ASN A CA 1
ATOM 2942 C C . ASN A 1 384 ? -2.280 2.188 8.445 1.00 89.88 384 ASN A C 1
ATOM 2944 O O . ASN A 1 384 ? -1.482 1.678 7.667 1.00 89.88 384 ASN A O 1
ATOM 2948 N N . VAL A 1 385 ? -2.451 3.512 8.520 1.00 89.81 385 VAL A N 1
ATOM 2949 C CA . VAL A 1 385 ? -1.686 4.489 7.725 1.00 89.81 385 VAL A CA 1
ATOM 2950 C C . VAL A 1 385 ? -0.245 4.650 8.239 1.00 89.81 385 VAL A C 1
ATOM 2952 O O . VAL A 1 385 ? 0.683 4.762 7.445 1.00 89.81 385 VAL A O 1
ATOM 2955 N N . ASN A 1 386 ? -0.023 4.623 9.559 1.00 85.31 386 ASN A N 1
ATOM 2956 C CA . ASN A 1 386 ? 1.283 4.874 10.190 1.00 85.31 386 ASN A CA 1
ATOM 2957 C C . ASN A 1 386 ? 1.936 3.607 10.770 1.00 85.31 386 ASN A C 1
ATOM 2959 O O . ASN A 1 386 ? 2.446 3.625 11.893 1.00 85.31 386 ASN A O 1
ATOM 2963 N N . ALA A 1 387 ? 1.963 2.516 10.002 1.00 74.38 387 ALA A N 1
ATOM 2964 C CA . ALA A 1 387 ? 2.402 1.199 10.477 1.00 74.38 387 ALA A CA 1
ATOM 2965 C C . ALA A 1 387 ? 3.791 1.171 11.166 1.00 74.38 387 ALA A C 1
ATOM 2967 O O . ALA A 1 387 ? 4.006 0.342 12.047 1.00 74.38 387 ALA A O 1
ATOM 2968 N N . MET A 1 388 ? 4.711 2.078 10.803 1.00 64.38 388 MET A N 1
ATOM 2969 C CA . MET A 1 388 ? 6.139 2.045 11.178 1.00 64.38 388 MET A CA 1
ATOM 2970 C C . MET A 1 388 ? 6.600 3.101 12.209 1.00 64.38 388 MET A C 1
ATOM 2972 O O . MET A 1 388 ? 7.803 3.265 12.403 1.00 64.38 388 MET A O 1
ATOM 2976 N N . ARG A 1 389 ? 5.706 3.858 12.868 1.00 76.94 389 ARG A N 1
ATOM 2977 C CA . ARG A 1 389 ? 6.126 4.914 13.824 1.00 76.94 389 ARG A CA 1
ATOM 2978 C C . ARG A 1 389 ? 6.253 4.393 15.268 1.00 76.94 389 ARG A C 1
ATOM 2980 O O . ARG A 1 389 ? 5.405 3.612 15.689 1.00 76.94 389 ARG A O 1
ATOM 2987 N N . PRO A 1 390 ? 7.205 4.891 16.089 1.00 82.75 390 PRO A N 1
ATOM 2988 C CA . PRO A 1 390 ? 7.320 4.511 17.510 1.00 82.75 390 PRO A CA 1
ATOM 2989 C C . PRO A 1 390 ? 6.064 4.853 18.335 1.00 82.75 390 PRO A C 1
ATOM 2991 O O . PRO A 1 390 ? 5.781 4.222 19.348 1.00 82.75 390 PRO A O 1
ATOM 2994 N N . GLN A 1 391 ? 5.254 5.803 17.861 1.00 87.06 391 GLN A N 1
ATOM 2995 C CA . GLN A 1 391 ? 3.954 6.160 18.438 1.00 87.06 391 GLN A CA 1
ATOM 2996 C C . GLN A 1 391 ? 2.892 5.049 18.304 1.00 87.06 391 GLN A C 1
ATOM 2998 O O . GLN A 1 391 ? 1.881 5.104 19.002 1.00 87.06 391 GLN A O 1
ATOM 3003 N N . HIS A 1 392 ? 3.098 4.043 17.440 1.00 89.00 392 HIS A N 1
ATOM 3004 C CA . HIS A 1 392 ? 2.143 2.954 17.200 1.00 89.00 392 HIS A CA 1
ATOM 3005 C C . HIS A 1 392 ? 1.786 2.233 18.506 1.00 89.00 392 HIS A C 1
ATOM 3007 O O . HIS A 1 392 ? 0.605 2.114 18.828 1.00 89.00 392 HIS A O 1
ATOM 3013 N N . GLN A 1 393 ? 2.787 1.823 19.294 1.00 86.69 393 GLN A N 1
ATOM 3014 C CA . GLN A 1 393 ? 2.558 1.115 20.556 1.00 86.69 393 GLN A CA 1
ATOM 3015 C C . GLN A 1 393 ? 1.713 1.950 21.532 1.00 86.69 393 GLN A C 1
ATOM 3017 O O . GLN A 1 393 ? 0.702 1.463 22.030 1.00 86.69 393 GLN A O 1
ATOM 3022 N N . VAL A 1 394 ? 2.052 3.232 21.710 1.00 91.19 394 VAL A N 1
ATOM 3023 C CA . VAL A 1 394 ? 1.308 4.153 22.586 1.00 91.19 394 VAL A CA 1
ATOM 3024 C C . VAL A 1 394 ? -0.148 4.299 22.131 1.00 91.19 394 VAL A C 1
ATOM 3026 O O . VAL A 1 394 ? -1.063 4.286 22.953 1.00 91.19 394 VAL A O 1
ATOM 3029 N N . ILE A 1 395 ? -0.400 4.411 20.823 1.00 91.88 395 ILE A N 1
ATOM 3030 C CA . ILE A 1 395 ? -1.768 4.490 20.289 1.00 91.88 395 ILE A CA 1
ATOM 3031 C C . ILE A 1 395 ? -2.514 3.162 20.507 1.00 91.88 395 ILE A C 1
ATOM 3033 O O . ILE A 1 395 ? -3.672 3.184 20.922 1.00 91.88 395 ILE A O 1
ATOM 3037 N N . ALA A 1 396 ? -1.867 2.013 20.292 1.00 89.94 396 ALA A N 1
ATOM 3038 C CA . ALA A 1 396 ? -2.463 0.695 20.516 1.00 89.94 396 ALA A CA 1
ATOM 3039 C C . ALA A 1 396 ? -2.849 0.472 21.993 1.00 89.94 396 ALA A C 1
ATOM 3041 O O . ALA A 1 396 ? -3.968 0.039 22.272 1.00 89.94 396 ALA A O 1
ATOM 3042 N N . GLU A 1 397 ? -1.979 0.845 22.934 1.00 89.12 397 GLU A N 1
ATOM 3043 C CA . GLU A 1 397 ? -2.234 0.795 24.382 1.00 89.12 397 GLU A CA 1
ATOM 3044 C C . GLU A 1 397 ? -3.405 1.712 24.782 1.00 89.12 397 GLU A C 1
ATOM 3046 O O . GLU A 1 397 ? -4.310 1.300 25.516 1.00 89.12 397 GLU A O 1
ATOM 3051 N N . ARG A 1 398 ? -3.466 2.935 24.233 1.00 92.62 398 ARG A N 1
ATOM 3052 C CA . ARG A 1 398 ? -4.599 3.857 24.444 1.00 92.62 398 ARG A CA 1
ATOM 3053 C C . ARG A 1 398 ? -5.911 3.278 23.913 1.00 92.62 398 ARG A C 1
ATOM 3055 O O . ARG A 1 398 ? -6.911 3.298 24.630 1.00 92.62 398 ARG A O 1
ATOM 3062 N N . VAL A 1 399 ? -5.907 2.707 22.706 1.00 93.19 399 VAL A N 1
ATOM 3063 C CA . VAL A 1 399 ? -7.070 2.024 22.111 1.00 93.19 399 VAL A CA 1
ATOM 3064 C C . VAL A 1 399 ? -7.520 0.836 22.962 1.00 93.19 399 VAL A C 1
ATOM 3066 O O . VAL A 1 399 ? -8.717 0.688 23.209 1.00 93.19 399 VAL A O 1
ATOM 3069 N N . GLN A 1 400 ? -6.590 0.031 23.480 1.00 88.12 400 GLN A N 1
ATOM 3070 C CA . GLN A 1 400 ? -6.899 -1.069 24.395 1.00 88.12 400 GLN A CA 1
ATOM 3071 C C . GLN A 1 400 ? -7.564 -0.560 25.688 1.00 88.12 400 GLN A C 1
ATOM 3073 O O . GLN A 1 400 ? -8.540 -1.154 26.161 1.00 88.12 400 GLN A O 1
ATOM 3078 N N . GLY A 1 401 ? -7.119 0.585 26.215 1.00 91.00 401 GLY A N 1
ATOM 3079 C CA . GLY A 1 401 ? -7.775 1.298 27.315 1.00 91.00 401 GLY A CA 1
ATOM 3080 C C . GLY A 1 401 ? -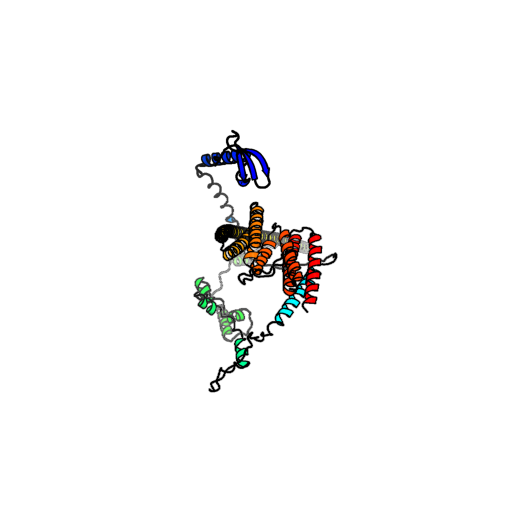9.208 1.742 26.985 1.00 91.00 401 GLY A C 1
ATOM 3081 O O . GLY A 1 401 ? -10.129 1.472 27.760 1.00 91.00 401 GLY A O 1
ATOM 3082 N N . TYR A 1 402 ? -9.438 2.352 25.816 1.00 94.94 402 TYR A N 1
ATOM 3083 C CA . TYR A 1 402 ? -10.779 2.780 25.385 1.00 94.94 402 TYR A CA 1
ATOM 3084 C C . TYR A 1 402 ? -11.725 1.595 25.164 1.00 94.94 402 TYR A C 1
ATOM 3086 O O . TYR A 1 402 ? -12.857 1.622 25.641 1.00 94.94 402 TYR A O 1
ATOM 3094 N N . LEU A 1 403 ? -11.258 0.514 24.537 1.00 90.00 403 LEU A N 1
ATOM 3095 C CA . LEU A 1 403 ? -12.013 -0.734 24.385 1.00 90.00 403 LEU A CA 1
ATOM 3096 C C . LEU A 1 403 ? -12.335 -1.392 25.735 1.00 90.00 403 LEU A C 1
ATOM 3098 O O . LEU A 1 403 ? -13.426 -1.937 25.914 1.00 90.00 403 LEU A O 1
ATOM 3102 N N . SER A 1 404 ? -11.421 -1.318 26.705 1.00 87.69 404 SER A N 1
ATOM 3103 C CA . SER A 1 404 ? -11.670 -1.785 28.075 1.00 87.69 404 SER A CA 1
ATOM 3104 C C . SER A 1 404 ? -12.742 -0.932 28.761 1.00 87.69 404 SER A C 1
ATOM 3106 O O . SER A 1 404 ? -13.651 -1.472 29.394 1.00 87.69 404 SER A O 1
ATOM 3108 N N . ARG A 1 405 ? -12.721 0.397 28.566 1.00 93.88 405 ARG A N 1
ATOM 3109 C CA . ARG A 1 405 ? -13.781 1.285 29.064 1.00 93.88 405 ARG A CA 1
ATOM 3110 C C . ARG A 1 405 ? -15.121 1.020 28.381 1.00 93.88 405 ARG A C 1
ATOM 3112 O O . ARG A 1 405 ? -16.122 0.913 29.082 1.00 93.88 405 ARG A O 1
ATOM 3119 N N . MET A 1 406 ? -15.148 0.836 27.059 1.00 91.94 406 MET A N 1
ATOM 3120 C CA . MET A 1 406 ? -16.348 0.416 26.324 1.00 91.94 406 MET A CA 1
ATOM 3121 C C . MET A 1 406 ? -16.933 -0.863 26.925 1.00 91.94 406 MET A C 1
ATOM 3123 O O . MET A 1 406 ? -18.123 -0.885 27.218 1.00 91.94 406 MET A O 1
ATOM 3127 N N . SER A 1 407 ? -16.094 -1.872 27.185 1.00 85.31 407 SER A N 1
ATOM 3128 C CA . SER A 1 407 ? -16.485 -3.148 27.809 1.00 85.31 407 SER A CA 1
ATOM 3129 C C . SER A 1 407 ? -17.129 -2.956 29.188 1.00 85.31 407 SER A C 1
ATOM 3131 O O . SER A 1 407 ? -18.126 -3.600 29.500 1.00 85.31 407 SER A O 1
ATOM 3133 N N . ALA A 1 408 ? -16.606 -2.029 29.997 1.00 88.06 408 ALA A N 1
ATOM 3134 C CA . ALA A 1 408 ? -17.167 -1.678 31.303 1.00 88.06 408 ALA A CA 1
ATOM 3135 C C . ALA A 1 408 ? -18.468 -0.851 31.223 1.00 88.06 408 ALA A C 1
ATOM 3137 O O . ALA A 1 408 ? -19.247 -0.854 32.175 1.00 88.06 408 ALA A O 1
ATOM 3138 N N . LEU A 1 409 ? -18.717 -0.150 30.110 1.00 89.00 409 LEU A N 1
ATOM 3139 C CA . LEU A 1 409 ? -19.975 0.561 29.865 1.00 89.00 409 LEU A CA 1
ATOM 3140 C C . LEU A 1 409 ? -21.100 -0.374 29.402 1.00 89.00 409 LEU A C 1
ATOM 3142 O O . LEU A 1 409 ? -22.259 -0.091 29.707 1.00 89.00 409 LEU A O 1
ATOM 3146 N N . GLU A 1 410 ? -20.791 -1.468 28.690 1.00 84.44 410 GLU A N 1
ATOM 3147 C CA . GLU A 1 410 ? -21.813 -2.339 28.082 1.00 84.44 410 GLU A CA 1
ATOM 3148 C C . GLU A 1 410 ? -22.902 -2.819 29.071 1.00 84.44 410 GLU A C 1
ATOM 3150 O O . GLU A 1 410 ? -24.079 -2.672 28.724 1.00 84.44 410 GLU A O 1
ATOM 3155 N N . PRO A 1 411 ? -22.583 -3.281 30.307 1.00 82.00 411 PRO A N 1
ATOM 3156 C CA . PRO A 1 411 ? -23.577 -3.726 31.297 1.00 82.00 411 PRO A CA 1
ATOM 3157 C C . PRO A 1 411 ? -24.609 -2.677 31.725 1.00 82.00 411 PRO A C 1
ATOM 3159 O O . PRO A 1 411 ? -25.624 -3.034 32.323 1.00 82.00 411 PRO A O 1
ATOM 3162 N N . SER A 1 412 ? -24.339 -1.399 31.452 1.00 84.00 412 SER A N 1
ATOM 3163 C CA . SER A 1 412 ? -25.195 -0.262 31.805 1.00 84.00 412 SER A CA 1
ATOM 3164 C C . SER A 1 412 ? -25.985 0.296 30.615 1.00 84.00 412 SER A C 1
ATOM 3166 O O . SER A 1 412 ? -26.831 1.166 30.813 1.00 84.00 412 SER A O 1
ATOM 3168 N N . ILE A 1 413 ? -25.700 -0.146 29.381 1.00 82.31 413 ILE A N 1
ATOM 3169 C CA . ILE A 1 413 ? -26.291 0.422 28.150 1.00 82.31 413 ILE A CA 1
ATOM 3170 C C . ILE A 1 413 ? -26.878 -0.609 27.186 1.00 82.31 413 ILE A C 1
ATOM 3172 O O . ILE A 1 413 ? -27.667 -0.228 26.326 1.00 82.31 413 ILE A O 1
ATOM 3176 N N . CYS A 1 414 ? -26.480 -1.876 27.275 1.00 71.38 414 CYS A N 1
ATOM 3177 C CA . CYS A 1 414 ? -26.965 -2.933 26.399 1.00 71.38 414 CYS A CA 1
ATOM 3178 C C . CYS A 1 414 ? -27.884 -3.864 27.192 1.00 71.38 414 CYS A C 1
ATOM 3180 O O . CYS A 1 414 ? -27.474 -4.467 28.187 1.00 71.38 414 CYS A O 1
ATOM 3182 N N . GLU A 1 415 ? -29.113 -4.037 26.713 1.00 64.38 415 GLU A N 1
ATOM 3183 C CA . GLU A 1 415 ? -29.917 -5.173 27.144 1.00 64.38 415 GLU A CA 1
ATOM 3184 C C . GLU A 1 415 ? -29.358 -6.480 26.608 1.00 64.38 415 GLU A C 1
ATOM 3186 O O . GLU A 1 415 ? -28.898 -6.579 25.468 1.00 64.38 415 GLU A O 1
ATOM 3191 N N . GLY A 1 416 ? -29.461 -7.507 27.437 1.00 62.12 416 GLY A N 1
ATOM 3192 C CA . GLY A 1 416 ? -29.084 -8.850 27.062 1.00 62.12 416 GLY A CA 1
ATOM 3193 C C . GLY A 1 416 ? -28.691 -9.692 28.266 1.00 62.12 416 GLY A C 1
ATOM 3194 O O . GLY A 1 416 ? -28.630 -9.200 29.396 1.00 62.12 416 GLY A O 1
ATOM 3195 N N . PRO A 1 417 ? -28.447 -10.983 28.023 1.00 52.44 417 PRO A N 1
ATOM 3196 C CA . PRO A 1 417 ? -27.938 -11.893 29.027 1.00 52.44 417 PRO A CA 1
ATOM 3197 C C . PRO A 1 417 ? -26.411 -11.669 29.137 1.00 52.44 417 PRO A C 1
ATOM 3199 O O . PRO A 1 417 ? -25.663 -11.940 28.198 1.00 52.44 417 PRO A O 1
ATOM 3202 N N . TRP A 1 418 ? -25.953 -11.126 30.266 1.00 56.47 418 TRP A N 1
ATOM 3203 C CA . TRP A 1 418 ? -24.542 -10.801 30.519 1.00 56.47 418 TRP A CA 1
ATOM 3204 C C . TRP A 1 418 ? -23.722 -12.023 30.914 1.00 56.47 418 TRP A C 1
ATOM 3206 O O . TRP A 1 418 ? -24.263 -12.937 31.518 1.00 56.47 418 TRP A O 1
ATOM 3216 N N . SER A 1 419 ? -22.405 -12.017 30.666 1.00 44.81 419 SER A N 1
ATOM 3217 C CA . SER A 1 419 ? -21.490 -13.129 31.000 1.00 44.81 419 SER A CA 1
ATOM 3218 C C . SER A 1 419 ? -21.506 -13.590 32.471 1.00 44.81 419 SER A C 1
ATOM 3220 O O . SER A 1 419 ? -20.966 -14.652 32.775 1.00 44.81 419 SER A O 1
ATOM 3222 N N . ASP A 1 420 ? -22.134 -12.818 33.363 1.00 54.78 420 ASP A N 1
ATOM 3223 C CA . ASP A 1 420 ? -22.360 -13.092 34.785 1.00 54.78 420 ASP A CA 1
ATOM 3224 C C . ASP A 1 420 ? -23.676 -13.847 35.101 1.00 54.78 420 ASP A C 1
ATOM 3226 O O . ASP A 1 420 ? -23.897 -14.211 36.254 1.00 54.78 420 ASP A O 1
ATOM 3230 N N . GLY A 1 421 ? -24.552 -14.103 34.120 1.00 52.09 421 GLY A N 1
ATOM 3231 C CA . GLY A 1 421 ? -25.883 -14.695 34.336 1.00 52.09 421 GLY A CA 1
ATOM 3232 C C . GLY A 1 421 ? -27.038 -13.699 34.340 1.00 52.09 421 GLY A C 1
ATOM 3233 O O . GLY A 1 421 ? -28.194 -14.105 34.208 1.00 52.09 421 GLY A O 1
ATOM 3234 N N . VAL A 1 422 ? -26.764 -12.405 34.484 1.00 60.16 422 VAL A N 1
ATOM 3235 C CA . VAL A 1 422 ? -27.789 -11.411 34.800 1.00 60.16 422 VAL A CA 1
ATOM 3236 C C . VAL A 1 422 ? -28.352 -10.817 33.514 1.00 60.16 422 VAL A C 1
ATOM 3238 O O . VAL A 1 422 ? -27.641 -10.194 32.732 1.00 60.16 422 VAL A O 1
ATOM 3241 N N . THR A 1 423 ? -29.660 -10.958 33.292 1.00 57.72 423 THR A N 1
ATOM 3242 C CA . THR A 1 423 ? -30.343 -10.166 32.259 1.00 57.72 423 THR A CA 1
ATOM 3243 C C . THR A 1 423 ? -30.664 -8.798 32.848 1.00 57.72 423 THR A C 1
ATOM 3245 O O . THR A 1 423 ? -31.432 -8.706 33.805 1.00 57.72 423 THR A O 1
ATOM 3248 N N . ARG A 1 424 ? -30.043 -7.742 32.317 1.00 62.84 424 ARG A N 1
ATOM 3249 C CA . ARG A 1 424 ? -30.206 -6.366 32.813 1.00 62.84 424 ARG A CA 1
ATOM 3250 C C . ARG A 1 424 ? -31.173 -5.602 31.897 1.00 62.84 424 ARG A C 1
ATOM 3252 O O . ARG A 1 424 ? -30.942 -5.625 30.686 1.00 62.84 424 ARG A O 1
ATOM 3259 N N . PRO A 1 425 ? -32.229 -4.957 32.432 1.00 58.00 425 PRO A N 1
ATOM 3260 C CA . PRO A 1 425 ? -33.100 -4.092 31.645 1.00 58.00 425 PRO A CA 1
ATOM 3261 C C . PRO A 1 425 ? -32.380 -2.780 31.308 1.00 58.00 425 PRO A C 1
ATOM 3263 O O . PRO A 1 425 ? -31.609 -2.257 32.114 1.00 58.00 425 PRO A O 1
ATOM 3266 N N . GLY A 1 426 ? -32.638 -2.242 30.123 1.00 58.81 426 GLY A N 1
ATOM 3267 C CA . GLY A 1 426 ? -31.902 -1.119 29.546 1.00 58.81 426 GLY A CA 1
ATOM 3268 C C . GLY A 1 426 ? -32.500 -0.689 28.204 1.00 58.81 426 GLY A C 1
ATOM 3269 O O . GLY A 1 426 ? -33.577 -1.143 27.827 1.00 58.81 426 GLY A O 1
ATOM 3270 N N . PRO A 1 427 ? -31.847 0.197 27.440 1.00 55.12 427 PRO A N 1
ATOM 3271 C CA . PRO A 1 427 ? -32.333 0.528 26.109 1.00 55.12 427 PRO A CA 1
ATOM 3272 C C . PRO A 1 427 ? -32.006 -0.603 25.112 1.00 55.12 427 PRO A C 1
ATOM 3274 O O . PRO A 1 427 ? -30.866 -1.063 25.029 1.00 55.12 427 PRO A O 1
ATOM 3277 N N . HIS A 1 428 ? -32.994 -1.015 24.306 1.00 52.75 428 HIS A N 1
ATOM 3278 C CA . HIS A 1 428 ? -32.831 -1.964 23.193 1.00 52.75 428 HIS A CA 1
ATOM 3279 C C . HIS A 1 428 ? -31.876 -1.413 22.107 1.00 52.75 428 HIS A C 1
ATOM 3281 O O . HIS A 1 428 ? -32.323 -0.892 21.083 1.00 52.75 428 HIS A O 1
ATOM 3287 N N . ILE A 1 429 ? -30.554 -1.504 22.291 1.00 55.28 429 ILE A N 1
ATOM 3288 C CA . ILE A 1 429 ? -29.584 -1.078 21.270 1.00 55.28 429 ILE A CA 1
ATOM 3289 C C . ILE A 1 429 ? -28.538 -2.165 21.019 1.00 55.28 429 ILE A C 1
ATOM 3291 O O . ILE A 1 429 ? -27.673 -2.436 21.847 1.00 55.28 429 ILE A O 1
ATOM 3295 N N . THR A 1 430 ? -28.568 -2.759 19.823 1.00 60.62 430 THR A N 1
ATOM 3296 C CA . THR A 1 430 ? -27.673 -3.850 19.398 1.00 60.62 430 THR A CA 1
ATOM 3297 C C . THR A 1 430 ? -26.263 -3.364 19.023 1.00 60.62 430 THR A C 1
ATOM 3299 O O . THR A 1 430 ? -25.782 -3.625 17.919 1.00 60.62 430 THR A O 1
ATOM 3302 N N . ARG A 1 431 ? -25.585 -2.658 19.934 1.00 65.50 431 ARG A N 1
ATOM 3303 C CA . ARG A 1 431 ? -24.278 -1.999 19.696 1.00 65.50 431 ARG A CA 1
ATOM 3304 C C . ARG A 1 431 ? -23.077 -2.924 19.637 1.00 65.50 431 ARG A C 1
ATOM 3306 O O . ARG A 1 431 ? -21.996 -2.542 19.204 1.00 65.50 431 ARG A O 1
ATOM 3313 N N . TYR A 1 432 ? -23.286 -4.173 20.023 1.00 66.38 432 TYR A N 1
ATOM 3314 C CA . TYR A 1 432 ? -22.283 -5.220 19.939 1.00 66.38 432 TYR A CA 1
ATOM 3315 C C . TYR A 1 432 ? -21.713 -5.389 18.513 1.00 66.38 432 TYR A C 1
ATOM 3317 O O . TYR A 1 432 ? -20.534 -5.687 18.355 1.00 66.38 432 TYR A O 1
ATOM 3325 N N . LYS A 1 433 ? -22.519 -5.127 17.467 1.00 72.69 433 LYS A N 1
ATOM 3326 C CA . LYS A 1 433 ? -22.054 -5.122 16.066 1.00 72.69 433 LYS A CA 1
ATOM 3327 C C . LYS A 1 433 ? -20.959 -4.080 15.817 1.00 72.69 433 LYS A C 1
ATOM 3329 O O . LYS A 1 433 ? -19.970 -4.390 15.159 1.00 72.69 433 LYS A O 1
ATOM 3334 N N . ASP A 1 434 ? -21.125 -2.878 16.363 1.00 77.88 434 ASP A N 1
ATOM 3335 C CA . ASP A 1 434 ? -20.215 -1.752 16.142 1.00 77.88 434 ASP A CA 1
ATOM 3336 C C . ASP A 1 434 ? -18.849 -2.042 16.783 1.00 77.88 434 ASP A C 1
ATOM 3338 O O . ASP A 1 434 ? -17.801 -1.860 16.166 1.00 77.88 434 ASP A O 1
ATOM 3342 N N . ARG A 1 435 ? -18.854 -2.6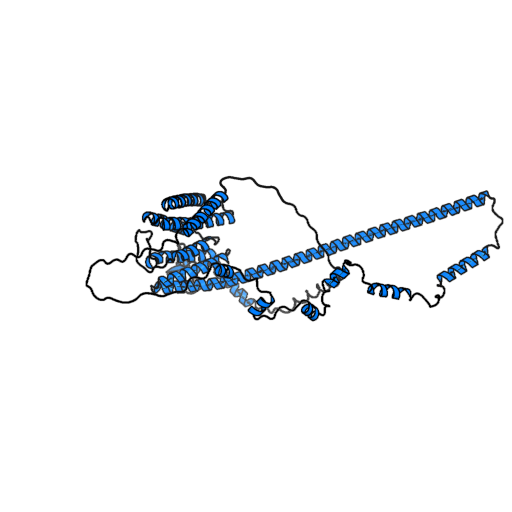22 17.989 1.00 79.94 435 ARG A N 1
ATOM 3343 C CA . ARG A 1 435 ? -17.625 -3.048 18.665 1.00 79.94 435 ARG A CA 1
ATOM 3344 C C . ARG A 1 435 ? -16.931 -4.221 17.969 1.00 79.94 435 ARG A C 1
ATOM 3346 O O . ARG A 1 435 ? -15.711 -4.191 17.837 1.00 79.94 435 ARG A O 1
ATOM 3353 N N . VAL A 1 436 ? -17.667 -5.231 17.497 1.00 75.25 436 VAL A N 1
ATOM 3354 C CA . VAL A 1 436 ? -17.076 -6.333 16.711 1.00 75.25 436 VAL A CA 1
ATOM 3355 C C . VAL A 1 436 ? -16.431 -5.792 15.427 1.00 75.25 436 VAL A C 1
ATOM 3357 O O . VAL A 1 436 ? -15.308 -6.174 15.111 1.00 75.25 436 VAL A O 1
ATOM 3360 N N . LYS A 1 437 ? -17.064 -4.830 14.739 1.00 82.38 437 LYS A N 1
ATOM 3361 C CA . LYS A 1 437 ? -16.484 -4.135 13.575 1.00 82.38 437 LYS A CA 1
ATOM 3362 C C . LYS A 1 437 ? -15.173 -3.408 13.923 1.00 82.38 437 LYS A C 1
ATOM 3364 O O . LYS A 1 437 ? -14.197 -3.552 13.185 1.00 82.38 437 LYS A O 1
ATOM 3369 N N . VAL A 1 438 ? -15.114 -2.684 15.045 1.00 84.75 438 VAL A N 1
ATOM 3370 C CA . VAL A 1 438 ? -13.873 -2.052 15.541 1.00 84.75 438 VAL A CA 1
ATOM 3371 C C . VAL A 1 438 ? -12.785 -3.100 15.794 1.00 84.75 438 VAL A C 1
ATOM 3373 O O . VAL A 1 438 ? -11.673 -2.958 15.290 1.00 84.75 438 VAL A O 1
ATOM 3376 N N . LEU A 1 439 ? -13.105 -4.181 16.512 1.00 80.69 439 LEU A N 1
ATOM 3377 C CA . LEU A 1 439 ? -12.154 -5.253 16.828 1.00 80.69 439 LEU A CA 1
ATOM 3378 C C . LEU A 1 439 ? -11.628 -5.961 15.570 1.00 80.69 439 LEU A C 1
ATOM 3380 O O . LEU A 1 439 ? -10.432 -6.215 15.482 1.00 80.69 439 LEU A O 1
ATOM 3384 N N . LEU A 1 440 ? -12.483 -6.226 14.576 1.00 79.56 440 LEU A N 1
ATOM 3385 C CA . LEU A 1 440 ? -12.089 -6.791 13.277 1.00 79.56 440 LEU A CA 1
ATOM 3386 C C . LEU A 1 440 ? -11.266 -5.817 12.418 1.00 79.56 440 LEU A C 1
ATOM 3388 O O . LEU A 1 440 ? -10.508 -6.255 11.554 1.00 79.56 440 LEU A O 1
ATOM 3392 N N . THR A 1 441 ? -11.403 -4.508 12.638 1.00 83.00 441 THR A N 1
ATOM 3393 C CA . THR A 1 441 ? -10.579 -3.491 11.967 1.00 83.00 441 THR A CA 1
ATOM 3394 C C . THR A 1 441 ? -9.195 -3.425 12.614 1.00 83.00 441 THR A C 1
ATOM 3396 O O . THR A 1 441 ? -8.192 -3.532 11.916 1.00 83.00 441 THR A O 1
ATOM 3399 N N . LEU A 1 442 ? -9.128 -3.368 13.949 1.00 83.12 442 LEU A N 1
ATOM 3400 C CA . LEU A 1 442 ? -7.872 -3.397 14.711 1.00 83.12 442 LEU A CA 1
ATOM 3401 C C . LEU A 1 442 ? -7.114 -4.722 14.560 1.00 83.12 442 LEU A C 1
ATOM 3403 O O . LEU A 1 442 ? -5.891 -4.723 14.518 1.00 83.12 442 LEU A O 1
ATOM 3407 N N . ALA A 1 443 ? -7.816 -5.844 14.387 1.00 78.56 443 ALA A N 1
ATOM 3408 C CA . ALA A 1 443 ? -7.207 -7.147 14.114 1.00 78.56 443 ALA A CA 1
ATOM 3409 C C . ALA A 1 443 ? -6.362 -7.186 12.824 1.00 78.56 443 ALA A C 1
ATOM 3411 O O . ALA A 1 443 ? -5.536 -8.083 12.680 1.00 78.56 443 ALA A O 1
ATOM 3412 N N . LYS A 1 444 ? -6.567 -6.243 11.894 1.00 80.62 444 LYS A N 1
ATOM 3413 C CA . LYS A 1 444 ? -5.792 -6.113 10.647 1.00 80.62 444 LYS A CA 1
ATOM 3414 C C . LYS A 1 444 ? -4.571 -5.200 10.795 1.00 80.62 444 LYS A C 1
ATOM 3416 O O . LYS A 1 444 ? -3.739 -5.154 9.897 1.00 80.62 444 LYS A O 1
ATOM 3421 N N . VAL A 1 445 ? -4.464 -4.473 11.907 1.00 82.19 445 VAL A N 1
ATOM 3422 C CA . VAL A 1 445 ? -3.355 -3.560 12.184 1.00 82.19 445 VAL A CA 1
ATOM 3423 C C . VAL A 1 445 ? -2.145 -4.363 12.663 1.00 82.19 445 VAL A C 1
ATOM 3425 O O . VAL A 1 445 ? -2.201 -5.067 13.673 1.00 82.19 445 VAL A O 1
ATOM 3428 N N . ALA A 1 446 ? -1.026 -4.245 11.950 1.00 74.25 446 ALA A N 1
ATOM 3429 C CA . ALA A 1 446 ? 0.213 -4.924 12.310 1.00 74.25 446 ALA A CA 1
ATOM 3430 C C . ALA A 1 446 ? 0.736 -4.445 13.677 1.00 74.25 446 ALA A C 1
ATOM 3432 O O . ALA A 1 446 ? 1.032 -3.271 13.846 1.00 74.25 446 ALA A O 1
ATOM 3433 N N . GLY A 1 447 ? 0.890 -5.360 14.639 1.00 70.94 447 GLY A N 1
ATOM 3434 C CA . GLY A 1 447 ? 1.429 -5.059 15.974 1.00 70.94 447 GLY A CA 1
ATOM 3435 C C . GLY A 1 447 ? 0.380 -4.854 17.073 1.00 70.94 447 GLY A C 1
ATOM 3436 O O . GLY A 1 447 ? 0.739 -4.882 18.248 1.00 70.94 447 GLY A O 1
ATOM 3437 N N . PHE A 1 448 ? -0.909 -4.740 16.739 1.00 74.69 448 PHE A N 1
ATOM 3438 C CA . PHE A 1 448 ? -1.977 -4.726 17.741 1.00 74.69 448 PHE A CA 1
ATOM 3439 C C . PHE A 1 448 ? -2.114 -6.111 18.401 1.00 74.69 448 PHE A C 1
ATOM 3441 O O . PHE A 1 448 ? -2.394 -7.091 17.711 1.00 74.69 448 PHE A O 1
ATOM 3448 N N . ASN A 1 449 ? -1.926 -6.218 19.727 1.00 68.50 449 ASN A N 1
ATOM 3449 C CA . ASN A 1 449 ? -2.079 -7.500 20.427 1.00 68.50 449 ASN A CA 1
ATOM 3450 C C . ASN A 1 449 ? -3.575 -7.848 20.607 1.00 68.50 449 ASN A C 1
ATOM 3452 O O . ASN A 1 449 ? -4.260 -7.201 21.401 1.00 68.50 449 ASN A O 1
ATOM 3456 N N . PRO A 1 450 ? -4.098 -8.887 19.934 1.00 62.56 450 PRO A N 1
ATOM 3457 C CA . PRO A 1 450 ? -5.531 -9.169 19.886 1.00 62.56 450 PRO A CA 1
ATOM 3458 C C . PRO A 1 450 ? -5.995 -10.175 20.952 1.00 62.56 450 PRO A C 1
ATOM 3460 O O . PRO A 1 450 ? -7.194 -10.352 21.173 1.00 62.56 450 PRO A O 1
ATOM 3463 N N . ILE A 1 451 ? -5.058 -10.858 21.617 1.00 63.09 451 ILE A N 1
ATOM 3464 C CA . ILE A 1 451 ? -5.332 -12.019 22.477 1.00 63.09 451 ILE A CA 1
ATOM 3465 C C . ILE A 1 451 ? -6.432 -11.753 23.531 1.00 63.09 451 ILE A C 1
ATOM 3467 O O . ILE A 1 451 ? -7.329 -12.596 23.635 1.00 63.09 451 ILE A O 1
ATOM 3471 N N . PRO A 1 452 ? -6.465 -10.604 24.247 1.00 64.81 452 PRO A N 1
ATOM 3472 C CA . PRO A 1 452 ? -7.473 -10.355 25.284 1.00 64.81 452 PRO A CA 1
ATOM 3473 C C . PRO A 1 452 ? -8.930 -10.402 24.794 1.00 64.81 452 PRO A C 1
ATOM 3475 O O . PRO A 1 452 ? -9.821 -10.789 25.549 1.00 64.81 452 PRO A O 1
ATOM 3478 N N . TYR A 1 453 ? -9.195 -10.026 23.538 1.00 64.75 453 TYR A N 1
ATOM 3479 C CA . TYR A 1 453 ? -10.564 -9.910 23.021 1.00 64.75 453 TYR A CA 1
ATOM 3480 C C . TYR A 1 453 ? -11.120 -11.226 22.484 1.00 64.75 453 TYR A C 1
ATOM 3482 O O . TYR A 1 453 ? -12.318 -11.477 22.613 1.00 64.75 453 TYR A O 1
ATOM 3490 N N . GLY A 1 454 ? -10.269 -12.093 21.930 1.00 62.34 454 GLY A N 1
ATOM 3491 C CA . GLY A 1 454 ? -10.699 -13.423 21.493 1.00 62.34 454 GLY A CA 1
ATOM 3492 C C . GLY A 1 454 ? -11.225 -14.266 22.663 1.00 62.34 454 GLY A C 1
ATOM 3493 O O . GLY A 1 454 ? -12.246 -14.947 22.538 1.00 62.34 454 GLY A O 1
ATOM 3494 N N . ASP A 1 455 ? -10.605 -14.129 23.838 1.00 65.62 455 ASP A N 1
ATOM 3495 C CA . ASP A 1 455 ? -11.071 -14.759 25.075 1.00 65.62 455 ASP A CA 1
ATOM 3496 C C . ASP A 1 455 ? -12.402 -14.175 25.568 1.00 65.62 455 ASP A C 1
ATOM 3498 O O . ASP A 1 455 ? -13.274 -14.926 26.009 1.00 65.62 455 ASP A O 1
ATOM 3502 N N . GLU A 1 456 ? -12.625 -12.867 25.420 1.00 65.75 456 GLU A N 1
ATOM 3503 C CA . GLU A 1 456 ? -13.906 -12.243 25.765 1.00 65.75 456 GLU A CA 1
ATOM 3504 C C . GLU A 1 456 ? -15.058 -12.751 24.879 1.00 65.75 456 GLU A C 1
ATOM 3506 O O . GLU A 1 456 ? -16.123 -13.109 25.392 1.00 65.75 456 GLU A O 1
ATOM 3511 N N . LEU A 1 457 ? -14.842 -12.853 23.560 1.00 66.38 457 LEU A N 1
ATOM 3512 C CA . LEU A 1 457 ? -15.837 -13.407 22.633 1.00 66.38 457 LEU A CA 1
ATOM 3513 C C . LEU A 1 457 ? -16.144 -14.881 22.965 1.00 66.38 457 LEU A C 1
ATOM 3515 O O . LEU A 1 457 ? -17.310 -15.284 22.981 1.00 66.38 457 LEU A O 1
ATOM 3519 N N . ARG A 1 458 ? -15.125 -15.678 23.324 1.00 65.56 458 ARG A N 1
ATOM 3520 C CA . ARG A 1 458 ? -15.293 -17.068 23.798 1.00 65.56 458 ARG A CA 1
ATOM 3521 C C . ARG A 1 458 ? -16.087 -17.158 25.101 1.00 65.56 458 ARG A C 1
ATOM 3523 O O . ARG A 1 458 ? -16.922 -18.055 25.237 1.00 65.56 458 ARG A O 1
ATOM 3530 N N . VAL A 1 459 ? -15.841 -16.266 26.063 1.00 65.31 459 VAL A N 1
ATOM 3531 C CA . VAL A 1 459 ? -16.596 -16.203 27.328 1.00 65.31 459 VAL A CA 1
ATOM 3532 C C . VAL A 1 459 ? -18.060 -15.860 27.053 1.00 65.31 459 VAL A C 1
ATOM 3534 O O . VAL A 1 459 ? -18.944 -16.560 27.549 1.00 65.31 459 VAL A O 1
ATOM 3537 N N . LYS A 1 460 ? -18.330 -14.868 26.194 1.00 63.06 460 LYS A N 1
ATOM 3538 C CA . LYS A 1 460 ? -19.690 -14.503 25.759 1.00 63.06 460 LYS A CA 1
ATOM 3539 C C . LYS A 1 460 ? -20.399 -15.663 25.043 1.00 63.06 460 LYS A C 1
ATOM 3541 O O . LYS A 1 460 ? -21.554 -15.950 25.353 1.00 63.06 460 LYS A O 1
ATOM 3546 N N . ALA A 1 461 ? -19.702 -16.407 24.182 1.00 60.25 461 ALA A N 1
ATOM 3547 C CA . ALA A 1 461 ? -20.254 -17.577 23.493 1.00 60.25 461 ALA A CA 1
ATOM 3548 C C . ALA A 1 461 ? -20.608 -18.740 24.445 1.00 60.25 461 ALA A C 1
ATOM 3550 O O . ALA A 1 461 ? -21.703 -19.301 24.366 1.00 60.25 461 ALA A O 1
ATOM 3551 N N . ARG A 1 462 ? -19.712 -19.074 25.388 1.00 64.50 462 ARG A N 1
ATOM 3552 C CA . ARG A 1 462 ? -19.969 -20.074 26.446 1.00 64.50 462 ARG A CA 1
ATOM 3553 C C . ARG A 1 462 ? -21.134 -19.670 27.342 1.00 64.50 462 ARG A C 1
ATOM 3555 O O . ARG A 1 462 ? -21.914 -20.522 27.763 1.00 64.50 462 ARG A O 1
ATOM 3562 N N . PHE A 1 463 ? -21.245 -18.381 27.634 1.00 57.84 463 PHE A N 1
ATOM 3563 C CA . PHE A 1 463 ? -22.305 -17.866 28.475 1.00 57.84 463 PHE A CA 1
ATOM 3564 C C . PHE A 1 463 ? -23.681 -17.907 27.786 1.00 57.84 463 PHE A C 1
ATOM 3566 O O . PHE A 1 463 ? -24.644 -18.399 28.369 1.00 57.84 463 PHE A O 1
ATOM 3573 N N . ALA A 1 464 ? -23.784 -17.489 26.521 1.00 60.44 464 ALA A N 1
ATOM 3574 C CA . ALA A 1 464 ? -25.024 -17.650 25.760 1.00 60.44 464 ALA A CA 1
ATOM 3575 C C . ALA A 1 464 ? -25.485 -19.125 25.720 1.00 60.44 464 ALA A C 1
ATOM 3577 O O . ALA A 1 464 ? -26.687 -19.403 25.778 1.00 60.44 464 ALA A O 1
ATOM 3578 N N . GLN A 1 465 ? -24.537 -20.073 25.717 1.00 66.00 465 GLN A N 1
ATOM 3579 C CA . GLN A 1 465 ? -24.846 -21.502 25.741 1.00 66.00 465 GLN A CA 1
ATOM 3580 C C . GLN A 1 465 ? -25.420 -21.957 27.090 1.00 66.00 465 GLN A C 1
ATOM 3582 O O . GLN A 1 465 ? -26.347 -22.766 27.095 1.00 66.00 465 GLN A O 1
ATOM 3587 N N . SER A 1 466 ? -24.939 -21.434 28.225 1.00 64.44 466 SER A N 1
ATOM 3588 C CA . SER A 1 466 ? -25.505 -21.779 29.542 1.00 64.44 466 SER A CA 1
ATOM 3589 C C . SER A 1 466 ? -26.932 -21.249 29.734 1.00 64.44 466 SER A C 1
ATOM 3591 O O . SER A 1 466 ? -27.706 -21.835 30.484 1.00 64.44 466 SER A O 1
ATOM 3593 N N . GLN A 1 467 ? -27.309 -20.201 28.996 1.00 62.59 467 GLN A N 1
ATOM 3594 C CA . GLN A 1 467 ? -28.672 -19.657 28.932 1.00 62.59 467 GLN A CA 1
ATOM 3595 C C . GLN A 1 467 ? -29.583 -20.379 27.922 1.00 62.59 467 GLN A C 1
ATOM 3597 O O . GLN A 1 467 ? -30.689 -19.912 27.654 1.00 62.59 467 GLN A O 1
ATOM 3602 N N . ASN A 1 468 ? -29.119 -21.478 27.313 1.00 76.00 468 ASN A N 1
ATOM 3603 C CA . ASN A 1 468 ? -29.787 -22.187 26.215 1.00 76.00 468 ASN A CA 1
ATOM 3604 C C . ASN A 1 468 ? -30.108 -21.297 24.988 1.00 76.00 468 ASN A C 1
ATOM 3606 O O . ASN A 1 468 ? -30.966 -21.620 24.166 1.00 76.00 468 ASN A O 1
ATOM 3610 N N . LYS A 1 469 ? -29.399 -20.171 24.822 1.00 76.19 469 LYS A N 1
ATOM 3611 C CA . LYS A 1 469 ? -29.544 -19.250 23.684 1.00 76.19 469 LYS A CA 1
ATOM 3612 C C . LYS A 1 469 ? -28.618 -19.688 22.557 1.00 76.19 469 LYS A C 1
ATOM 3614 O O . LYS A 1 469 ? -27.616 -19.046 22.236 1.00 76.19 469 LYS A O 1
ATOM 3619 N N . LEU A 1 470 ? -28.939 -20.841 21.971 1.00 73.88 470 LEU A N 1
ATOM 3620 C CA . LEU A 1 470 ? -28.075 -21.540 21.013 1.00 73.88 470 LEU A CA 1
ATOM 3621 C C . LEU A 1 470 ? -27.715 -20.674 19.791 1.00 73.88 470 LEU A C 1
ATOM 3623 O O . LEU A 1 470 ? -26.562 -20.685 19.363 1.00 73.88 470 LEU A O 1
ATOM 3627 N N . ARG A 1 471 ? -28.655 -19.857 19.284 1.00 72.81 471 ARG A N 1
ATOM 3628 C CA . ARG A 1 471 ? -28.409 -18.908 18.177 1.00 72.81 471 ARG A CA 1
ATOM 3629 C C . ARG A 1 471 ? -27.373 -17.831 18.538 1.00 72.81 471 ARG A C 1
ATOM 3631 O O . ARG A 1 471 ? -26.457 -17.600 17.751 1.00 72.81 471 ARG A O 1
ATOM 3638 N N . ASP A 1 472 ? -27.468 -17.232 19.725 1.00 66.81 472 ASP A N 1
ATOM 3639 C CA . ASP A 1 472 ? -26.504 -16.224 20.203 1.00 66.81 472 ASP A CA 1
ATOM 3640 C C . ASP A 1 472 ? -25.127 -16.855 20.467 1.00 66.81 472 ASP A C 1
ATOM 3642 O O . ASP A 1 472 ? -24.093 -16.296 20.106 1.00 66.81 472 ASP A O 1
ATOM 3646 N N . SER A 1 473 ? -25.117 -18.080 21.003 1.00 69.94 473 SER A N 1
ATOM 3647 C CA . SER A 1 473 ? -23.900 -18.881 21.199 1.00 69.94 473 SER A CA 1
ATOM 3648 C C . SER A 1 473 ? -23.171 -19.108 19.876 1.00 69.94 473 SER A C 1
ATOM 3650 O O . SER A 1 473 ? -21.982 -18.821 19.756 1.00 69.94 473 SER A O 1
ATOM 3652 N N . PHE A 1 474 ? -23.896 -19.599 18.865 1.00 71.12 474 PHE A N 1
ATOM 3653 C CA . PHE A 1 474 ? -23.362 -19.872 17.532 1.00 71.12 474 PHE A CA 1
ATOM 3654 C C . PHE A 1 474 ? -22.839 -18.598 16.862 1.00 71.12 474 PHE A C 1
ATOM 3656 O O . PHE A 1 474 ? -21.763 -18.609 16.266 1.00 71.12 474 PHE A O 1
ATOM 3663 N N . ARG A 1 475 ? -23.561 -17.481 17.010 1.00 74.88 475 ARG A N 1
ATOM 3664 C CA . ARG A 1 475 ? -23.123 -16.173 16.523 1.00 74.88 475 ARG A CA 1
ATOM 3665 C C . ARG A 1 475 ? -21.785 -15.756 17.143 1.00 74.88 475 ARG A C 1
ATOM 3667 O O . ARG A 1 475 ? -20.857 -15.460 16.397 1.00 74.88 475 ARG A O 1
ATOM 3674 N N . HIS A 1 476 ? -21.663 -15.791 18.469 1.00 72.06 476 HIS A N 1
ATOM 3675 C CA . HIS A 1 476 ? -20.431 -15.394 19.152 1.00 72.06 476 HIS A CA 1
ATOM 3676 C C . HIS A 1 476 ? -19.252 -16.334 18.868 1.00 72.06 476 HIS A C 1
ATOM 3678 O O . HIS A 1 476 ? -18.122 -15.864 18.756 1.00 72.06 476 HIS A O 1
ATOM 3684 N N . TYR A 1 477 ? -19.496 -17.637 18.678 1.00 73.44 477 TYR A N 1
ATOM 3685 C CA . TYR A 1 477 ? -18.457 -18.557 18.204 1.00 73.44 477 TYR A CA 1
ATOM 3686 C C . TYR A 1 477 ? -17.977 -18.216 16.782 1.00 73.44 477 TYR A C 1
ATOM 3688 O O . TYR A 1 477 ? -16.773 -18.259 16.548 1.00 73.44 477 TYR A O 1
ATOM 3696 N N . ASN A 1 478 ? -18.864 -17.818 15.859 1.00 71.50 478 ASN A N 1
ATOM 3697 C CA . ASN A 1 478 ? -18.463 -17.387 14.510 1.00 71.50 478 ASN A CA 1
ATOM 3698 C C . ASN A 1 478 ? -17.711 -16.050 14.507 1.00 71.50 478 ASN A C 1
ATOM 3700 O O . ASN A 1 478 ? -16.675 -15.948 13.861 1.00 71.50 478 ASN A O 1
ATOM 3704 N N . GLU A 1 479 ? -18.183 -15.045 15.251 1.00 70.62 479 GLU A N 1
ATOM 3705 C CA . GLU A 1 479 ? -17.498 -13.744 15.369 1.00 70.62 479 GLU A CA 1
ATOM 3706 C C . GLU A 1 479 ? -16.079 -13.923 15.949 1.00 70.62 479 GLU A C 1
ATOM 3708 O O . GLU A 1 479 ? -15.126 -13.282 15.508 1.00 70.62 479 GLU A O 1
ATOM 3713 N N . ALA A 1 480 ? -15.916 -14.856 16.893 1.00 71.31 480 ALA A N 1
ATOM 3714 C CA . ALA A 1 480 ? -14.615 -15.234 17.433 1.00 71.31 480 ALA A CA 1
ATOM 3715 C C . ALA A 1 480 ? -13.765 -16.065 16.443 1.00 71.31 480 ALA A C 1
ATOM 3717 O O . ALA A 1 480 ? -12.546 -15.906 16.412 1.00 71.31 480 ALA A O 1
ATOM 3718 N N . LEU A 1 481 ? -14.371 -16.935 15.624 1.00 73.12 481 LEU A N 1
ATOM 3719 C CA . LEU A 1 481 ? -13.671 -17.678 14.564 1.00 73.12 481 LEU A CA 1
ATOM 3720 C C . LEU A 1 481 ? -13.100 -16.735 13.500 1.00 73.12 481 LEU A C 1
ATOM 3722 O O . LEU A 1 481 ? -11.910 -16.811 13.205 1.00 73.12 481 LEU A O 1
ATOM 3726 N N . GLU A 1 482 ? -13.914 -15.809 12.984 1.00 72.56 482 GLU A N 1
ATOM 3727 C CA . GLU A 1 482 ? -13.483 -14.782 12.022 1.00 72.56 482 GLU A CA 1
ATOM 3728 C C . GLU A 1 482 ? -12.303 -13.964 12.569 1.00 72.56 482 GLU A C 1
ATOM 3730 O O . GLU A 1 482 ? -11.322 -13.717 11.862 1.00 72.56 482 GLU A O 1
ATOM 3735 N N . TYR A 1 483 ? -12.361 -13.615 13.857 1.00 70.56 483 TYR A N 1
ATOM 3736 C CA . TYR A 1 483 ? -11.295 -12.913 14.564 1.00 70.56 483 TYR A CA 1
ATOM 3737 C C . TYR A 1 483 ? -9.968 -13.690 14.589 1.00 70.56 483 TYR A C 1
ATOM 3739 O O . TYR A 1 483 ? -8.942 -13.171 14.140 1.00 70.56 483 TYR A O 1
ATOM 3747 N N . TYR A 1 484 ? -9.968 -14.942 15.062 1.00 72.88 484 TYR A N 1
ATOM 3748 C CA . TYR A 1 484 ? -8.747 -15.758 15.104 1.00 72.88 484 TYR A CA 1
ATOM 3749 C C . TYR A 1 484 ? -8.248 -16.153 13.700 1.00 72.88 484 TYR A C 1
ATOM 3751 O O . TYR A 1 484 ? -7.039 -16.288 13.507 1.00 72.88 484 TYR A O 1
ATOM 3759 N N . MET A 1 485 ? -9.129 -16.265 12.697 1.00 73.62 485 MET A N 1
ATOM 3760 C CA . MET A 1 485 ? -8.730 -16.470 11.297 1.00 73.62 485 MET A CA 1
ATOM 3761 C C . MET A 1 485 ? -7.977 -15.260 10.733 1.00 73.62 485 MET A C 1
ATOM 3763 O O . MET A 1 485 ? -6.947 -15.438 10.080 1.00 73.62 485 MET A O 1
ATOM 3767 N N . CYS A 1 486 ? -8.430 -14.034 11.025 1.00 71.56 486 CYS A N 1
ATOM 3768 C CA . CYS A 1 486 ? -7.702 -12.820 10.642 1.00 71.56 486 CYS A CA 1
ATOM 3769 C C . CYS A 1 486 ? -6.305 -12.780 11.281 1.00 71.56 486 CYS A C 1
ATOM 3771 O O . CYS A 1 486 ? -5.336 -12.431 10.610 1.00 71.56 486 CYS A O 1
ATOM 3773 N N . GLN A 1 487 ? -6.179 -13.213 12.540 1.00 68.00 487 GLN A N 1
ATOM 3774 C CA . GLN A 1 487 ? -4.884 -13.304 13.223 1.00 68.00 487 GLN A CA 1
ATOM 3775 C C . GLN A 1 487 ? -3.948 -14.346 12.618 1.00 68.00 487 GLN A C 1
ATOM 3777 O O . GLN A 1 487 ? -2.772 -14.064 12.390 1.00 68.00 487 GLN A O 1
ATOM 3782 N N . HIS A 1 488 ? -4.462 -15.533 12.302 1.00 73.12 488 HIS A N 1
ATOM 3783 C CA . HIS A 1 488 ? -3.675 -16.564 11.635 1.00 73.12 488 HIS A CA 1
ATOM 3784 C C . HIS A 1 488 ? -3.167 -16.089 10.260 1.00 73.12 488 HIS A C 1
ATOM 3786 O O . HIS A 1 488 ? -1.997 -16.292 9.929 1.00 73.12 488 HIS A O 1
ATOM 3792 N N . LYS A 1 489 ? -4.010 -15.384 9.490 1.00 75.56 489 LYS A N 1
ATOM 3793 C CA . LYS A 1 489 ? -3.618 -14.775 8.210 1.00 75.56 489 LYS A CA 1
ATOM 3794 C C . LYS A 1 489 ? -2.525 -13.712 8.381 1.00 75.56 489 LYS A C 1
ATOM 3796 O O . LYS A 1 489 ? -1.522 -13.771 7.674 1.00 75.56 489 LYS A O 1
ATOM 3801 N N . LEU A 1 490 ? -2.667 -12.807 9.353 1.00 70.88 490 LEU A N 1
ATOM 3802 C CA . LEU A 1 490 ? -1.681 -11.755 9.629 1.00 70.88 490 LEU A CA 1
ATOM 3803 C C . LEU A 1 490 ? -0.307 -12.332 10.028 1.00 70.88 490 LEU A C 1
ATOM 3805 O O . LEU A 1 490 ? 0.727 -11.851 9.565 1.00 70.88 490 LEU A O 1
ATOM 3809 N N . LEU A 1 491 ? -0.276 -13.398 10.839 1.00 72.56 491 LEU A N 1
ATOM 3810 C CA . LEU A 1 491 ? 0.970 -14.096 11.189 1.00 72.56 491 LEU A CA 1
ATOM 3811 C C . LEU A 1 491 ? 1.651 -14.714 9.955 1.00 72.56 491 LEU A C 1
ATOM 3813 O O . LEU A 1 491 ? 2.868 -14.577 9.801 1.00 72.56 491 LEU A O 1
ATOM 3817 N N . LYS A 1 492 ? 0.870 -15.327 9.052 1.00 77.06 492 LYS A N 1
ATOM 3818 C CA . LYS A 1 492 ? 1.361 -15.902 7.787 1.00 77.06 492 LYS A CA 1
ATOM 3819 C C . LYS A 1 492 ? 1.945 -14.829 6.860 1.00 77.06 492 LYS A C 1
ATOM 3821 O O . LYS A 1 492 ? 3.034 -15.023 6.325 1.00 77.06 492 LYS A O 1
ATOM 3826 N N . GLU A 1 493 ? 1.273 -13.685 6.715 1.00 75.62 493 GLU A N 1
ATOM 3827 C CA . GLU A 1 493 ? 1.763 -12.536 5.931 1.00 75.62 493 GLU A CA 1
ATOM 3828 C C . GLU A 1 493 ? 3.083 -11.975 6.493 1.00 75.62 493 GLU A C 1
ATOM 3830 O O . GLU A 1 493 ? 3.995 -11.648 5.735 1.00 75.62 493 GLU A O 1
ATOM 3835 N N . GLN A 1 494 ? 3.248 -11.973 7.820 1.00 73.50 494 GLN A N 1
ATOM 3836 C CA . GLN A 1 494 ? 4.500 -11.603 8.498 1.00 73.50 494 GLN A CA 1
ATOM 3837 C C . GLN A 1 494 ? 5.596 -12.689 8.447 1.00 73.50 494 GLN A C 1
ATOM 3839 O O . GLN A 1 494 ? 6.639 -12.525 9.084 1.00 73.50 494 GLN A O 1
ATOM 3844 N N . LYS A 1 495 ? 5.377 -13.808 7.737 1.00 85.31 495 LYS A N 1
ATOM 3845 C CA . LYS A 1 495 ? 6.251 -15.002 7.714 1.00 85.31 495 LYS A CA 1
ATOM 3846 C C . LYS A 1 495 ? 6.569 -15.565 9.108 1.00 85.31 495 LYS A C 1
ATOM 3848 O O . LYS A 1 495 ? 7.588 -16.230 9.297 1.00 85.31 495 LYS A O 1
ATOM 3853 N N . ARG A 1 496 ? 5.710 -15.308 10.098 1.00 74.38 496 ARG A N 1
ATOM 3854 C CA . ARG A 1 496 ? 5.833 -15.890 11.437 1.00 74.38 496 ARG A CA 1
ATOM 3855 C C . ARG A 1 496 ? 5.217 -17.291 11.415 1.00 74.38 496 ARG A C 1
ATOM 3857 O O . ARG A 1 496 ? 4.165 -17.467 10.797 1.00 74.38 496 ARG A O 1
ATOM 3864 N N . PRO A 1 497 ? 5.833 -18.293 12.068 1.00 74.38 497 PRO A N 1
ATOM 3865 C CA . PRO A 1 497 ? 5.197 -19.596 12.208 1.00 74.38 497 PRO A CA 1
ATOM 3866 C C . PRO A 1 497 ? 3.857 -19.420 12.927 1.00 74.38 497 PRO A C 1
ATOM 3868 O O . PRO A 1 497 ? 3.751 -18.632 13.870 1.00 74.38 497 PRO A O 1
ATOM 3871 N N . ALA A 1 498 ? 2.832 -20.138 12.471 1.00 73.88 498 ALA A N 1
ATOM 3872 C CA . ALA A 1 498 ? 1.534 -20.121 13.127 1.00 73.88 498 ALA A CA 1
ATOM 3873 C C . ALA A 1 498 ? 1.690 -20.578 14.584 1.00 73.88 498 ALA A C 1
ATOM 3875 O O . ALA A 1 498 ? 2.266 -21.637 14.833 1.00 73.88 498 ALA A O 1
ATOM 3876 N N . ASP A 1 499 ? 1.172 -19.802 15.542 1.00 75.56 499 ASP A N 1
ATOM 3877 C CA . ASP A 1 499 ? 1.137 -20.245 16.936 1.00 75.56 499 ASP A CA 1
ATOM 3878 C C . ASP A 1 499 ? 0.237 -21.494 17.016 1.00 75.56 499 ASP A C 1
ATOM 3880 O O . ASP A 1 499 ? -0.962 -21.393 16.716 1.00 75.56 499 ASP A O 1
ATOM 3884 N N . PRO A 1 500 ? 0.770 -22.671 17.405 1.00 75.75 500 PRO A N 1
ATOM 3885 C CA . PRO A 1 500 ? -0.017 -23.897 17.468 1.00 75.75 500 PRO A CA 1
ATOM 3886 C C . PRO A 1 500 ? -1.210 -23.768 18.423 1.00 75.75 500 PRO A C 1
ATOM 3888 O O . PRO A 1 500 ? -2.236 -24.399 18.183 1.00 75.75 500 PRO A O 1
ATOM 3891 N N . LYS A 1 501 ? -1.143 -22.892 19.438 1.00 74.00 501 LYS A N 1
ATOM 3892 C CA . LYS A 1 501 ? -2.276 -22.608 20.332 1.00 74.00 501 LYS A CA 1
ATOM 3893 C C . LYS A 1 501 ? -3.427 -21.911 19.610 1.00 74.00 501 LYS A C 1
ATOM 3895 O O . LYS A 1 501 ? -4.580 -22.171 19.936 1.00 74.00 501 LYS A O 1
ATOM 3900 N N . ILE A 1 502 ? -3.143 -21.044 18.633 1.00 72.38 502 ILE A N 1
ATOM 3901 C CA . ILE A 1 502 ? -4.185 -20.386 17.825 1.00 72.38 502 ILE A CA 1
ATOM 3902 C C . ILE A 1 502 ? -4.840 -21.407 16.888 1.00 72.38 502 ILE A C 1
ATOM 3904 O O . ILE A 1 502 ? -6.059 -21.394 16.742 1.00 72.38 502 ILE A O 1
ATOM 3908 N N . VAL A 1 503 ? -4.062 -22.321 16.297 1.00 75.00 503 VAL A N 1
ATOM 3909 C CA . VAL A 1 503 ? -4.585 -23.386 15.418 1.00 75.00 503 VAL A CA 1
ATOM 3910 C C . VAL A 1 503 ? -5.443 -24.391 16.199 1.00 75.00 503 VAL A C 1
ATOM 3912 O O . VAL A 1 503 ? -6.553 -24.720 15.775 1.00 75.00 503 VAL A O 1
ATOM 3915 N N . GLU A 1 504 ? -4.979 -24.827 17.373 1.00 78.56 504 GLU A N 1
ATOM 3916 C CA . GLU A 1 504 ? -5.758 -25.672 18.284 1.00 78.56 504 GLU A CA 1
ATOM 3917 C C . GLU A 1 504 ? -7.065 -24.974 18.694 1.00 78.56 504 GLU A C 1
ATOM 3919 O O . GLU A 1 504 ? -8.145 -25.564 18.624 1.00 78.56 504 GLU A O 1
ATOM 3924 N N . LEU A 1 505 ? -6.991 -23.690 19.056 1.00 75.12 505 LEU A N 1
ATOM 3925 C CA . LEU A 1 505 ? -8.147 -22.917 19.494 1.00 75.12 505 LEU A CA 1
ATOM 3926 C C . LEU A 1 505 ? -9.176 -22.685 18.377 1.00 75.12 505 LEU A C 1
ATOM 3928 O O . LEU A 1 505 ? -10.375 -22.832 18.619 1.00 75.12 505 LEU A O 1
ATOM 3932 N N . LEU A 1 506 ? -8.721 -22.377 17.158 1.00 76.56 506 LEU A N 1
ATOM 3933 C CA . LEU A 1 506 ? -9.568 -22.303 15.963 1.00 76.56 506 LEU A CA 1
ATOM 3934 C C . LEU A 1 506 ? -10.324 -23.617 15.745 1.00 76.56 506 LEU A C 1
ATOM 3936 O O . LEU A 1 506 ? -11.540 -23.596 15.557 1.00 76.56 506 LEU A O 1
ATOM 3940 N N . THR A 1 507 ? -9.624 -24.749 15.846 1.00 78.81 507 THR A N 1
ATOM 3941 C CA . THR A 1 507 ? -10.208 -26.090 15.688 1.00 78.81 507 THR A CA 1
ATOM 3942 C C . THR A 1 507 ? -11.292 -26.347 16.740 1.00 78.81 507 THR A C 1
ATOM 3944 O O . THR A 1 507 ? -12.441 -26.610 16.388 1.00 78.81 507 THR A O 1
ATOM 3947 N N . GLN A 1 508 ? -10.981 -26.134 18.027 1.00 79.75 508 GLN A N 1
ATOM 3948 C CA . GLN A 1 508 ? -11.946 -26.280 19.129 1.00 79.75 508 GLN A CA 1
ATOM 3949 C C . GLN A 1 508 ? -13.198 -25.401 18.952 1.00 79.75 508 GLN A C 1
ATOM 3951 O O . GLN A 1 508 ? -14.291 -25.763 19.394 1.00 79.75 508 GLN A O 1
ATOM 3956 N N . MET A 1 509 ? -13.051 -24.218 18.351 1.00 77.06 509 MET A N 1
ATOM 3957 C CA . MET A 1 509 ? -14.158 -23.291 18.118 1.00 77.06 509 MET A CA 1
ATOM 3958 C C . MET A 1 509 ? -15.002 -23.667 16.896 1.00 77.06 509 MET A C 1
ATOM 3960 O O . MET A 1 509 ? -16.222 -23.518 16.959 1.00 77.06 509 MET A O 1
ATOM 3964 N N . LEU A 1 510 ? -14.386 -24.200 15.837 1.00 80.31 510 LEU A N 1
ATOM 3965 C CA . LEU A 1 510 ? -15.072 -24.770 14.673 1.00 80.31 510 LEU A CA 1
ATOM 3966 C C . LEU A 1 510 ? -15.947 -25.955 15.094 1.00 80.31 510 LEU A C 1
ATOM 3968 O O . LEU A 1 510 ? -17.159 -25.909 14.886 1.00 80.31 510 LEU A O 1
ATOM 3972 N N . ASP A 1 511 ? -15.375 -26.935 15.800 1.00 81.56 511 ASP A N 1
ATOM 3973 C CA . ASP A 1 511 ? -16.104 -28.102 16.322 1.00 81.56 511 ASP A CA 1
ATOM 3974 C C . ASP A 1 511 ? -17.307 -27.678 17.181 1.00 81.56 511 ASP A C 1
ATOM 3976 O O . ASP A 1 511 ? -18.403 -28.246 17.116 1.00 81.56 511 ASP A O 1
ATOM 3980 N N . LYS A 1 512 ? -17.124 -26.629 17.992 1.00 78.31 512 LYS A N 1
ATOM 3981 C CA . LYS A 1 512 ? -18.169 -26.116 18.876 1.00 78.31 512 LYS A CA 1
ATOM 3982 C C . LYS A 1 512 ? -19.264 -25.354 18.125 1.00 78.31 512 LYS A C 1
ATOM 3984 O O . LYS A 1 512 ? -20.437 -25.496 18.480 1.00 78.31 512 LYS A O 1
ATOM 3989 N N . ALA A 1 513 ? -18.909 -24.596 17.088 1.00 75.12 513 ALA A N 1
ATOM 3990 C CA . ALA A 1 513 ? -19.861 -23.941 16.197 1.00 75.12 513 ALA A CA 1
ATOM 3991 C C . ALA A 1 513 ? -20.676 -24.971 15.395 1.00 75.12 513 ALA A C 1
ATOM 3993 O O . ALA A 1 513 ? -21.897 -24.840 15.302 1.00 75.12 513 ALA A O 1
ATOM 3994 N N . GLU A 1 514 ? -20.047 -26.033 14.882 1.00 78.31 514 GLU A N 1
ATOM 3995 C CA . GLU A 1 514 ? -20.749 -27.130 14.203 1.00 78.31 514 GLU A CA 1
ATOM 3996 C C . GLU A 1 514 ? -21.680 -27.899 15.150 1.00 78.31 514 GLU A C 1
ATOM 3998 O O . GLU A 1 514 ? -22.837 -28.149 14.805 1.00 78.31 514 GLU A O 1
ATOM 4003 N N . SER A 1 515 ? -21.234 -28.186 16.378 1.00 84.12 515 SER A N 1
ATOM 4004 C CA . SER A 1 515 ? -22.066 -28.811 17.414 1.00 84.12 515 SER A CA 1
ATOM 4005 C C . SER A 1 515 ? -23.312 -27.975 17.741 1.00 84.12 515 SER A C 1
ATOM 4007 O O . SER A 1 515 ? -24.423 -28.504 17.761 1.00 84.12 515 SER A O 1
ATOM 4009 N N . LEU A 1 516 ? -23.160 -26.657 17.924 1.00 76.31 516 LEU A N 1
ATOM 4010 C CA . LEU A 1 516 ? -24.284 -25.737 18.144 1.00 76.31 516 LEU A CA 1
ATOM 4011 C C . LEU A 1 516 ? -25.217 -25.662 16.929 1.00 76.31 516 LEU A C 1
ATOM 4013 O O . LEU A 1 516 ? -26.434 -25.679 17.088 1.00 76.31 516 LEU A O 1
ATOM 4017 N N . LYS A 1 517 ? -24.669 -25.642 15.710 1.00 79.12 517 LYS A N 1
ATOM 4018 C CA . LYS A 1 517 ? -25.445 -25.676 14.461 1.00 79.12 517 LYS A CA 1
ATOM 4019 C C . LYS A 1 517 ? -26.284 -26.949 14.328 1.00 79.12 517 LYS A C 1
ATOM 4021 O O . LYS A 1 517 ? -27.375 -26.888 13.769 1.00 79.12 517 LYS A O 1
ATOM 4026 N N . GLY A 1 518 ? -25.797 -28.076 14.849 1.00 82.94 518 GLY A N 1
ATOM 4027 C CA . GLY A 1 518 ? -26.550 -29.327 14.947 1.00 82.94 518 GLY A CA 1
ATOM 4028 C C . GLY A 1 518 ? -27.678 -29.304 15.984 1.00 82.94 518 GLY A C 1
ATOM 4029 O O . GLY A 1 518 ? -28.640 -30.035 15.811 1.00 82.94 518 GLY A O 1
ATOM 4030 N N . GLN A 1 519 ? -27.587 -28.462 17.021 1.00 82.81 519 GLN A N 1
ATOM 4031 C CA . GLN A 1 519 ? -28.607 -28.307 18.076 1.00 82.81 519 GLN A CA 1
ATOM 4032 C C . GLN A 1 519 ? -29.675 -27.243 17.755 1.00 82.81 519 GLN A C 1
ATOM 4034 O O . GLN A 1 519 ? -30.692 -27.169 18.436 1.00 82.81 519 GLN A O 1
ATOM 4039 N N . ILE A 1 520 ? -29.424 -26.377 16.766 1.00 82.88 520 ILE A N 1
ATOM 4040 C CA . ILE A 1 520 ? -30.371 -25.349 16.285 1.00 82.88 520 ILE A CA 1
ATOM 4041 C C . ILE A 1 520 ? -31.333 -25.915 15.221 1.00 82.88 520 ILE A C 1
ATOM 4043 O O . ILE A 1 520 ? -32.352 -25.289 14.930 1.00 82.88 520 ILE A O 1
ATOM 4047 N N . LYS A 1 521 ? -30.984 -27.063 14.629 1.00 76.44 521 LYS A N 1
ATOM 4048 C CA . LYS A 1 521 ? -31.790 -27.818 13.664 1.00 76.44 521 LYS A CA 1
ATOM 4049 C C . LYS A 1 521 ? -32.673 -28.847 14.358 1.00 76.44 521 LYS A C 1
ATOM 4051 O O . LYS A 1 521 ? -33.761 -29.092 13.803 1.00 76.44 521 LYS A O 1
#